Protein AF-Q4CKC6-F1 (afdb_monomer)

InterPro domains:
  IPR001656 Pseudouridine synthase, TruD [PF01142] (33-320)
  IPR001656 Pseudouridine synthase, TruD [PTHR13326] (48-335)
  IPR011760 Pseudouridine synthase, TruD, insertion domain [PS50984] (93-351)
  IPR020103 Pseudouridine synthase, catalytic domain superfamily [SSF55120] (38-335)
  IPR042214 Pseudouridine synthase, TruD, catalytic domain [G3DSA:3.30.2350.20] (13-133)
  IPR042214 Pseudouridine synthase, TruD, catalytic domain [G3DSA:3.30.2350.20] (173-341)

Organism: Trypanosoma cruzi (strain CL Brener) (NCBI:txid353153)

Radius of gyration: 29.86 Å; Cα contacts (8 Å, |Δi|>4): 352; chains: 1; bounding box: 81×103×73 Å

Foldseek 3Di:
DDDDDDDDDDDDDDDDDDDPPPDPPCDLVNVVVPDDPVVNVVVVPDPDDDDDDPDDDDPQPDPDDDDDDDDPDDPPVCVVVVVVVVVCCQVPNDFLADDPVLDDPLVVVVQALLLCLLQVVLLSSLCSLLLVVQVVQVQVVVCVVPVHRDDDPPPCPDDDDPDPDPPDDDDPGDDCVVPNDPSNVQSVVLNVVQVVVVVVVPDPDDDRSSSCCDPPPCHLVNSLSSNVSVLSSLVNQLLVVCCVVANLWDDDFQFWFQPDPPDRLPDPSLQDTDTQHPVCVVVVVDTLQRGFQFRAAPPADGGPDCSLVSSQVSCVVVVFHADPVVRHGCSLDDDDPPPDDDDDDPDPGPRRPCSCSRPVRRSPRPRSGDNDDPDDD

pLDDT: mean 76.14, std 21.15, range [28.06, 97.44]

Sequence (377 aa):
EDAEDTTARGKKSRKKKSKTKRASSVTLDEVAAKMSPEKLFEFLCVDMEVESASYDFRVGDNDGYAYRVRLRCIPQNHLPLVKPAMQSLEEKGFINYFGPQRFASYTKQNMHPGLHLLKGEFRAAANIIVQQFYMDSDIAAEKRRRGAGFVKMYHSKAMGFRIPDRIKLDAKRRSIAEHGTALQSILDSALQAATLLEEDEEKGSSIDPCEEAFLRVVGPNACLMLVHEFLAFVWNDIVNQRFQRYGTFAVLPGDLVRRNPLASPHSKEYQNVVFASKSGIDKGKYTFSDVVLPLPGVGIRLPENHTTDLYIVTLQRMGILFNPESKQWDIFRPRRSFNGESSGQRVAGISSPYHRFSSSFAKMEEELGNSTTIVEP

Mean predicted aligned error: 15.41 Å

Solvent-accessible surface area (backbone atoms only — not comparable to full-atom values): 23585 Å² total; per-residue (Å²): 136,82,85,88,85,85,90,85,84,91,85,89,84,82,92,70,86,77,74,78,73,72,73,79,78,75,46,70,66,63,52,56,76,75,41,55,72,73,56,41,51,58,66,73,37,78,96,60,91,85,81,88,71,96,64,92,82,58,95,76,76,65,96,72,81,92,81,90,82,84,88,72,88,75,54,78,89,49,56,81,51,49,63,60,50,51,52,48,33,54,78,72,23,48,73,58,60,79,52,75,90,64,51,60,78,47,50,81,70,78,46,50,44,19,52,26,38,45,68,42,37,32,62,59,21,36,48,52,58,41,49,42,53,56,51,52,51,50,53,55,51,48,29,67,73,66,78,47,72,84,78,83,83,86,78,70,98,78,69,80,82,75,77,77,73,91,84,79,78,72,101,76,69,83,51,49,86,84,73,44,52,72,68,37,35,54,38,45,53,18,51,53,52,43,53,56,52,65,74,49,76,86,62,92,80,70,78,56,39,35,46,51,37,49,68,70,66,65,25,66,71,56,53,45,51,39,34,46,36,39,37,47,52,52,39,46,51,43,52,51,51,45,29,76,74,63,42,85,69,57,79,51,56,20,34,32,23,48,70,44,83,84,42,50,83,88,42,84,50,45,77,38,63,43,66,37,43,60,72,41,52,77,68,63,72,60,56,39,53,39,29,38,52,64,42,77,38,48,90,62,74,73,42,67,41,76,64,40,54,45,53,50,54,55,39,39,77,74,73,44,62,71,38,80,91,77,73,41,44,65,69,25,45,77,78,74,80,76,89,66,97,73,89,86,77,92,70,92,71,66,74,30,85,57,19,68,57,26,54,80,52,56,76,48,56,46,36,54,18,49,79,51,79,80,76,78,131

Secondary structure (DSSP, 8-state):
---------------------------HHHHHTTS-HHHHHHHH-TT------SS---TT---------------GGGHHHHHHHHHHHHHH-EE-PPPGGGS-TTGGGT--HHHHHHHT-HHHHHHHHHHHHHHHHHHHHHHHHHSS--------TT----PPPTTS--S-SPPHHHHS-HHHHHHHHHHHHHHHHHH-TT-TTPPPHHHHIIIIII-HHHHHHHHHHHHHHHHHHHHHHHHHHH-TTPPPTT-EEES-TT--TTSTTTT-EEE--HHHHHTT---GGGEEEPPS-TTPPPPSSTHHHHHHHHHHHTT--EETTTTEEGGGSPPP-----------S----GGGGHHHHSTT--EESEE-------

Structure (mmCIF, N/CA/C/O backbone):
data_AF-Q4CKC6-F1
#
_entry.id   AF-Q4CKC6-F1
#
loop_
_atom_site.group_PDB
_atom_site.id
_atom_site.type_symbol
_atom_site.label_atom_id
_atom_site.label_alt_id
_atom_site.label_comp_id
_atom_site.label_asym_id
_atom_site.label_entity_id
_atom_site.label_seq_id
_atom_site.pdbx_PDB_ins_code
_atom_site.Cartn_x
_atom_site.Cartn_y
_atom_site.Cartn_z
_atom_site.occupancy
_atom_site.B_iso_or_equiv
_atom_site.auth_seq_id
_atom_site.auth_comp_id
_atom_site.auth_asym_id
_atom_site.auth_atom_id
_atom_site.pdbx_PDB_model_num
ATOM 1 N N . GLU A 1 1 ? -51.120 -62.360 -23.797 1.00 42.56 1 GLU A N 1
ATOM 2 C CA . GLU A 1 1 ? -51.899 -62.418 -25.042 1.00 42.56 1 GLU A CA 1
ATOM 3 C C . GLU A 1 1 ? -50.954 -62.022 -26.171 1.00 42.56 1 GLU A C 1
ATOM 5 O O . GLU A 1 1 ? -50.475 -60.895 -26.183 1.00 42.56 1 GLU A O 1
ATOM 10 N N . ASP A 1 2 ? -50.554 -63.058 -26.916 1.00 38.69 2 ASP A N 1
ATOM 11 C CA . ASP A 1 2 ? -50.003 -63.175 -28.284 1.00 38.69 2 ASP A CA 1
ATOM 12 C C . ASP A 1 2 ? -48.821 -62.263 -28.697 1.00 38.69 2 ASP A C 1
ATOM 14 O O . ASP A 1 2 ? -48.975 -61.057 -28.846 1.00 38.69 2 ASP A O 1
ATOM 18 N N . ALA A 1 3 ? -47.556 -62.718 -28.753 1.00 39.19 3 ALA A N 1
ATOM 19 C CA . ALA A 1 3 ? -46.910 -63.771 -29.574 1.00 39.19 3 ALA A CA 1
ATOM 20 C C . ALA A 1 3 ? -46.853 -63.419 -31.080 1.00 39.19 3 ALA A C 1
ATOM 22 O O . ALA A 1 3 ? -47.881 -63.329 -31.736 1.00 39.19 3 ALA A O 1
ATOM 23 N N . GLU A 1 4 ? -45.651 -63.108 -31.597 1.00 42.12 4 GLU A N 1
ATOM 24 C CA . GLU A 1 4 ? -44.926 -63.898 -32.630 1.00 42.12 4 GLU A CA 1
ATOM 25 C C . GLU A 1 4 ? -45.088 -63.266 -34.034 1.00 42.12 4 GLU A C 1
ATOM 27 O O . GLU A 1 4 ? -46.103 -62.649 -34.313 1.00 42.12 4 GLU A O 1
ATOM 32 N N . ASP A 1 5 ? -44.171 -63.290 -35.004 1.00 41.94 5 ASP A N 1
ATOM 33 C CA . ASP A 1 5 ? -42.800 -63.786 -35.186 1.00 41.94 5 ASP A CA 1
ATOM 34 C C . ASP A 1 5 ? -42.343 -63.310 -36.601 1.00 41.94 5 ASP A C 1
ATOM 36 O O . ASP A 1 5 ? -43.139 -62.770 -37.374 1.00 41.94 5 ASP A O 1
ATOM 40 N N . THR 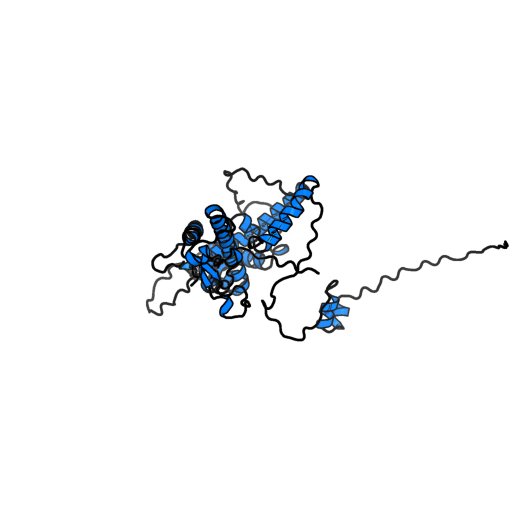A 1 6 ? -41.087 -63.592 -36.961 1.00 41.66 6 THR A N 1
ATOM 41 C CA . THR A 1 6 ? -40.485 -63.716 -38.312 1.00 41.66 6 THR A CA 1
ATOM 42 C C . THR A 1 6 ? -39.788 -62.473 -38.892 1.00 41.66 6 THR A C 1
ATOM 44 O O . THR A 1 6 ? -40.400 -61.522 -39.357 1.00 41.66 6 THR A O 1
ATOM 47 N N . THR A 1 7 ? -38.474 -62.286 -38.700 1.00 41.56 7 THR A N 1
ATOM 48 C CA . THR A 1 7 ? -37.285 -62.936 -39.317 1.00 41.56 7 THR A CA 1
ATOM 49 C C . THR A 1 7 ? -37.112 -62.719 -40.835 1.00 41.56 7 THR A C 1
ATOM 51 O O . THR A 1 7 ? -37.909 -63.179 -41.635 1.00 41.56 7 THR A O 1
ATOM 54 N N . ALA A 1 8 ? -36.003 -62.065 -41.242 1.00 44.25 8 ALA A N 1
ATOM 55 C CA . ALA A 1 8 ? -34.959 -62.627 -42.131 1.00 44.25 8 ALA A CA 1
ATOM 56 C C . ALA A 1 8 ? -34.069 -61.575 -42.856 1.00 44.25 8 ALA A C 1
ATOM 58 O O . ALA A 1 8 ? -34.469 -60.889 -43.787 1.00 44.25 8 ALA A O 1
ATOM 59 N N . ARG A 1 9 ? -32.787 -61.566 -42.454 1.00 41.59 9 ARG A N 1
ATOM 60 C CA . ARG A 1 9 ? -31.548 -61.573 -43.276 1.00 41.59 9 ARG A CA 1
AT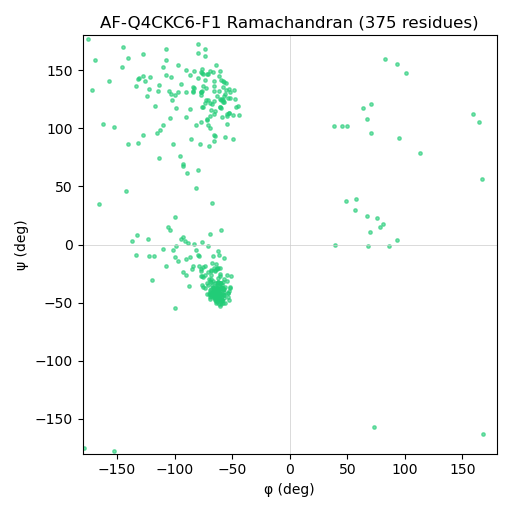OM 61 C C . ARG A 1 9 ? -31.401 -60.646 -44.512 1.00 41.59 9 ARG A C 1
ATOM 63 O O . ARG A 1 9 ? -31.684 -61.026 -45.636 1.00 41.59 9 ARG A O 1
ATOM 70 N N . GLY A 1 10 ? -30.649 -59.557 -44.312 1.00 38.91 10 GLY A N 1
ATOM 71 C CA . GLY A 1 10 ? -29.223 -59.438 -44.687 1.00 38.91 10 GLY A CA 1
ATOM 72 C C . GLY A 1 10 ? -28.790 -59.354 -46.166 1.00 38.91 10 GLY A C 1
ATOM 73 O O . GLY A 1 10 ? -28.852 -60.342 -46.885 1.00 38.91 10 GLY A O 1
ATOM 74 N N . LYS A 1 11 ? -28.098 -58.257 -46.535 1.00 40.94 11 LYS A N 1
ATOM 75 C CA . LYS A 1 11 ? -26.778 -58.271 -47.222 1.00 40.94 11 LYS A CA 1
ATOM 76 C C . LYS A 1 11 ? -26.155 -56.863 -47.317 1.00 40.94 11 LYS A C 1
ATOM 78 O O . LYS A 1 11 ? -26.801 -55.893 -47.686 1.00 40.94 11 LYS A O 1
ATOM 83 N N . LYS A 1 12 ? -24.867 -56.785 -46.956 1.00 39.34 12 LYS A N 1
ATOM 84 C CA . LYS A 1 12 ? -23.978 -55.605 -46.931 1.00 39.34 12 LYS A CA 1
ATOM 85 C C . LYS A 1 12 ? -23.589 -55.144 -48.344 1.00 39.34 12 LYS A C 1
ATOM 87 O O . LYS A 1 12 ? -23.234 -55.996 -49.152 1.00 39.34 12 LYS A O 1
ATOM 92 N N . SER A 1 13 ? -23.407 -53.836 -48.572 1.00 41.28 13 SER A N 1
ATOM 93 C CA . SER A 1 13 ? -22.268 -53.358 -49.379 1.00 41.28 13 SER A CA 1
ATOM 94 C C . SER A 1 13 ? -21.865 -51.895 -49.101 1.00 41.28 13 SER A C 1
ATOM 96 O O . SER A 1 13 ? -22.699 -51.015 -48.939 1.00 41.28 13 SER A O 1
ATOM 98 N N . ARG A 1 14 ? -20.537 -51.689 -49.091 1.00 39.41 14 ARG A N 1
ATOM 99 C CA . ARG A 1 14 ? -19.750 -50.451 -49.286 1.00 39.41 14 ARG A CA 1
ATOM 100 C C . ARG A 1 14 ? -19.745 -49.342 -48.215 1.00 39.41 14 ARG A C 1
ATOM 102 O O . ARG A 1 14 ? -20.477 -48.363 -48.267 1.00 39.41 14 ARG A O 1
ATOM 109 N N . LYS A 1 15 ? -18.702 -49.402 -47.370 1.00 41.69 15 LYS A N 1
ATOM 110 C CA . LYS A 1 15 ? -18.066 -48.237 -46.723 1.00 41.69 15 LYS A CA 1
ATOM 111 C C . LYS A 1 15 ? -17.572 -47.244 -47.788 1.00 41.69 15 LYS A C 1
ATOM 113 O O . LYS A 1 15 ? -16.704 -47.590 -48.589 1.00 41.69 15 LYS A O 1
ATOM 118 N N . LYS A 1 16 ? -18.039 -45.996 -47.732 1.00 44.50 16 LYS A N 1
ATOM 119 C CA . LYS A 1 16 ? -17.409 -44.833 -48.377 1.00 44.50 16 LYS A CA 1
ATOM 120 C C . LYS A 1 16 ? -16.991 -43.883 -47.253 1.00 44.50 16 LYS A C 1
ATOM 122 O O . LYS A 1 16 ? -17.829 -43.479 -46.456 1.00 44.50 16 LYS A O 1
ATOM 127 N N . LYS A 1 17 ? -15.688 -43.597 -47.142 1.00 39.66 17 LYS A N 1
ATOM 128 C CA . LYS A 1 17 ? -15.124 -42.638 -46.178 1.00 39.66 17 LYS A CA 1
ATOM 129 C C . LYS A 1 17 ? -15.829 -41.288 -46.353 1.00 39.66 17 LYS A C 1
ATOM 131 O O . LYS A 1 17 ? -15.613 -40.623 -47.366 1.00 39.66 17 LYS A O 1
ATOM 136 N N . SER A 1 18 ? -16.634 -40.873 -45.380 1.00 39.38 18 SER A N 1
ATOM 137 C CA . SER A 1 18 ? -17.058 -39.482 -45.267 1.00 39.38 18 SER A CA 1
ATOM 138 C C . SER A 1 18 ? -15.839 -38.677 -44.829 1.00 39.38 18 SER A C 1
ATOM 140 O O . SER A 1 18 ? -15.420 -38.744 -43.674 1.00 39.38 18 SER A O 1
ATOM 142 N N . LYS A 1 19 ? -15.224 -37.962 -45.779 1.00 44.12 19 LYS A N 1
ATOM 143 C CA . LYS A 1 19 ? -14.307 -36.865 -45.468 1.00 44.12 19 LYS A CA 1
ATOM 144 C C . LYS A 1 19 ? -15.057 -35.931 -44.525 1.00 44.12 19 LYS A C 1
ATOM 146 O O . LYS A 1 19 ? -16.039 -35.319 -44.941 1.00 44.12 19 LYS A O 1
ATOM 151 N N . THR A 1 20 ? -14.604 -35.835 -43.282 1.00 42.28 20 THR A N 1
ATOM 152 C CA . THR A 1 20 ? -14.952 -34.732 -42.395 1.00 42.28 20 THR A CA 1
ATOM 153 C C . THR A 1 20 ? -14.569 -33.469 -43.157 1.00 42.28 20 THR A C 1
ATOM 155 O O . THR A 1 20 ? -13.384 -33.194 -43.356 1.00 42.28 20 THR A O 1
ATOM 158 N N . LYS A 1 21 ? -15.562 -32.760 -43.707 1.00 44.53 21 LYS A N 1
ATOM 159 C CA . LYS A 1 21 ? -15.349 -31.407 -44.208 1.00 44.53 21 LYS A CA 1
ATOM 160 C C . LYS A 1 21 ? -14.856 -30.632 -42.993 1.00 44.53 21 LYS A C 1
ATOM 162 O O . LYS A 1 21 ? -15.617 -30.442 -42.050 1.00 44.53 21 LYS A O 1
ATOM 167 N N . ARG A 1 22 ? -13.571 -30.259 -42.993 1.00 41.69 22 ARG A N 1
ATOM 168 C CA . ARG A 1 22 ? -13.093 -29.147 -42.172 1.00 41.69 22 ARG A CA 1
ATOM 169 C C . ARG A 1 22 ? -14.101 -28.030 -42.407 1.00 41.69 22 ARG A C 1
ATOM 171 O O . ARG A 1 22 ? -14.300 -27.649 -43.562 1.00 41.69 22 ARG A O 1
ATOM 178 N N . ALA A 1 23 ? -14.785 -27.607 -41.3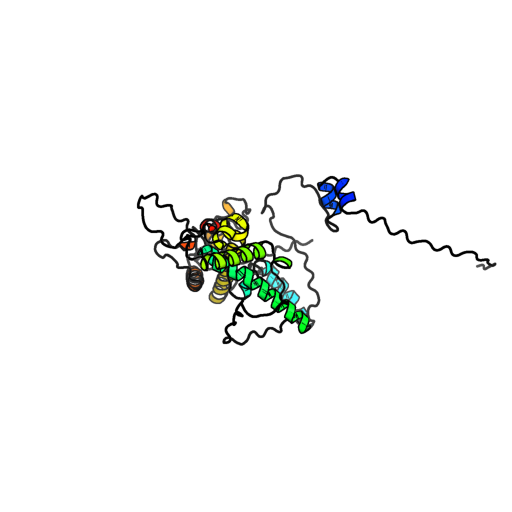47 1.00 44.22 23 ALA A N 1
ATOM 179 C CA . ALA A 1 23 ? -15.538 -26.370 -41.380 1.00 44.22 23 ALA A CA 1
ATOM 180 C C . ALA A 1 23 ? -14.595 -25.323 -41.975 1.00 44.22 23 ALA A C 1
ATOM 182 O O . ALA A 1 23 ? -13.438 -25.237 -41.553 1.00 44.22 23 ALA A O 1
ATOM 183 N N . SER A 1 24 ? -15.046 -24.655 -43.036 1.00 49.12 24 SER A N 1
ATOM 184 C CA . SER A 1 24 ? -14.339 -23.521 -43.610 1.00 49.12 24 SER A CA 1
ATOM 185 C C . SER A 1 24 ? -14.000 -22.599 -42.453 1.00 49.12 24 SER A C 1
ATOM 187 O O . SER A 1 24 ? -14.905 -22.079 -41.800 1.00 49.12 24 SER A O 1
ATOM 189 N N . SER A 1 25 ? -12.713 -22.490 -42.142 1.00 55.84 25 SER A N 1
ATOM 190 C CA . SER A 1 25 ? -12.223 -21.505 -41.199 1.00 55.84 25 SER A CA 1
ATOM 191 C C . SER A 1 25 ? -12.494 -20.158 -41.847 1.00 55.84 25 SER A C 1
ATOM 193 O O . SER A 1 25 ? -11.716 -19.728 -42.695 1.00 55.84 25 SER A O 1
ATOM 195 N N . VAL A 1 26 ? -13.641 -19.559 -41.530 1.00 62.25 26 VAL A N 1
ATOM 196 C CA . VAL A 1 26 ? -13.885 -18.156 -41.842 1.00 62.25 26 VAL A CA 1
ATOM 197 C C . VAL A 1 26 ? -12.784 -17.406 -41.108 1.00 62.25 26 VAL A C 1
ATOM 199 O O . VAL A 1 26 ? -12.632 -17.565 -39.892 1.00 62.25 26 VAL A O 1
ATOM 202 N N . THR A 1 27 ? -11.926 -16.717 -41.851 1.00 70.69 27 THR A N 1
ATOM 203 C CA . THR A 1 27 ? -10.854 -15.943 -41.231 1.00 70.69 27 THR A CA 1
ATOM 204 C C . THR A 1 27 ? -11.478 -14.754 -40.511 1.00 70.69 27 THR A C 1
ATOM 206 O O . THR A 1 27 ? -12.522 -14.246 -40.922 1.00 70.69 27 THR A O 1
ATOM 209 N N . LEU A 1 28 ? -10.849 -14.306 -39.420 1.00 69.94 28 LEU A N 1
ATOM 210 C CA . LEU A 1 28 ? -11.305 -13.119 -38.694 1.00 69.94 28 LEU A CA 1
ATOM 211 C C . LEU A 1 28 ? -11.469 -11.929 -39.652 1.00 69.94 28 LEU A C 1
ATOM 213 O O . LEU A 1 28 ? -12.445 -11.201 -39.551 1.00 69.94 28 LEU A O 1
ATOM 217 N N . ASP A 1 29 ? -10.564 -11.810 -40.629 1.00 77.94 29 ASP A N 1
ATOM 218 C CA . ASP A 1 29 ? -10.565 -10.766 -41.656 1.00 77.94 29 ASP A CA 1
ATOM 219 C C . ASP A 1 29 ? -11.796 -10.832 -42.580 1.00 77.94 29 ASP A C 1
ATOM 221 O O . ASP A 1 29 ? -12.364 -9.800 -42.936 1.00 77.94 29 ASP A O 1
ATOM 225 N N . GLU A 1 30 ? -12.262 -12.032 -42.944 1.00 78.56 30 GLU A N 1
ATOM 226 C CA . GLU A 1 30 ? -13.473 -12.206 -43.761 1.00 78.56 30 GLU A CA 1
ATOM 227 C C . GLU A 1 30 ? -14.755 -11.859 -42.994 1.00 78.56 30 GLU A C 1
ATOM 229 O O . GLU A 1 30 ? -15.706 -11.345 -43.593 1.00 78.56 30 GLU A O 1
ATOM 234 N N . VAL A 1 31 ? -14.791 -12.139 -41.686 1.00 72.19 31 VAL A N 1
ATOM 235 C CA . VAL A 1 31 ? -15.886 -11.708 -40.801 1.00 72.19 31 VAL A CA 1
ATOM 236 C C . VAL A 1 31 ? -15.834 -10.190 -40.617 1.00 72.19 31 VAL A C 1
ATOM 238 O O . VAL A 1 31 ? -16.847 -9.515 -40.813 1.00 72.19 31 VAL A O 1
ATOM 241 N N . ALA A 1 32 ? -14.638 -9.660 -40.332 1.00 77.56 32 ALA A N 1
ATOM 242 C CA . ALA A 1 32 ? -14.346 -8.243 -40.137 1.00 77.56 32 ALA A CA 1
ATOM 243 C C . ALA A 1 32 ? -14.809 -7.372 -41.306 1.00 77.56 32 ALA A C 1
ATOM 245 O O . ALA A 1 32 ? -15.396 -6.314 -41.103 1.00 77.56 32 ALA A O 1
ATOM 246 N N . ALA A 1 33 ? -14.599 -7.843 -42.534 1.00 80.94 33 ALA A N 1
ATOM 247 C CA . ALA A 1 33 ? -14.943 -7.097 -43.739 1.00 80.94 33 ALA A CA 1
ATOM 248 C C . ALA A 1 33 ? -16.453 -7.035 -44.048 1.00 80.94 33 ALA A C 1
ATOM 250 O O . ALA A 1 33 ? -16.871 -6.205 -44.855 1.00 80.94 33 ALA A O 1
ATOM 251 N N . LYS A 1 34 ? -17.275 -7.924 -43.474 1.00 81.50 34 LYS A N 1
ATOM 252 C CA . LYS A 1 34 ? -18.707 -8.057 -43.824 1.00 81.50 34 LYS A CA 1
ATOM 253 C C . LYS A 1 34 ? -19.663 -7.542 -42.759 1.00 81.50 34 LYS A C 1
ATOM 255 O O . LYS A 1 34 ? -20.847 -7.363 -43.041 1.00 81.50 34 LYS A O 1
ATOM 260 N N . MET A 1 35 ? -19.187 -7.384 -41.535 1.00 76.25 35 MET A N 1
ATOM 261 C CA . MET A 1 35 ? -20.013 -7.039 -40.387 1.00 76.25 35 MET A CA 1
ATOM 262 C C . MET A 1 35 ? -19.750 -5.590 -39.983 1.00 76.25 35 MET A C 1
ATOM 264 O O . MET A 1 35 ? -18.640 -5.086 -40.134 1.00 76.25 35 MET A O 1
ATOM 268 N N . SER A 1 36 ? -20.784 -4.899 -39.500 1.00 82.75 36 SER A N 1
ATOM 269 C CA . SER A 1 36 ? -20.585 -3.572 -38.918 1.00 82.75 36 SER A CA 1
ATOM 270 C C . SER A 1 36 ? -19.714 -3.692 -37.656 1.00 82.75 36 SER A C 1
ATOM 272 O O . SER A 1 36 ? -19.708 -4.763 -37.042 1.00 82.75 36 SER A O 1
ATOM 274 N N . PRO A 1 37 ? -18.978 -2.644 -37.248 1.00 76.81 37 PRO A N 1
ATOM 275 C CA . PRO A 1 37 ? -18.135 -2.682 -36.051 1.00 76.81 37 PRO A CA 1
ATOM 276 C C . PRO A 1 37 ? -18.873 -3.159 -34.791 1.00 76.81 37 PRO A C 1
ATOM 278 O O . PRO A 1 37 ? -18.309 -3.912 -33.999 1.00 76.81 37 PRO A O 1
ATOM 281 N N . GLU A 1 38 ? -20.150 -2.795 -34.645 1.00 74.12 38 GLU A N 1
ATOM 282 C CA . GLU A 1 38 ? -21.016 -3.199 -33.528 1.00 74.12 38 GLU A CA 1
ATOM 283 C C . GLU A 1 38 ? -21.259 -4.712 -33.548 1.00 74.12 38 GLU A C 1
ATOM 285 O O . GLU A 1 38 ? -21.078 -5.399 -32.546 1.00 74.12 38 GLU A O 1
ATOM 290 N N . LYS A 1 39 ? -21.566 -5.257 -34.729 1.00 72.75 39 LYS A N 1
ATOM 291 C CA . LYS A 1 39 ? -21.715 -6.700 -34.935 1.00 72.75 39 LYS A CA 1
ATOM 292 C C . LYS A 1 39 ? -20.390 -7.448 -34.797 1.00 72.75 39 LYS A C 1
ATOM 294 O O . LYS A 1 39 ? -20.380 -8.598 -34.365 1.00 72.75 39 LYS A O 1
ATOM 299 N N . LEU A 1 40 ? -19.268 -6.829 -35.168 1.00 75.94 40 LEU A N 1
ATOM 300 C CA . LEU A 1 40 ? -17.943 -7.419 -34.973 1.00 75.94 40 LEU A CA 1
ATOM 301 C C . LEU A 1 40 ? -17.644 -7.634 -33.502 1.00 75.94 40 LEU A C 1
ATOM 303 O O . LEU A 1 40 ? -17.117 -8.678 -33.131 1.00 75.94 40 LEU A O 1
ATOM 307 N N . PHE A 1 41 ? -17.971 -6.632 -32.689 1.00 68.50 41 PHE A N 1
ATOM 308 C CA . PHE A 1 41 ? -17.793 -6.692 -31.252 1.00 68.50 41 PHE A CA 1
ATOM 309 C C . PHE A 1 41 ? -18.579 -7.867 -30.661 1.00 68.50 41 PHE A C 1
ATOM 311 O O . PHE A 1 41 ? -17.992 -8.698 -29.972 1.00 68.50 41 PHE A O 1
ATOM 318 N N . GLU A 1 42 ? -19.851 -8.021 -31.039 1.00 66.25 42 GLU A N 1
ATOM 319 C CA . GLU A 1 42 ? -20.666 -9.185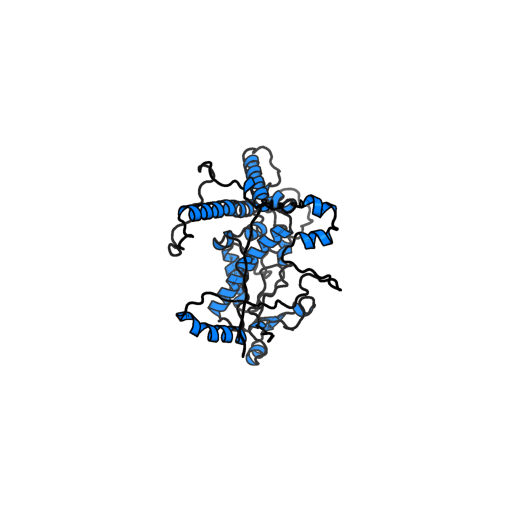 -30.655 1.00 66.25 42 GLU A CA 1
ATOM 320 C C . GLU A 1 42 ? -20.042 -10.519 -31.102 1.00 66.25 42 GLU A C 1
ATOM 322 O O 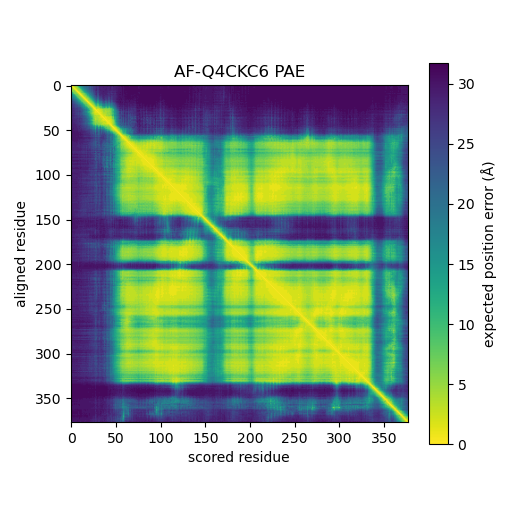. GLU A 1 42 ? -20.060 -11.497 -30.360 1.00 66.25 42 GLU A O 1
ATOM 327 N N . PHE A 1 43 ? -19.450 -10.575 -32.299 1.00 67.56 43 PHE A N 1
ATOM 328 C CA . PHE A 1 43 ? -18.858 -11.808 -32.828 1.00 67.56 43 PHE A CA 1
ATOM 329 C C . PHE A 1 43 ? -17.532 -12.192 -32.155 1.00 67.56 43 PHE A C 1
ATOM 331 O O . PHE A 1 43 ? -17.239 -13.375 -31.973 1.00 67.56 43 PHE A O 1
ATOM 338 N N . LEU A 1 44 ? -16.697 -11.206 -31.828 1.00 70.06 44 LEU A N 1
ATOM 339 C CA . LEU A 1 44 ? -15.380 -11.429 -31.224 1.00 70.06 44 LEU A CA 1
ATOM 340 C C . LEU A 1 44 ? -15.479 -11.757 -29.737 1.00 70.06 44 LEU A C 1
ATOM 342 O O . LEU A 1 44 ? -14.617 -12.448 -29.189 1.00 70.06 44 LEU A O 1
ATOM 346 N N . CYS A 1 45 ? -16.533 -11.281 -29.091 1.00 67.56 45 CYS A N 1
ATOM 347 C CA . CYS A 1 45 ? -16.776 -11.486 -27.681 1.00 67.56 45 CYS A CA 1
ATOM 348 C C . CYS A 1 45 ? -17.646 -12.724 -27.459 1.00 67.56 45 CYS A C 1
ATOM 350 O O . CYS A 1 45 ? -18.782 -12.642 -27.001 1.00 67.56 45 CYS A O 1
ATOM 352 N N . VAL A 1 46 ? -17.077 -13.893 -27.768 1.00 63.41 46 VAL A N 1
ATOM 353 C CA . VAL A 1 46 ? -17.620 -15.179 -27.313 1.00 63.41 46 VAL A CA 1
ATOM 354 C C . VAL A 1 46 ? -17.781 -15.129 -25.789 1.00 63.41 46 VAL A C 1
ATOM 356 O O . VAL A 1 46 ? -16.833 -14.796 -25.083 1.00 63.41 46 VAL A O 1
ATOM 359 N N . ASP A 1 47 ? -18.991 -15.431 -25.317 1.00 72.25 47 ASP A N 1
ATOM 360 C CA . ASP A 1 47 ? -19.458 -15.357 -23.922 1.00 72.25 47 ASP A CA 1
ATOM 361 C C . ASP A 1 47 ? -19.882 -13.963 -23.405 1.00 72.25 47 ASP A C 1
ATOM 363 O O . ASP A 1 47 ? -20.010 -13.780 -22.193 1.00 72.25 47 ASP A O 1
ATOM 367 N N . MET A 1 48 ? -20.154 -12.990 -24.287 1.00 71.88 48 MET A N 1
ATOM 3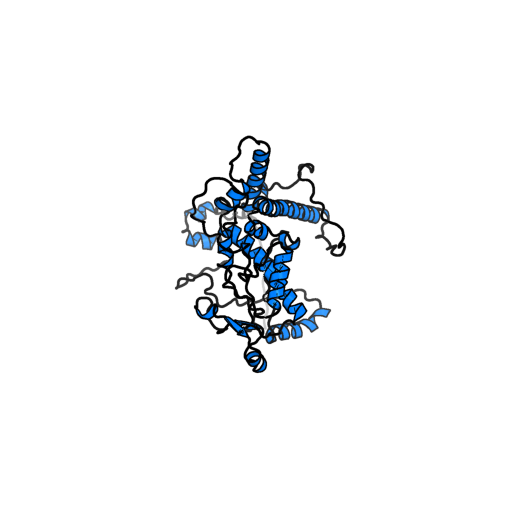68 C CA . MET A 1 48 ? -20.812 -11.733 -23.901 1.00 71.88 48 MET A CA 1
ATOM 369 C C . MET A 1 48 ? -22.196 -11.579 -24.534 1.00 71.88 48 MET A C 1
ATOM 371 O O . MET A 1 48 ? -22.367 -11.722 -25.740 1.00 71.88 48 MET A O 1
ATOM 375 N N . GLU A 1 49 ? -23.173 -11.222 -23.706 1.00 72.19 49 GLU A N 1
ATOM 376 C CA . GLU A 1 49 ? -24.467 -10.696 -24.137 1.00 72.19 49 GLU A CA 1
ATOM 377 C C . GLU A 1 49 ? -24.410 -9.171 -23.994 1.00 72.19 49 GLU A C 1
ATOM 379 O O . GLU A 1 49 ? -23.989 -8.656 -22.955 1.00 72.19 49 GLU A O 1
ATOM 384 N N . VAL A 1 50 ? -24.769 -8.444 -25.052 1.00 74.31 50 VAL A N 1
ATOM 385 C CA . VAL A 1 50 ? -24.731 -6.978 -25.081 1.00 74.31 50 VAL A CA 1
ATOM 386 C C . VAL A 1 50 ? -26.117 -6.473 -25.446 1.00 74.31 50 VAL A C 1
ATOM 388 O O . VAL A 1 50 ? -26.684 -6.875 -26.457 1.00 74.31 50 VAL A O 1
ATOM 391 N N . GLU A 1 51 ? -26.645 -5.560 -24.638 1.00 78.25 51 GLU A N 1
ATOM 392 C CA . GLU A 1 51 ? -27.887 -4.847 -24.918 1.00 78.25 51 GLU A CA 1
ATOM 393 C C . GLU A 1 51 ? -27.615 -3.343 -24.943 1.00 78.25 51 GLU A C 1
ATOM 395 O O . GLU A 1 51 ? -26.781 -2.824 -24.198 1.00 78.25 51 GLU A O 1
ATOM 400 N N . SER A 1 52 ? -28.316 -2.628 -25.824 1.00 82.44 52 SER A N 1
ATOM 401 C CA . SER A 1 52 ? -28.247 -1.167 -25.854 1.00 82.44 52 SER A CA 1
ATOM 402 C C . SER A 1 52 ? -29.079 -0.583 -24.718 1.00 82.44 52 SER A C 1
ATOM 404 O O . SER A 1 52 ? -30.248 -0.927 -24.553 1.00 82.44 52 SER A O 1
ATOM 406 N N . ALA A 1 53 ? -28.493 0.340 -23.963 1.00 84.19 53 ALA A N 1
ATOM 407 C CA . ALA A 1 53 ? -29.212 1.105 -22.957 1.00 84.19 53 ALA A CA 1
ATOM 408 C C . ALA A 1 53 ? -30.077 2.194 -23.603 1.00 84.19 53 ALA A C 1
ATOM 410 O O . ALA A 1 53 ? -29.699 2.785 -24.613 1.00 84.19 53 ALA A O 1
ATOM 411 N N . SER A 1 54 ? -31.217 2.515 -22.988 1.00 87.56 54 SER A N 1
ATOM 412 C CA . SER A 1 54 ? -32.072 3.623 -23.432 1.00 87.56 54 SER A CA 1
ATOM 413 C C . SER A 1 54 ? -31.627 4.995 -22.903 1.00 87.56 54 SER A C 1
ATOM 415 O O . SER A 1 54 ? -32.297 5.992 -23.165 1.00 87.56 54 SER A O 1
ATOM 417 N N . TYR A 1 55 ? -30.542 5.055 -22.128 1.00 85.56 55 TYR A N 1
ATOM 418 C CA . TYR A 1 55 ? -30.037 6.265 -21.483 1.00 85.56 55 TYR A CA 1
ATOM 419 C C . TYR A 1 55 ? -28.508 6.266 -21.404 1.00 85.56 55 TYR A C 1
ATOM 421 O O . TYR A 1 55 ? -27.868 5.216 -21.351 1.00 85.56 55 TYR A O 1
ATOM 429 N N . ASP A 1 56 ? -27.939 7.470 -21.372 1.00 85.81 56 ASP A N 1
ATOM 430 C CA . ASP A 1 56 ? -26.501 7.679 -21.243 1.00 85.81 56 ASP A CA 1
ATOM 431 C C . ASP A 1 56 ? -26.056 7.437 -19.797 1.00 85.81 56 ASP A C 1
ATOM 433 O O . ASP A 1 56 ? -26.457 8.158 -18.880 1.00 85.81 56 ASP A O 1
ATOM 437 N N . PHE A 1 57 ? -25.187 6.449 -19.602 1.00 82.12 57 PHE A N 1
ATOM 438 C CA . PHE A 1 57 ? -24.540 6.187 -18.319 1.00 82.12 57 PHE A CA 1
ATOM 439 C C . PHE A 1 57 ? -23.260 7.006 -18.148 1.00 82.12 57 PHE A C 1
ATOM 441 O O . PHE A 1 57 ? -22.481 7.198 -19.088 1.00 82.12 57 PHE A O 1
ATOM 448 N N . ARG A 1 58 ? -22.984 7.421 -16.913 1.00 79.38 58 ARG A N 1
ATOM 449 C CA . ARG A 1 58 ? -21.711 8.008 -16.486 1.00 79.38 58 ARG A CA 1
ATOM 450 C C . ARG A 1 58 ? -20.976 7.046 -15.562 1.00 79.38 58 ARG A C 1
ATOM 452 O O . ARG A 1 58 ? -21.567 6.243 -14.843 1.00 79.38 58 ARG A O 1
ATOM 459 N N . VAL A 1 59 ? -19.649 7.151 -15.552 1.00 74.56 59 VAL A N 1
ATOM 460 C CA . VAL A 1 59 ? -18.820 6.417 -14.588 1.00 74.56 59 VAL A CA 1
ATOM 461 C C . VAL A 1 59 ? -19.252 6.804 -13.170 1.00 74.56 59 VAL A C 1
ATOM 463 O O . VAL A 1 59 ? -19.243 7.986 -12.826 1.00 74.56 59 VAL A O 1
ATOM 466 N N . GLY A 1 60 ? -19.609 5.806 -12.359 1.00 73.75 60 GLY A N 1
ATOM 467 C CA . GLY A 1 60 ? -20.075 5.992 -10.982 1.00 73.75 60 GLY A CA 1
ATOM 468 C C . GLY A 1 60 ? -21.594 6.088 -10.811 1.00 73.75 60 GLY A C 1
ATOM 469 O O . GLY A 1 60 ? -22.038 6.299 -9.691 1.00 73.75 60 GLY A O 1
ATOM 470 N N . ASP A 1 61 ? -22.394 5.920 -11.871 1.00 78.44 61 ASP A N 1
ATOM 471 C CA . ASP A 1 61 ? -23.867 5.840 -11.774 1.00 78.44 61 ASP A CA 1
ATOM 472 C C . ASP A 1 61 ? -24.376 4.537 -11.122 1.00 78.44 61 ASP A C 1
ATOM 474 O O . ASP A 1 61 ? -25.580 4.346 -10.981 1.00 78.44 61 ASP A O 1
ATOM 478 N N . ASN A 1 62 ? -23.486 3.618 -10.737 1.00 77.00 62 ASN A N 1
ATOM 479 C CA . ASN A 1 62 ? -23.853 2.398 -10.029 1.00 77.00 62 ASN A CA 1
ATOM 480 C C . ASN A 1 62 ? -23.984 2.650 -8.516 1.00 77.00 62 ASN A C 1
ATOM 482 O O . ASN A 1 62 ? -23.078 3.208 -7.903 1.00 77.00 62 ASN A O 1
ATOM 486 N N . ASP A 1 63 ? -25.041 2.124 -7.895 1.00 72.50 63 ASP A N 1
ATOM 487 C CA . ASP A 1 63 ? -25.173 2.113 -6.426 1.00 72.50 63 ASP A CA 1
ATOM 488 C C . ASP A 1 63 ? -24.295 1.029 -5.775 1.00 72.50 63 ASP A C 1
ATOM 490 O O . ASP A 1 63 ? -23.931 1.106 -4.604 1.00 72.50 63 ASP A O 1
ATOM 494 N N . GLY A 1 64 ? -23.934 -0.003 -6.539 1.00 77.06 64 GLY A N 1
ATOM 495 C CA . GLY A 1 64 ? -23.147 -1.130 -6.060 1.00 77.06 64 GLY A CA 1
ATOM 496 C C . GLY A 1 64 ? -23.146 -2.283 -7.054 1.00 77.06 64 GLY A C 1
ATOM 497 O O . GLY A 1 64 ? -23.480 -2.113 -8.226 1.00 77.06 64 GLY A O 1
ATOM 498 N N . TYR A 1 65 ? -22.769 -3.464 -6.574 1.00 81.44 65 TYR A N 1
ATOM 499 C CA . TYR A 1 65 ? -22.755 -4.695 -7.356 1.00 81.44 65 TYR A CA 1
ATOM 500 C C . TYR A 1 65 ? -23.399 -5.821 -6.549 1.00 81.44 65 TYR A C 1
ATOM 502 O O . TYR A 1 65 ? -23.096 -6.002 -5.369 1.00 81.44 65 TYR A O 1
ATOM 510 N N . ALA A 1 66 ? -24.251 -6.613 -7.199 1.00 87.88 66 ALA A N 1
ATOM 511 C CA . ALA A 1 66 ? -24.778 -7.843 -6.625 1.00 87.88 66 ALA A CA 1
ATOM 512 C C . ALA A 1 66 ? -23.808 -8.999 -6.915 1.00 87.88 66 ALA A C 1
ATOM 514 O O . ALA A 1 66 ? -23.587 -9.370 -8.068 1.00 87.88 66 ALA A O 1
ATOM 515 N N . TYR A 1 67 ? -23.227 -9.586 -5.867 1.00 88.38 67 TYR A N 1
ATOM 516 C CA . TYR A 1 67 ? -22.263 -10.678 -6.002 1.00 88.38 67 TYR A CA 1
ATOM 517 C C . TYR A 1 67 ? -22.880 -12.028 -5.639 1.00 88.38 67 TYR A C 1
ATOM 519 O O . TYR A 1 67 ? -23.444 -12.204 -4.562 1.00 88.38 67 TYR A O 1
ATOM 527 N N . ARG A 1 68 ? -22.671 -13.033 -6.497 1.00 92.88 68 ARG A N 1
ATOM 528 C CA . ARG A 1 68 ? -22.940 -14.444 -6.185 1.00 92.88 68 ARG A CA 1
ATOM 529 C C . ARG A 1 68 ? -21.627 -15.219 -6.133 1.00 92.88 68 ARG A C 1
ATOM 531 O O . ARG A 1 68 ? -21.093 -15.632 -7.160 1.00 92.88 68 ARG A O 1
ATOM 538 N N . VAL A 1 69 ? -21.108 -15.433 -4.926 1.00 91.50 69 VAL A N 1
ATOM 539 C CA . VAL A 1 69 ? -19.809 -16.090 -4.699 1.00 91.50 69 VAL A CA 1
ATOM 540 C C . VAL A 1 69 ? -20.010 -17.537 -4.247 1.00 91.50 69 VAL A C 1
ATOM 542 O O . VAL A 1 69 ? -20.740 -17.806 -3.297 1.00 91.50 69 VAL A O 1
ATOM 545 N N . ARG A 1 70 ? -19.329 -18.490 -4.900 1.00 94.31 70 ARG A N 1
ATOM 546 C CA . ARG A 1 70 ? -19.299 -19.904 -4.483 1.00 94.31 70 ARG A CA 1
ATOM 547 C C . ARG A 1 70 ? -17.920 -20.270 -3.942 1.00 94.31 70 ARG A C 1
ATOM 549 O O . ARG A 1 70 ? -17.001 -20.532 -4.717 1.00 94.31 70 ARG A O 1
ATOM 556 N N . LEU A 1 71 ? -17.801 -20.356 -2.619 1.00 91.31 71 LEU A N 1
ATOM 557 C CA . LEU A 1 71 ? -16.601 -20.876 -1.964 1.00 91.31 71 LEU A CA 1
ATOM 558 C C . LEU A 1 71 ? -16.548 -22.402 -2.128 1.00 91.31 71 LEU A C 1
ATOM 560 O O . LEU A 1 71 ? -17.474 -23.113 -1.742 1.00 91.31 71 LEU A O 1
ATOM 564 N N . ARG A 1 72 ? -15.474 -22.914 -2.737 1.00 94.19 72 ARG A N 1
ATOM 565 C CA . ARG A 1 72 ? -15.238 -24.355 -2.926 1.00 94.19 72 ARG A CA 1
ATOM 566 C C . ARG A 1 72 ? -14.132 -24.833 -1.989 1.00 94.19 72 ARG A C 1
ATOM 568 O O . ARG A 1 72 ? -13.305 -24.038 -1.558 1.00 94.19 72 ARG A O 1
ATOM 575 N N . CYS A 1 73 ? -14.100 -26.138 -1.725 1.00 94.38 73 CYS A N 1
ATOM 576 C CA . CYS A 1 73 ? -13.029 -26.795 -0.967 1.00 94.38 73 CYS A CA 1
ATOM 577 C C . CYS A 1 73 ? -12.818 -26.226 0.451 1.00 94.38 73 CYS A C 1
ATOM 579 O O . CYS A 1 73 ? -11.680 -26.110 0.903 1.00 94.38 73 CYS A O 1
ATOM 581 N N . ILE A 1 74 ? -13.900 -25.876 1.159 1.00 94.44 74 ILE A N 1
ATOM 582 C CA . ILE A 1 74 ? -13.819 -25.483 2.572 1.00 94.44 74 ILE A CA 1
ATOM 583 C C . ILE A 1 74 ? -13.376 -26.713 3.388 1.00 94.44 74 ILE A C 1
ATOM 585 O O . ILE A 1 74 ? -14.046 -27.747 3.308 1.00 94.44 74 ILE A O 1
ATOM 589 N N . PRO A 1 75 ? -12.273 -26.636 4.158 1.00 95.69 75 PRO A N 1
ATOM 590 C CA . PRO A 1 75 ? -11.839 -27.732 5.019 1.00 95.69 75 PRO A CA 1
ATOM 591 C C . PRO A 1 75 ? -12.947 -28.162 5.988 1.00 95.69 75 PRO A C 1
ATOM 593 O O . PRO A 1 75 ? -13.639 -27.314 6.551 1.00 95.69 75 PRO A O 1
ATOM 596 N N . GLN A 1 76 ? -13.116 -29.470 6.212 1.00 94.88 76 GLN A N 1
ATOM 597 C CA . GLN A 1 76 ? -14.214 -29.994 7.042 1.00 94.88 76 GLN A CA 1
ATOM 598 C C . GLN A 1 76 ? -14.213 -29.408 8.461 1.00 94.88 76 GLN A C 1
ATOM 600 O O . GLN A 1 76 ? -15.266 -29.058 8.987 1.00 94.88 76 GLN A O 1
ATOM 605 N N . ASN A 1 77 ? -13.031 -29.220 9.049 1.00 96.38 77 ASN A N 1
ATOM 606 C CA . ASN A 1 77 ? -12.852 -28.601 10.363 1.00 96.38 77 ASN A CA 1
ATOM 607 C C . ASN A 1 77 ? -13.225 -27.104 10.401 1.00 96.38 77 ASN A C 1
ATOM 609 O O . ASN A 1 77 ? -13.396 -26.560 11.487 1.00 96.38 77 ASN A O 1
ATOM 613 N N . HIS A 1 78 ? -13.355 -26.431 9.252 1.00 96.12 78 HIS A N 1
ATOM 614 C CA . HIS A 1 78 ? -13.756 -25.022 9.162 1.00 96.12 78 HIS A CA 1
ATOM 615 C C . HIS A 1 78 ? -15.253 -24.835 8.875 1.00 96.12 78 HIS A C 1
ATOM 617 O O . HIS A 1 78 ? -15.758 -23.730 9.058 1.00 96.12 78 HIS A O 1
ATOM 623 N N . LEU A 1 79 ? -15.984 -25.878 8.459 1.00 94.88 79 LEU A N 1
ATOM 624 C CA . LEU A 1 79 ? -17.426 -25.781 8.182 1.00 94.88 79 LEU A CA 1
ATOM 625 C C . LEU A 1 79 ? -18.243 -25.187 9.350 1.00 94.88 79 LEU A C 1
ATOM 627 O O . LEU A 1 79 ? -19.091 -24.335 9.077 1.00 94.88 79 LEU A O 1
ATOM 631 N N . PRO A 1 80 ? -17.975 -25.518 10.634 1.00 96.75 80 PRO A N 1
ATOM 632 C CA . PRO A 1 80 ? -18.685 -24.906 11.761 1.00 96.75 80 PRO A CA 1
ATOM 633 C C . PRO A 1 80 ? -18.465 -23.391 11.901 1.00 96.75 80 PRO A C 1
ATOM 635 O O . PRO A 1 80 ? -19.282 -22.714 12.516 1.00 96.75 80 PRO A O 1
ATOM 638 N N . LEU A 1 81 ? -17.382 -22.851 11.328 1.00 96.19 81 LEU A N 1
ATOM 639 C CA . LEU A 1 81 ? -17.043 -21.425 11.384 1.00 96.19 81 LEU A CA 1
ATOM 640 C C . LEU A 1 81 ? -17.768 -20.603 10.309 1.00 96.19 81 LEU A C 1
ATOM 642 O O . LEU A 1 81 ? -17.869 -19.387 10.446 1.00 96.19 81 LEU A O 1
ATOM 646 N N . VAL A 1 82 ? -18.285 -21.246 9.255 1.00 95.38 82 VAL A N 1
ATOM 647 C CA . VAL A 1 82 ? -18.887 -20.552 8.104 1.00 95.38 82 VAL A CA 1
ATOM 648 C C . VAL A 1 82 ? -20.130 -19.771 8.517 1.00 95.38 82 VAL A C 1
ATOM 650 O O . VAL A 1 82 ? -20.229 -18.587 8.216 1.00 95.38 82 VAL A O 1
ATOM 653 N N . LYS A 1 83 ? -21.069 -20.408 9.228 1.00 94.62 83 LYS A N 1
ATOM 654 C CA . LYS A 1 83 ? -22.323 -19.754 9.629 1.00 94.62 83 LYS A CA 1
ATOM 655 C C . LYS A 1 83 ? -22.077 -18.554 10.567 1.00 94.62 83 LYS A C 1
ATOM 657 O O . LYS A 1 83 ? -22.567 -17.480 10.232 1.00 94.62 83 LYS A O 1
ATOM 662 N N . PRO A 1 84 ? -21.274 -18.663 11.648 1.00 96.50 84 PRO A N 1
ATOM 663 C CA . PRO A 1 84 ? -20.919 -17.506 12.476 1.00 96.50 84 PRO A CA 1
ATOM 664 C C . PRO A 1 84 ? -20.183 -16.395 11.714 1.00 96.50 84 PRO A C 1
ATOM 666 O O . PRO A 1 84 ? -20.422 -15.218 11.966 1.00 96.50 84 PRO A O 1
ATOM 669 N N . ALA A 1 85 ? -19.300 -16.747 10.771 1.00 95.00 85 ALA A N 1
ATOM 670 C CA . ALA A 1 85 ? -18.591 -15.756 9.961 1.00 95.00 85 ALA A CA 1
ATOM 671 C C . ALA A 1 85 ? -19.545 -14.982 9.040 1.00 95.00 85 ALA A C 1
ATOM 673 O O . ALA A 1 85 ? -19.440 -13.761 8.953 1.00 95.00 85 ALA A O 1
ATOM 674 N N . MET A 1 86 ? -20.496 -15.672 8.401 1.00 94.38 86 MET A N 1
ATOM 675 C CA . MET A 1 86 ? -21.512 -15.031 7.563 1.00 94.38 86 MET A CA 1
ATOM 676 C C . MET A 1 86 ? -22.458 -14.148 8.377 1.00 94.38 86 MET A C 1
ATOM 678 O O . MET A 1 86 ? -22.725 -13.031 7.955 1.00 94.38 86 MET A O 1
ATOM 682 N N . GLN A 1 87 ? -22.886 -14.598 9.561 1.00 94.69 87 GLN A N 1
ATOM 683 C CA . GLN A 1 87 ? -23.693 -13.782 10.477 1.00 94.69 87 GLN A CA 1
ATOM 684 C C . GLN A 1 87 ? -22.941 -12.523 10.919 1.00 94.69 87 GLN A C 1
ATOM 686 O O . GLN A 1 87 ? -23.485 -11.428 10.877 1.00 94.69 87 GLN A O 1
ATOM 691 N N . SER A 1 88 ? -21.658 -12.646 11.275 1.00 92.12 88 SER A N 1
ATOM 692 C CA . SER A 1 88 ? -20.856 -11.473 11.633 1.00 92.12 88 SER A CA 1
ATOM 693 C C . SER A 1 88 ? -20.675 -10.507 10.461 1.00 92.12 88 SER A C 1
ATOM 695 O O . SER A 1 88 ? -20.602 -9.306 10.701 1.00 92.12 88 SER A O 1
ATOM 697 N N . LEU A 1 89 ? -20.540 -11.016 9.233 1.00 90.44 89 LEU A N 1
ATOM 698 C CA . LEU A 1 89 ? -20.433 -10.188 8.032 1.00 90.44 89 LEU A CA 1
ATOM 699 C C . LEU A 1 89 ? -21.744 -9.441 7.765 1.00 90.44 89 LEU A C 1
ATOM 701 O O . LEU A 1 89 ? -21.706 -8.253 7.477 1.00 90.44 89 LEU A O 1
ATOM 705 N N . GLU A 1 90 ? -22.878 -10.123 7.907 1.00 89.31 90 GLU A N 1
ATOM 706 C CA . GLU A 1 90 ? -24.217 -9.554 7.739 1.00 89.31 90 GLU A CA 1
ATOM 707 C C . GLU A 1 90 ? -24.519 -8.473 8.786 1.00 89.31 90 GLU A C 1
ATOM 709 O O . GLU A 1 90 ? -24.949 -7.376 8.442 1.00 89.31 90 GLU A O 1
ATOM 714 N N . GLU A 1 91 ? -24.240 -8.751 10.060 1.00 88.44 91 GLU A N 1
ATOM 715 C CA . GLU A 1 91 ? -24.566 -7.845 11.167 1.00 88.44 91 GLU A CA 1
ATOM 716 C C . GLU A 1 91 ? -23.615 -6.648 11.276 1.00 88.44 91 GLU A C 1
ATOM 718 O O . GLU A 1 91 ? -24.022 -5.569 11.709 1.00 88.44 91 GLU A O 1
ATOM 723 N N . LYS A 1 92 ? -22.327 -6.841 10.967 1.00 86.19 92 LYS A N 1
ATOM 724 C CA . LYS A 1 92 ? -21.273 -5.851 11.255 1.00 86.19 92 LYS A CA 1
ATOM 725 C C . LYS A 1 92 ? -20.575 -5.316 10.011 1.00 86.19 92 LYS A C 1
ATOM 727 O O . LYS A 1 92 ? -19.788 -4.380 10.132 1.00 86.19 92 LYS A O 1
ATOM 732 N N . GLY A 1 93 ? -20.811 -5.910 8.846 1.00 86.12 93 GLY A N 1
ATOM 733 C CA . GLY A 1 93 ? -20.103 -5.572 7.620 1.00 86.12 93 GLY A CA 1
ATOM 734 C C . GLY A 1 93 ? -18.657 -6.069 7.592 1.00 86.12 93 GLY A C 1
ATOM 735 O O . GLY A 1 93 ? -18.260 -7.015 8.281 1.00 86.12 93 GLY A O 1
ATOM 736 N N . PHE A 1 94 ? -17.845 -5.419 6.762 1.00 87.19 94 PHE A N 1
ATOM 737 C CA . PHE A 1 94 ? -16.422 -5.713 6.588 1.00 87.19 94 PHE A CA 1
ATOM 738 C C . PHE A 1 94 ? -15.615 -4.425 6.445 1.00 87.19 94 PHE A C 1
ATOM 740 O O . PHE A 1 94 ? -16.152 -3.382 6.094 1.00 87.19 94 PHE A O 1
ATOM 747 N N . ILE A 1 95 ? -14.305 -4.510 6.679 1.00 87.94 95 ILE A N 1
ATOM 748 C CA . ILE A 1 95 ? -13.394 -3.380 6.486 1.00 87.94 95 ILE A CA 1
ATOM 749 C C . ILE A 1 95 ? -13.200 -3.123 4.991 1.00 87.94 95 ILE A C 1
ATOM 751 O O . ILE A 1 95 ? -12.725 -4.007 4.272 1.00 87.94 95 ILE A O 1
ATOM 755 N N . ASN A 1 96 ? -13.470 -1.901 4.544 1.00 87.56 96 ASN A N 1
ATOM 756 C CA . ASN A 1 96 ? -13.351 -1.499 3.143 1.00 87.56 96 ASN A CA 1
ATOM 757 C C . ASN A 1 96 ? -11.890 -1.206 2.735 1.00 87.56 96 ASN A C 1
ATOM 759 O O . ASN A 1 96 ? -11.503 -0.077 2.448 1.00 87.56 96 ASN A O 1
ATOM 763 N N . TYR A 1 97 ? -11.030 -2.225 2.765 1.00 90.31 97 TYR A N 1
ATOM 764 C CA . TYR A 1 97 ? -9.650 -2.086 2.300 1.00 90.31 97 TYR A CA 1
ATOM 765 C C . TYR A 1 97 ? -9.571 -1.956 0.778 1.00 90.31 97 TYR A C 1
ATOM 767 O O . TYR A 1 97 ? -10.247 -2.679 0.041 1.00 90.31 97 TYR A O 1
ATOM 775 N N . PHE A 1 98 ? -8.595 -1.181 0.293 1.00 90.31 98 PHE A N 1
ATOM 776 C CA . PHE A 1 98 ? -8.123 -1.358 -1.077 1.00 90.31 98 PHE A CA 1
ATOM 777 C C . PHE A 1 98 ? -7.570 -2.778 -1.227 1.00 90.31 98 PHE A C 1
ATOM 779 O O . PHE A 1 98 ? -6.633 -3.170 -0.527 1.00 90.31 98 PHE A O 1
ATOM 786 N N . GLY A 1 99 ? -8.180 -3.566 -2.112 1.00 89.69 99 GLY A N 1
ATOM 787 C CA . GLY A 1 99 ? -7.826 -4.970 -2.292 1.00 89.69 99 GLY A CA 1
ATOM 788 C C . GLY A 1 99 ? -6.492 -5.182 -3.027 1.00 89.69 99 GLY A C 1
ATOM 789 O O . GLY A 1 99 ? -5.955 -4.253 -3.635 1.00 89.69 99 GLY A O 1
ATOM 790 N N . PRO A 1 100 ? -5.956 -6.419 -3.041 1.00 90.62 100 PRO A N 1
ATOM 791 C CA . PRO A 1 100 ? -4.686 -6.751 -3.695 1.00 90.62 100 PRO A CA 1
ATOM 792 C C . PRO A 1 100 ? -4.604 -6.366 -5.176 1.00 90.62 100 PRO A C 1
ATOM 794 O O . PRO A 1 100 ? -3.512 -6.133 -5.674 1.00 90.62 100 PRO A O 1
ATOM 797 N N . GLN A 1 101 ? -5.739 -6.282 -5.872 1.00 88.25 101 GLN A N 1
ATOM 798 C CA . GLN A 1 101 ? -5.843 -5.838 -7.263 1.00 88.25 101 GLN A CA 1
ATOM 799 C C . GLN A 1 101 ? -5.465 -4.365 -7.470 1.00 88.25 101 GLN A C 1
ATOM 801 O O . GLN A 1 101 ? -5.155 -3.971 -8.591 1.00 88.25 101 GLN A O 1
ATOM 806 N N . ARG A 1 102 ? -5.495 -3.545 -6.409 1.00 90.88 102 ARG A N 1
ATOM 807 C CA . ARG A 1 102 ? -5.056 -2.145 -6.458 1.00 90.88 102 ARG A CA 1
ATOM 808 C C . ARG A 1 102 ? -3.535 -2.017 -6.455 1.00 90.88 102 ARG A C 1
ATOM 810 O O . ARG A 1 102 ? -3.035 -0.978 -6.866 1.00 90.88 102 ARG A O 1
ATOM 817 N N . PHE A 1 103 ? -2.829 -3.048 -5.995 1.00 93.69 103 PHE A N 1
ATOM 818 C CA . PHE A 1 103 ? -1.398 -3.011 -5.730 1.00 93.69 103 PHE A CA 1
ATOM 819 C C . PHE A 1 103 ? -0.619 -3.921 -6.676 1.00 93.69 103 PHE A C 1
ATOM 821 O O . PHE A 1 103 ? -0.979 -5.078 -6.907 1.00 93.69 103 PHE A O 1
ATOM 828 N N . ALA A 1 104 ? 0.509 -3.428 -7.168 1.00 91.31 104 ALA A N 1
ATOM 829 C CA . ALA A 1 104 ? 1.457 -4.216 -7.929 1.00 91.31 104 ALA A CA 1
ATOM 830 C C . ALA A 1 104 ? 2.354 -5.072 -7.016 1.00 91.31 104 ALA A C 1
ATOM 832 O O . ALA A 1 104 ? 2.374 -4.961 -5.784 1.00 91.31 104 ALA A O 1
ATOM 833 N N . SER A 1 105 ? 3.145 -5.944 -7.637 1.00 89.56 105 SER A N 1
ATOM 834 C CA . SER A 1 105 ? 4.136 -6.785 -6.961 1.00 89.56 105 SER A CA 1
ATOM 835 C C . SER A 1 105 ? 5.194 -5.971 -6.204 1.00 89.56 105 SER A C 1
ATOM 837 O O . SER A 1 105 ? 5.590 -6.395 -5.116 1.00 89.56 105 SER A O 1
ATOM 839 N N . TYR A 1 106 ? 5.572 -4.785 -6.700 1.00 92.62 106 TYR A N 1
ATOM 840 C CA . TYR A 1 106 ? 6.543 -3.901 -6.038 1.00 92.62 106 TYR A CA 1
ATOM 841 C C . TYR A 1 106 ? 6.026 -3.343 -4.705 1.00 92.62 106 TYR A C 1
ATOM 843 O O . TYR A 1 106 ? 6.793 -3.201 -3.752 1.00 92.62 106 TYR A O 1
ATOM 851 N N . THR A 1 107 ? 4.714 -3.131 -4.573 1.00 91.44 107 THR A N 1
ATOM 852 C CA . THR A 1 107 ? 4.120 -2.595 -3.340 1.00 91.44 107 THR A CA 1
ATOM 853 C C . THR A 1 107 ? 4.216 -3.607 -2.202 1.00 91.44 107 THR A C 1
ATOM 855 O O . THR A 1 107 ? 4.418 -3.234 -1.050 1.00 91.44 107 THR A O 1
ATOM 858 N N . LYS A 1 108 ? 4.208 -4.913 -2.513 1.00 86.38 108 LYS A N 1
ATOM 859 C CA . LYS A 1 108 ? 4.465 -5.980 -1.524 1.00 86.38 108 LYS A CA 1
ATOM 860 C C . LYS A 1 108 ? 5.883 -5.937 -0.948 1.00 86.38 108 LYS A C 1
ATOM 862 O O . LYS A 1 108 ? 6.136 -6.578 0.069 1.00 86.38 108 LYS A O 1
ATOM 867 N N . GLN A 1 109 ? 6.795 -5.231 -1.610 1.00 86.75 109 GLN A N 1
ATOM 868 C CA . GLN A 1 109 ? 8.182 -5.037 -1.197 1.00 86.75 109 GLN A CA 1
ATOM 869 C C . GLN A 1 109 ? 8.428 -3.616 -0.658 1.00 86.75 109 GLN A C 1
ATOM 871 O O . GLN A 1 109 ? 9.579 -3.208 -0.541 1.00 86.75 109 GLN A O 1
ATOM 876 N N . ASN A 1 110 ? 7.366 -2.863 -0.332 1.00 90.94 110 ASN A N 1
ATOM 877 C CA . ASN A 1 110 ? 7.426 -1.461 0.108 1.00 90.94 110 ASN A CA 1
ATOM 878 C C . ASN A 1 110 ? 8.133 -0.521 -0.888 1.00 90.94 110 ASN A C 1
ATOM 880 O O . ASN A 1 110 ? 8.741 0.474 -0.496 1.00 90.94 110 ASN A O 1
ATOM 884 N N . MET A 1 111 ? 8.069 -0.831 -2.184 1.00 94.56 111 MET A N 1
ATOM 885 C CA . MET A 1 111 ? 8.522 0.068 -3.241 1.00 94.56 111 MET A CA 1
ATOM 886 C C . MET A 1 111 ? 7.315 0.820 -3.801 1.00 94.56 111 MET A C 1
ATOM 888 O O . MET A 1 111 ? 6.304 0.206 -4.129 1.00 94.56 111 MET A O 1
ATOM 892 N N . HIS A 1 112 ? 7.410 2.145 -3.919 1.00 95.88 112 HIS A N 1
ATOM 893 C CA . HIS A 1 112 ? 6.265 2.993 -4.264 1.00 95.88 112 HIS A CA 1
ATOM 894 C C . HIS A 1 112 ? 6.627 3.976 -5.388 1.00 95.88 112 HIS A C 1
ATOM 896 O O . HIS A 1 112 ? 7.013 5.111 -5.105 1.00 95.88 112 HIS A O 1
ATOM 902 N N . PRO A 1 113 ? 6.489 3.605 -6.675 1.00 95.88 113 PRO A N 1
ATOM 903 C CA . PRO A 1 113 ? 6.809 4.515 -7.775 1.00 95.88 113 PRO A CA 1
ATOM 904 C C . PRO A 1 113 ? 5.938 5.780 -7.740 1.00 95.88 113 PRO A C 1
ATOM 906 O O . PRO A 1 113 ? 6.435 6.863 -8.026 1.00 95.88 113 PRO A O 1
ATOM 909 N N . GLY A 1 114 ? 4.681 5.686 -7.288 1.00 93.75 114 GLY A N 1
ATOM 910 C CA . GLY A 1 114 ? 3.812 6.848 -7.070 1.00 93.75 114 GLY A CA 1
ATOM 911 C C . GLY A 1 114 ? 4.359 7.873 -6.070 1.00 93.75 114 GLY A C 1
ATOM 912 O O . GLY A 1 114 ? 4.200 9.073 -6.281 1.00 93.75 114 GLY A O 1
ATOM 913 N N . LEU A 1 115 ? 5.057 7.426 -5.020 1.00 94.31 115 LEU A N 1
ATOM 914 C CA . LEU A 1 115 ? 5.733 8.317 -4.071 1.00 94.31 115 LEU A CA 1
ATOM 915 C C . LEU A 1 115 ? 6.875 9.079 -4.748 1.00 94.31 115 LEU A C 1
ATOM 917 O O . LEU A 1 115 ? 6.985 10.293 -4.594 1.00 94.31 115 LEU A O 1
ATOM 921 N N . HIS A 1 116 ? 7.702 8.376 -5.519 1.00 94.62 116 HIS A N 1
ATOM 922 C CA . HIS A 1 116 ? 8.794 8.990 -6.273 1.00 94.62 116 HIS A CA 1
ATOM 923 C C . HIS A 1 116 ? 8.266 9.990 -7.306 1.00 94.62 116 HIS A C 1
ATOM 925 O O . HIS A 1 116 ? 8.784 11.100 -7.410 1.00 94.62 116 HIS A O 1
ATOM 931 N N . LEU A 1 117 ? 7.167 9.660 -7.993 1.00 92.62 117 LEU A N 1
ATOM 932 C CA . LEU A 1 117 ? 6.495 10.600 -8.888 1.00 92.62 117 LEU A CA 1
ATOM 933 C C . LEU A 1 117 ? 6.012 11.850 -8.150 1.00 92.62 117 LEU A C 1
ATOM 935 O O . LEU A 1 117 ? 6.207 12.944 -8.670 1.00 92.62 117 LEU A O 1
ATOM 939 N N . LEU A 1 118 ? 5.432 11.733 -6.950 1.00 89.31 118 LEU A N 1
ATOM 940 C CA . LEU A 1 118 ? 5.047 12.896 -6.133 1.00 89.31 118 LEU A CA 1
ATOM 941 C C . LEU A 1 118 ? 6.253 13.762 -5.735 1.00 89.31 118 LEU A C 1
ATOM 943 O O . LEU A 1 118 ? 6.134 14.986 -5.690 1.00 89.31 118 LEU A O 1
ATOM 947 N N . LYS A 1 119 ? 7.412 13.147 -5.479 1.00 90.38 119 LYS A N 1
ATOM 948 C CA . LYS A 1 119 ? 8.660 13.847 -5.130 1.00 90.38 119 LYS A CA 1
ATOM 949 C C . LYS A 1 119 ? 9.397 14.455 -6.333 1.00 90.38 119 LYS A C 1
ATOM 951 O O . LYS A 1 119 ? 10.323 15.229 -6.127 1.00 90.38 119 LYS A O 1
ATOM 956 N N . GLY A 1 120 ? 8.987 14.142 -7.566 1.00 89.50 120 GLY A N 1
ATOM 957 C CA . GLY A 1 120 ? 9.712 14.535 -8.785 1.00 89.50 120 GLY A CA 1
ATOM 958 C C . GLY A 1 120 ? 10.934 13.652 -9.080 1.00 89.50 120 GLY A C 1
ATOM 959 O O . GLY A 1 120 ? 11.776 13.996 -9.899 1.00 89.50 120 GLY A O 1
ATOM 960 N N . GLU A 1 121 ? 11.039 12.494 -8.430 1.00 93.06 121 GLU A N 1
ATOM 961 C CA . GLU A 1 121 ? 12.144 11.540 -8.560 1.00 93.06 121 GLU A CA 1
ATOM 962 C C . GLU A 1 121 ? 11.856 10.542 -9.702 1.00 93.06 121 GLU A C 1
ATOM 964 O O . GLU A 1 121 ? 11.719 9.332 -9.495 1.00 93.06 121 GLU A O 1
ATOM 969 N N . PHE A 1 122 ? 11.720 11.050 -10.930 1.00 94.00 122 PHE A N 1
ATOM 970 C CA . PHE A 1 122 ? 11.266 10.277 -12.097 1.00 94.00 122 PHE A CA 1
ATOM 971 C C . PHE A 1 122 ? 12.128 9.041 -12.382 1.00 94.00 122 PHE A C 1
ATOM 973 O O . PHE A 1 122 ? 11.601 7.939 -12.540 1.00 94.00 122 PHE A O 1
ATOM 980 N N . ARG A 1 123 ? 13.458 9.181 -12.369 1.00 95.06 123 ARG A N 1
ATOM 981 C CA . ARG A 1 123 ? 14.387 8.056 -12.568 1.00 95.06 123 ARG A CA 1
ATOM 982 C C . ARG A 1 123 ? 14.213 6.949 -11.518 1.00 95.06 123 ARG A C 1
ATOM 984 O O . ARG A 1 123 ? 14.312 5.766 -11.847 1.00 95.06 123 ARG A O 1
ATOM 991 N N . ALA A 1 124 ? 13.920 7.296 -10.264 1.00 95.94 124 ALA A N 1
ATOM 992 C CA . ALA A 1 124 ? 13.666 6.309 -9.212 1.00 95.94 124 ALA A CA 1
ATOM 993 C C . ALA A 1 124 ? 12.342 5.561 -9.452 1.00 95.94 124 ALA A C 1
ATOM 995 O O . ALA A 1 124 ? 12.305 4.331 -9.372 1.00 95.94 124 ALA A O 1
ATOM 996 N N . ALA A 1 125 ? 11.284 6.282 -9.844 1.00 96.56 125 ALA A N 1
ATOM 997 C CA . ALA A 1 125 ? 10.006 5.676 -10.221 1.00 96.56 125 ALA A CA 1
ATOM 998 C C . ALA A 1 125 ? 10.154 4.702 -11.407 1.00 96.56 125 ALA A C 1
ATOM 1000 O O . ALA A 1 125 ? 9.644 3.580 -11.350 1.00 96.56 125 ALA A O 1
ATOM 1001 N N . ALA A 1 126 ? 10.893 5.101 -12.450 1.00 97.06 126 ALA A N 1
ATOM 1002 C CA . ALA A 1 126 ? 11.168 4.260 -13.615 1.00 97.06 126 ALA A CA 1
ATOM 1003 C C . ALA A 1 126 ? 11.935 2.989 -13.228 1.00 97.06 126 ALA A C 1
ATOM 1005 O O . ALA A 1 126 ? 11.543 1.883 -13.610 1.00 97.06 126 ALA A O 1
ATOM 1006 N N . ASN A 1 127 ? 12.989 3.130 -12.416 1.00 96.94 127 ASN A N 1
ATOM 1007 C CA . ASN A 1 127 ? 13.789 1.996 -11.964 1.00 96.94 127 ASN A CA 1
ATOM 1008 C C . ASN A 1 127 ? 12.959 0.953 -11.215 1.00 96.94 127 ASN A C 1
ATOM 1010 O O . ASN A 1 127 ? 13.124 -0.227 -11.504 1.00 96.94 127 ASN A O 1
ATOM 1014 N N . ILE A 1 128 ? 12.047 1.353 -10.324 1.00 96.81 128 ILE A N 1
ATOM 1015 C CA . ILE A 1 128 ? 11.181 0.404 -9.601 1.00 96.81 128 ILE A CA 1
ATOM 1016 C C . ILE A 1 128 ? 10.328 -0.415 -10.576 1.00 96.81 128 ILE A C 1
ATOM 1018 O O . ILE A 1 128 ? 10.297 -1.644 -10.493 1.00 96.81 128 ILE A O 1
ATOM 1022 N N . ILE A 1 129 ? 9.655 0.250 -11.520 1.00 95.50 129 ILE A N 1
ATOM 1023 C CA . ILE A 1 129 ? 8.741 -0.410 -12.467 1.00 95.50 129 ILE A CA 1
ATOM 1024 C C . ILE A 1 129 ? 9.503 -1.391 -13.371 1.00 95.50 129 ILE A C 1
ATOM 1026 O O . ILE A 1 129 ? 9.044 -2.513 -13.605 1.00 95.50 129 ILE A O 1
ATOM 1030 N N . VAL A 1 130 ? 10.685 -0.990 -13.841 1.00 94.69 130 VAL A N 1
ATOM 1031 C CA . VAL A 1 130 ? 11.553 -1.805 -14.703 1.00 94.69 130 VAL A CA 1
ATOM 1032 C C . VAL A 1 130 ? 12.204 -2.954 -13.926 1.00 94.69 130 VAL A C 1
ATOM 1034 O O . VAL A 1 130 ? 12.230 -4.086 -14.403 1.00 94.69 130 VAL A O 1
ATOM 1037 N N . GLN A 1 131 ? 12.697 -2.720 -12.707 1.00 91.12 131 GLN A N 1
ATOM 1038 C CA . GLN A 1 131 ? 13.263 -3.779 -11.862 1.00 91.12 131 GLN A CA 1
ATOM 1039 C C . GLN A 1 131 ? 12.219 -4.842 -11.517 1.00 91.12 131 GLN A C 1
ATOM 1041 O O . GLN A 1 131 ? 12.533 -6.034 -11.556 1.00 91.12 131 GLN A O 1
ATOM 1046 N N . GLN A 1 132 ? 10.974 -4.435 -11.256 1.00 90.44 132 GLN A N 1
ATOM 1047 C CA . GLN A 1 132 ? 9.897 -5.364 -10.933 1.00 90.44 132 GLN A CA 1
ATOM 1048 C C . GLN A 1 132 ? 9.651 -6.390 -12.050 1.00 90.44 132 GLN A C 1
ATOM 1050 O O . GLN A 1 132 ? 9.439 -7.565 -11.752 1.00 90.44 132 GLN A O 1
ATOM 1055 N N . PHE A 1 133 ? 9.762 -5.994 -13.324 1.00 90.19 133 PHE A N 1
ATOM 1056 C CA . PHE A 1 133 ? 9.686 -6.933 -14.450 1.00 90.19 133 PHE A CA 1
ATOM 1057 C C . PHE A 1 133 ? 10.718 -8.063 -14.326 1.00 90.19 133 PHE A C 1
ATOM 1059 O O . PHE A 1 133 ? 10.378 -9.245 -14.427 1.00 90.19 133 PHE A O 1
ATOM 1066 N N . TYR A 1 134 ? 11.981 -7.707 -14.078 1.00 88.19 134 TYR A N 1
ATOM 1067 C CA . TYR A 1 134 ? 13.058 -8.687 -13.960 1.00 88.19 134 TYR A CA 1
ATOM 1068 C C . TYR A 1 134 ? 12.867 -9.587 -12.736 1.00 88.19 134 TYR A C 1
ATOM 1070 O O . TYR A 1 134 ? 13.066 -10.798 -12.839 1.00 88.19 134 TYR A O 1
ATOM 1078 N N . MET A 1 135 ? 12.411 -9.028 -11.610 1.00 86.62 135 MET A N 1
ATOM 1079 C CA . MET A 1 135 ? 12.092 -9.807 -10.410 1.00 86.62 135 MET A CA 1
ATOM 1080 C C . MET A 1 135 ? 10.968 -10.816 -10.662 1.00 86.62 135 MET A C 1
ATOM 1082 O O . MET A 1 135 ? 11.102 -11.987 -10.307 1.00 86.62 135 MET A O 1
ATOM 1086 N N . ASP A 1 136 ? 9.880 -10.395 -11.310 1.00 86.75 136 ASP A N 1
ATOM 1087 C CA . ASP A 1 136 ? 8.756 -11.281 -11.627 1.00 86.75 136 ASP A CA 1
ATOM 1088 C C . ASP A 1 136 ? 9.161 -12.365 -12.636 1.00 86.75 136 ASP A C 1
ATOM 1090 O O . ASP A 1 136 ? 8.775 -13.531 -12.491 1.00 86.75 136 ASP A O 1
ATOM 1094 N N . SER A 1 137 ? 10.005 -12.020 -13.613 1.00 85.00 137 SER A N 1
ATOM 1095 C CA . SER A 1 137 ? 10.597 -12.984 -14.544 1.00 85.00 137 SER A CA 1
ATOM 1096 C C . SER A 1 137 ? 11.463 -14.025 -13.821 1.00 85.00 137 SER A C 1
ATOM 1098 O O . SER A 1 137 ? 11.341 -15.224 -14.100 1.00 85.00 137 SER A O 1
ATOM 1100 N N . ASP A 1 138 ? 12.292 -13.600 -12.864 1.00 84.88 138 ASP A N 1
ATOM 1101 C CA . ASP A 1 138 ? 13.148 -14.490 -12.072 1.00 84.88 138 ASP A CA 1
ATOM 1102 C C . ASP A 1 138 ? 12.313 -15.418 -11.169 1.00 84.88 138 ASP A C 1
ATOM 1104 O O . ASP A 1 138 ? 12.547 -16.631 -11.141 1.00 84.88 138 ASP A O 1
ATOM 1108 N N . ILE A 1 139 ? 11.270 -14.895 -10.512 1.00 84.19 139 ILE A N 1
ATOM 1109 C CA . ILE A 1 139 ? 10.317 -15.691 -9.716 1.00 84.19 139 ILE A CA 1
ATOM 1110 C C . ILE A 1 139 ? 9.600 -16.725 -10.599 1.00 84.19 139 ILE A C 1
ATOM 1112 O O . ILE A 1 139 ? 9.469 -17.895 -10.221 1.00 84.19 139 ILE A O 1
ATOM 1116 N N . ALA A 1 140 ? 9.156 -16.330 -11.795 1.00 84.00 140 ALA A N 1
ATOM 1117 C CA . ALA A 1 140 ? 8.497 -17.228 -12.740 1.00 84.00 140 ALA A CA 1
ATOM 1118 C C . ALA A 1 140 ? 9.451 -18.297 -13.304 1.00 84.00 140 ALA A C 1
ATOM 1120 O O . ALA A 1 140 ? 9.037 -19.434 -13.552 1.00 84.00 140 ALA A O 1
ATOM 1121 N N . ALA A 1 141 ? 10.727 -17.963 -13.519 1.00 83.50 141 ALA A N 1
ATOM 1122 C CA . ALA A 1 141 ? 11.758 -18.930 -13.889 1.00 83.50 141 ALA A CA 1
ATOM 1123 C C . ALA A 1 141 ? 12.013 -19.938 -12.763 1.00 83.50 141 ALA A C 1
ATOM 1125 O O . ALA A 1 141 ? 12.073 -21.141 -13.020 1.00 83.50 141 ALA A O 1
ATOM 1126 N N . GLU A 1 142 ? 12.079 -19.473 -11.518 1.00 78.75 142 GLU A N 1
ATOM 1127 C CA . GLU A 1 142 ? 12.290 -20.337 -10.360 1.00 78.75 142 GLU A CA 1
ATOM 1128 C C . GLU A 1 142 ? 11.118 -21.296 -10.122 1.00 78.75 142 GLU A C 1
ATOM 1130 O O . GLU A 1 142 ? 11.324 -22.491 -9.905 1.00 78.75 142 GLU A O 1
ATOM 1135 N N . LYS A 1 143 ? 9.878 -20.811 -10.256 1.00 81.75 143 LYS A N 1
ATOM 1136 C CA . LYS A 1 143 ? 8.676 -21.654 -10.164 1.00 81.75 143 LYS A CA 1
ATOM 1137 C C . LYS A 1 143 ? 8.689 -22.785 -11.202 1.00 81.75 143 LYS A C 1
ATOM 1139 O O . LYS A 1 143 ? 8.297 -23.905 -10.884 1.00 81.75 143 LYS A O 1
ATOM 1144 N N . ARG A 1 144 ? 9.172 -22.512 -12.423 1.00 82.62 144 ARG A N 1
ATOM 1145 C CA . ARG A 1 144 ? 9.344 -23.533 -13.475 1.00 82.62 144 ARG A CA 1
ATOM 1146 C C . ARG A 1 144 ? 10.424 -24.555 -13.124 1.00 82.62 144 ARG A C 1
ATOM 1148 O O . ARG A 1 144 ? 10.249 -25.724 -13.439 1.00 82.62 144 ARG A O 1
ATOM 1155 N N . ARG A 1 145 ? 11.514 -24.130 -12.473 1.00 81.50 145 ARG A N 1
ATOM 1156 C CA . ARG A 1 145 ? 12.604 -25.026 -12.051 1.00 81.50 145 ARG A CA 1
ATOM 1157 C C . ARG A 1 145 ? 12.188 -25.976 -10.929 1.00 81.50 145 ARG A C 1
ATOM 1159 O O . ARG A 1 145 ? 12.511 -27.155 -10.995 1.00 81.50 145 ARG A O 1
ATOM 1166 N N . ARG A 1 146 ? 11.495 -25.474 -9.903 1.00 78.50 146 ARG A N 1
ATOM 1167 C CA . ARG A 1 146 ? 11.178 -26.248 -8.686 1.00 78.50 146 ARG A CA 1
ATOM 1168 C C . ARG A 1 146 ? 9.854 -27.010 -8.735 1.00 78.50 146 ARG A C 1
ATOM 1170 O O . ARG A 1 146 ? 9.600 -27.808 -7.843 1.00 78.50 146 ARG A O 1
ATOM 1177 N N . GLY A 1 147 ? 8.981 -26.738 -9.707 1.00 73.19 147 GLY A N 1
ATOM 1178 C CA . GLY A 1 147 ? 7.648 -27.356 -9.783 1.00 73.19 147 GLY A CA 1
ATOM 1179 C C . GLY A 1 147 ? 6.677 -26.937 -8.664 1.00 73.19 147 GLY A C 1
ATOM 1180 O O . GLY A 1 147 ? 5.518 -27.336 -8.681 1.00 73.19 147 GLY A O 1
ATOM 1181 N N . ALA A 1 148 ? 7.111 -26.093 -7.724 1.00 61.25 148 ALA A N 1
ATOM 1182 C CA . ALA A 1 148 ? 6.308 -25.530 -6.647 1.00 61.25 148 ALA A CA 1
ATOM 1183 C C . ALA A 1 148 ? 6.537 -24.013 -6.562 1.00 61.25 148 ALA A C 1
ATOM 1185 O O . ALA A 1 148 ? 7.648 -23.518 -6.771 1.00 61.25 148 ALA A O 1
ATOM 1186 N N . GLY A 1 149 ? 5.471 -23.259 -6.273 1.00 55.03 149 GLY A N 1
ATOM 1187 C CA . GLY A 1 149 ? 5.587 -21.838 -5.943 1.00 55.03 149 GLY A CA 1
ATOM 1188 C C . GLY A 1 149 ? 6.446 -21.647 -4.693 1.00 55.03 149 GLY A C 1
ATOM 1189 O O . GLY A 1 149 ? 6.481 -22.520 -3.831 1.00 55.03 149 GLY A O 1
ATOM 1190 N N . PHE A 1 150 ? 7.151 -20.519 -4.609 1.00 49.75 150 PHE A N 1
ATOM 1191 C CA . PHE A 1 150 ? 8.036 -20.182 -3.493 1.00 49.75 150 PHE A CA 1
ATOM 1192 C C . PHE A 1 150 ? 7.365 -20.478 -2.138 1.00 49.75 150 PHE A C 1
ATOM 1194 O O . PHE A 1 150 ? 6.320 -19.901 -1.824 1.00 49.75 150 PHE A O 1
ATOM 1201 N N . VAL A 1 151 ? 7.956 -21.365 -1.327 1.00 47.78 151 VAL A N 1
ATOM 1202 C CA . VAL A 1 151 ? 7.558 -21.507 0.077 1.00 47.78 151 VAL A CA 1
ATOM 1203 C C . VAL A 1 151 ? 7.984 -20.221 0.771 1.00 47.78 151 VAL A C 1
ATOM 1205 O O . VAL A 1 151 ? 9.164 -19.885 0.819 1.00 47.78 151 VAL A O 1
ATOM 1208 N N . LYS A 1 152 ? 6.995 -19.471 1.252 1.00 45.59 152 LYS A N 1
ATOM 1209 C CA . LYS A 1 152 ? 7.134 -18.236 2.023 1.00 45.59 152 LYS A CA 1
ATOM 1210 C C . LYS A 1 152 ? 8.129 -18.404 3.195 1.00 45.59 152 LYS A C 1
ATOM 1212 O O . LYS A 1 152 ? 7.713 -18.721 4.302 1.00 45.59 152 LYS A O 1
ATOM 1217 N N . MET A 1 153 ? 9.422 -18.124 3.006 1.00 34.94 153 MET A N 1
ATOM 1218 C CA . MET A 1 153 ? 10.351 -17.857 4.119 1.00 34.94 153 MET A CA 1
ATOM 1219 C C . MET A 1 153 ? 10.119 -16.423 4.616 1.00 34.94 153 MET A C 1
ATOM 1221 O O . MET A 1 153 ? 10.753 -15.485 4.151 1.00 34.94 153 MET A O 1
ATOM 1225 N N . TYR A 1 154 ? 9.168 -16.234 5.534 1.00 36.56 154 TYR A N 1
ATOM 1226 C CA . TYR A 1 154 ? 8.793 -14.915 6.077 1.00 36.56 154 TYR A CA 1
ATOM 1227 C C . TYR A 1 154 ? 9.409 -14.615 7.457 1.00 36.56 154 TYR A C 1
ATOM 1229 O O . TYR A 1 154 ? 8.843 -13.827 8.210 1.00 36.56 154 TYR A O 1
ATOM 1237 N N . HIS A 1 155 ? 10.528 -15.237 7.855 1.00 35.31 155 HIS A N 1
ATOM 1238 C CA . HIS A 1 155 ? 11.032 -15.134 9.243 1.00 35.31 155 HIS A CA 1
ATOM 1239 C C . HIS A 1 155 ? 12.460 -14.602 9.431 1.00 35.31 155 HIS A C 1
ATOM 1241 O O . HIS A 1 155 ? 12.913 -14.486 10.565 1.00 35.31 155 HIS A O 1
ATOM 1247 N N . SER A 1 156 ? 13.162 -14.164 8.387 1.00 36.91 156 SER A N 1
ATOM 1248 C CA . SER A 1 156 ? 14.471 -13.520 8.557 1.00 36.91 156 SER A CA 1
ATOM 1249 C C . SER A 1 156 ? 14.358 -11.998 8.442 1.00 36.91 156 SER A C 1
ATOM 1251 O O . SER A 1 156 ? 14.599 -11.434 7.379 1.00 36.91 156 SER A O 1
ATOM 1253 N N . LYS A 1 157 ? 14.058 -11.321 9.562 1.00 42.38 157 LYS A N 1
ATOM 1254 C CA . LYS A 1 157 ? 14.125 -9.849 9.747 1.00 42.38 157 LYS A CA 1
ATOM 1255 C C . LYS A 1 157 ? 15.532 -9.235 9.526 1.00 42.38 157 LYS A C 1
ATOM 1257 O O . LYS A 1 157 ? 15.755 -8.091 9.896 1.00 42.38 157 LYS A O 1
ATOM 1262 N N . ALA A 1 158 ? 16.488 -9.973 8.958 1.00 36.91 158 ALA A N 1
ATOM 1263 C CA . ALA A 1 158 ? 17.913 -9.640 9.013 1.00 36.91 158 ALA A CA 1
ATOM 1264 C C . ALA A 1 158 ? 18.693 -9.818 7.695 1.00 36.91 158 ALA A C 1
ATOM 1266 O O . ALA A 1 158 ? 19.899 -9.601 7.688 1.00 36.91 158 ALA A O 1
ATOM 1267 N N . MET A 1 159 ? 18.059 -10.186 6.577 1.00 31.30 159 MET A N 1
ATOM 1268 C CA . MET A 1 159 ? 18.761 -10.324 5.291 1.00 31.30 159 MET A CA 1
ATOM 1269 C C . MET A 1 159 ? 18.223 -9.297 4.302 1.00 31.30 159 MET A C 1
ATOM 1271 O O . MET A 1 159 ? 17.186 -9.508 3.676 1.00 31.30 159 MET A O 1
ATOM 1275 N N . GLY A 1 160 ? 18.924 -8.165 4.200 1.00 34.66 160 GLY A N 1
ATOM 1276 C CA . GLY A 1 160 ? 18.692 -7.177 3.153 1.00 34.66 160 GLY A CA 1
ATOM 1277 C C . GLY A 1 160 ? 18.742 -7.844 1.780 1.00 34.66 160 GLY A C 1
ATOM 1278 O O . GLY A 1 160 ? 19.620 -8.663 1.498 1.00 34.66 160 GLY A O 1
ATOM 1279 N N . PHE A 1 161 ? 17.770 -7.522 0.935 1.00 40.12 161 PHE A N 1
ATOM 1280 C CA . PHE A 1 161 ? 17.721 -8.008 -0.434 1.00 40.12 161 PHE A CA 1
ATOM 1281 C C . PHE A 1 161 ? 18.920 -7.417 -1.191 1.00 40.12 161 PHE A C 1
ATOM 1283 O O . PHE A 1 161 ? 18.995 -6.205 -1.382 1.00 40.12 161 PHE A O 1
ATOM 1290 N N . ARG A 1 162 ? 19.889 -8.249 -1.596 1.00 34.12 162 ARG A N 1
ATOM 1291 C CA . ARG A 1 162 ? 20.907 -7.814 -2.560 1.00 34.12 162 ARG A CA 1
ATOM 1292 C C . ARG A 1 162 ? 20.214 -7.645 -3.907 1.00 34.12 162 ARG A C 1
ATOM 1294 O O . ARG A 1 162 ? 19.810 -8.636 -4.510 1.00 34.12 162 ARG A O 1
ATOM 1301 N N . ILE A 1 163 ? 20.087 -6.402 -4.363 1.00 43.34 163 ILE A N 1
ATOM 1302 C CA . ILE A 1 163 ? 19.783 -6.088 -5.760 1.00 43.34 163 ILE A CA 1
ATOM 1303 C C . ILE A 1 163 ? 20.937 -6.681 -6.585 1.00 43.34 163 ILE A C 1
ATOM 1305 O O . ILE A 1 163 ? 22.086 -6.314 -6.333 1.00 43.34 163 ILE A O 1
ATOM 1309 N N . PRO A 1 164 ? 20.697 -7.633 -7.503 1.00 36.78 164 PRO A N 1
ATOM 1310 C CA . PRO A 1 164 ? 21.757 -8.114 -8.375 1.00 36.78 164 PRO A CA 1
ATOM 1311 C C . PRO A 1 164 ? 22.241 -6.952 -9.245 1.00 36.78 164 PRO A C 1
ATOM 1313 O O . PRO A 1 164 ? 21.424 -6.302 -9.900 1.00 36.78 164 PRO A O 1
ATOM 1316 N N . ASP A 1 165 ? 23.551 -6.698 -9.258 1.00 40.69 165 ASP A N 1
ATOM 1317 C CA . ASP A 1 165 ? 24.164 -5.747 -10.185 1.00 40.69 165 ASP A CA 1
ATOM 1318 C C . ASP A 1 165 ? 23.742 -6.075 -11.622 1.00 40.69 165 ASP A C 1
ATOM 1320 O O . ASP A 1 165 ? 23.915 -7.201 -12.099 1.00 40.69 165 ASP A O 1
ATOM 1324 N N . ARG A 1 166 ? 23.200 -5.071 -12.323 1.00 49.56 166 ARG A N 1
ATOM 1325 C CA . ARG A 1 166 ? 22.620 -5.185 -13.676 1.00 49.56 166 ARG A CA 1
ATOM 1326 C C . ARG A 1 166 ? 23.610 -5.647 -14.757 1.00 49.56 166 ARG A C 1
ATOM 1328 O O . ARG A 1 166 ? 23.188 -5.941 -15.867 1.00 49.56 166 ARG A O 1
ATOM 1335 N N . ILE A 1 167 ? 24.905 -5.724 -14.455 1.00 49.72 167 ILE A N 1
ATOM 1336 C CA . ILE A 1 167 ? 25.963 -5.740 -15.473 1.00 49.72 167 ILE A CA 1
ATOM 1337 C C . ILE A 1 167 ? 26.510 -7.155 -15.775 1.00 49.72 167 ILE A C 1
ATOM 1339 O O . ILE A 1 167 ? 27.223 -7.320 -16.760 1.00 49.72 167 ILE A O 1
ATOM 1343 N N . LYS A 1 168 ? 26.189 -8.214 -15.006 1.00 41.44 168 LYS A N 1
ATOM 1344 C CA . LYS A 1 168 ? 26.888 -9.519 -15.162 1.00 41.44 168 LYS A CA 1
ATOM 1345 C C . LYS A 1 168 ? 26.051 -10.804 -15.009 1.00 41.44 168 LYS A C 1
ATOM 1347 O O . LYS A 1 168 ? 26.505 -11.732 -14.348 1.00 41.44 168 LYS A O 1
ATOM 1352 N N . LEU A 1 169 ? 24.863 -10.918 -15.617 1.00 45.25 169 LEU A N 1
ATOM 1353 C CA . LEU A 1 169 ? 24.149 -12.213 -15.683 1.00 45.25 169 LEU A CA 1
ATOM 1354 C C . LEU A 1 169 ? 23.445 -12.488 -17.031 1.00 45.25 169 LEU A C 1
ATOM 1356 O O . LEU A 1 169 ? 22.252 -12.235 -17.198 1.00 45.25 169 LEU A O 1
ATOM 1360 N N . ASP A 1 170 ? 24.229 -13.055 -17.952 1.00 44.38 170 ASP A N 1
ATOM 1361 C CA . ASP A 1 170 ? 23.940 -14.145 -18.900 1.00 44.38 170 ASP A CA 1
ATOM 1362 C C . ASP A 1 170 ? 22.560 -14.233 -19.587 1.00 44.38 170 ASP A C 1
ATOM 1364 O O . ASP A 1 170 ? 21.591 -14.750 -19.030 1.00 44.38 170 ASP A O 1
ATOM 1368 N N . ALA A 1 171 ? 22.541 -13.807 -20.861 1.00 48.34 171 ALA A N 1
ATOM 1369 C CA . ALA A 1 171 ? 22.041 -14.439 -22.107 1.00 48.34 171 ALA A CA 1
ATOM 1370 C C . ALA A 1 171 ? 20.734 -15.276 -22.164 1.00 48.34 171 ALA A C 1
ATOM 1372 O O . ALA A 1 171 ? 20.368 -15.749 -23.239 1.00 48.34 171 ALA A O 1
ATOM 1373 N N . LYS A 1 172 ? 19.994 -15.475 -21.071 1.00 54.12 172 LYS A N 1
ATOM 1374 C CA . LYS A 1 172 ? 18.737 -16.250 -21.040 1.00 54.12 172 LYS A CA 1
ATOM 1375 C C . LYS A 1 172 ? 17.598 -15.536 -20.305 1.00 54.12 172 LYS A C 1
ATOM 1377 O O . LYS A 1 172 ? 16.550 -16.138 -20.056 1.00 54.12 172 LYS A O 1
ATOM 1382 N N . ARG A 1 173 ? 17.798 -14.268 -19.927 1.00 60.44 173 ARG A N 1
ATOM 1383 C CA . ARG A 1 173 ? 16.757 -13.424 -19.329 1.00 60.44 173 ARG A CA 1
ATOM 1384 C C . ARG A 1 173 ? 15.779 -12.969 -20.410 1.00 60.44 173 ARG A C 1
ATOM 1386 O O . ARG A 1 173 ? 16.186 -12.584 -21.499 1.00 60.44 173 ARG A O 1
ATOM 1393 N N . ARG A 1 174 ? 14.485 -13.022 -20.085 1.00 71.12 174 ARG A N 1
ATOM 1394 C CA . ARG A 1 174 ? 13.424 -12.410 -20.893 1.00 71.12 174 ARG A CA 1
ATOM 1395 C C . ARG A 1 174 ? 13.736 -10.924 -21.056 1.00 71.12 174 ARG A C 1
ATOM 1397 O O . ARG A 1 174 ? 13.997 -10.262 -20.052 1.00 71.12 174 ARG A O 1
ATOM 1404 N N . SER A 1 175 ? 13.716 -10.422 -22.285 1.00 81.62 175 SER A N 1
ATOM 1405 C CA . SER A 1 175 ? 13.864 -8.990 -22.536 1.00 81.62 175 SER A CA 1
ATOM 1406 C C . SER A 1 175 ? 12.551 -8.268 -22.222 1.00 81.62 175 SER A C 1
ATOM 1408 O O . SER A 1 175 ? 11.463 -8.833 -22.377 1.00 81.62 175 SER A O 1
ATOM 1410 N N . ILE A 1 176 ? 12.643 -7.013 -21.778 1.00 84.06 176 ILE A N 1
ATOM 1411 C CA . ILE A 1 176 ? 11.458 -6.161 -21.611 1.00 84.06 176 ILE A CA 1
ATOM 1412 C C . ILE A 1 176 ? 10.781 -5.911 -22.961 1.00 84.06 176 ILE A C 1
ATOM 1414 O O . ILE A 1 176 ? 9.558 -5.892 -23.022 1.00 84.06 176 ILE A O 1
ATOM 1418 N N . ALA A 1 177 ? 11.550 -5.796 -24.044 1.00 81.56 177 ALA A N 1
ATOM 1419 C CA . ALA A 1 177 ? 11.007 -5.574 -25.381 1.00 81.56 177 ALA A CA 1
ATOM 1420 C C . ALA A 1 177 ? 10.057 -6.699 -25.843 1.00 81.56 177 ALA A C 1
ATOM 1422 O O . ALA A 1 177 ? 9.046 -6.423 -26.479 1.00 81.56 177 ALA A O 1
ATOM 1423 N N . GLU A 1 178 ? 10.353 -7.960 -25.512 1.00 83.38 178 GLU A N 1
ATOM 1424 C CA . GLU A 1 178 ? 9.543 -9.110 -25.952 1.00 83.38 178 GLU A CA 1
ATOM 1425 C C . GLU A 1 178 ? 8.415 -9.478 -24.982 1.00 83.38 178 GLU A C 1
ATOM 1427 O O . GLU A 1 178 ? 7.430 -10.107 -25.373 1.00 83.38 178 GLU A O 1
ATOM 1432 N N . HIS A 1 179 ? 8.574 -9.162 -23.696 1.00 87.25 179 HIS A N 1
ATOM 1433 C CA . HIS A 1 179 ? 7.719 -9.714 -22.641 1.00 87.25 179 HIS A CA 1
ATOM 1434 C C . HIS A 1 179 ? 7.192 -8.686 -21.641 1.00 87.25 179 HIS A C 1
ATOM 1436 O O . HIS A 1 179 ? 6.372 -9.040 -20.790 1.00 87.25 179 HIS A O 1
ATOM 1442 N N . GLY A 1 180 ? 7.686 -7.453 -21.692 1.00 87.19 180 GLY A N 1
ATOM 1443 C CA . GLY A 1 180 ? 7.245 -6.362 -20.839 1.00 87.19 180 GLY A CA 1
ATOM 1444 C C . GLY A 1 180 ? 5.949 -5.729 -21.333 1.00 87.19 180 GLY A C 1
ATOM 1445 O O . GLY A 1 180 ? 5.510 -5.917 -22.466 1.00 87.19 180 GLY A O 1
ATOM 1446 N N . THR A 1 181 ? 5.322 -4.949 -20.460 1.00 92.00 181 THR A N 1
ATOM 1447 C CA . THR A 1 181 ? 4.219 -4.068 -20.852 1.00 92.00 181 THR A CA 1
ATOM 1448 C C . THR A 1 181 ? 4.744 -2.869 -21.642 1.00 92.00 181 THR A C 1
ATOM 1450 O O . THR A 1 181 ? 5.917 -2.509 -21.533 1.00 92.00 181 THR A O 1
ATOM 1453 N N . ALA A 1 182 ? 3.864 -2.182 -22.379 1.00 92.00 182 ALA A N 1
ATOM 1454 C CA . ALA A 1 182 ? 4.222 -0.933 -23.057 1.00 92.00 182 ALA A CA 1
ATOM 1455 C C . ALA A 1 182 ? 4.845 0.090 -22.087 1.00 92.00 182 ALA A C 1
ATOM 1457 O O . ALA A 1 182 ? 5.867 0.692 -22.397 1.00 92.00 182 ALA A O 1
ATOM 1458 N N . LEU A 1 183 ? 4.288 0.212 -20.873 1.00 93.31 183 LEU A N 1
ATOM 1459 C CA . LEU A 1 183 ? 4.835 1.059 -19.811 1.00 93.31 183 LEU A CA 1
ATOM 1460 C C . LEU A 1 183 ? 6.270 0.658 -19.439 1.00 93.31 183 LEU A C 1
ATOM 1462 O O . LEU A 1 183 ? 7.142 1.516 -19.360 1.00 93.31 183 LEU A O 1
ATOM 1466 N N . GLN A 1 184 ? 6.526 -0.636 -19.224 1.00 94.75 184 GLN A N 1
ATOM 1467 C CA . GLN A 1 184 ? 7.865 -1.129 -18.889 1.00 94.75 184 GLN A CA 1
ATOM 1468 C C . GLN A 1 184 ? 8.856 -0.875 -20.024 1.00 94.75 184 GLN A C 1
ATOM 1470 O O . GLN A 1 184 ? 9.966 -0.436 -19.751 1.00 94.75 184 GLN A O 1
ATOM 1475 N N . SER A 1 185 ? 8.449 -1.093 -21.276 1.00 94.25 185 SER A N 1
ATOM 1476 C CA . SER A 1 185 ? 9.305 -0.844 -22.438 1.00 94.25 185 SER A CA 1
ATOM 1477 C C . SER A 1 185 ? 9.661 0.633 -22.586 1.00 94.25 185 SER A C 1
ATOM 1479 O O . SER A 1 185 ? 10.829 0.948 -22.784 1.00 94.25 185 SER A O 1
ATOM 1481 N N . ILE A 1 186 ? 8.688 1.539 -22.442 1.00 95.31 186 ILE A N 1
ATOM 1482 C CA . ILE A 1 186 ? 8.924 2.991 -22.503 1.00 95.31 186 ILE A CA 1
ATOM 1483 C C . ILE A 1 186 ? 9.925 3.415 -21.424 1.00 95.31 186 ILE A C 1
ATOM 1485 O O . ILE A 1 186 ? 10.873 4.145 -21.704 1.00 95.31 186 ILE A O 1
ATOM 1489 N N . LEU A 1 187 ? 9.724 2.950 -20.189 1.00 96.12 187 LEU A N 1
ATOM 1490 C CA . LEU A 1 187 ? 10.572 3.329 -19.061 1.00 96.12 187 LEU A CA 1
ATOM 1491 C C . LEU A 1 187 ? 11.964 2.693 -19.132 1.00 96.12 187 LEU A C 1
ATOM 1493 O O . LEU A 1 187 ? 12.931 3.326 -18.721 1.00 96.12 187 LEU A O 1
ATOM 1497 N N . ASP A 1 188 ? 12.091 1.481 -19.674 1.00 95.31 188 ASP A N 1
ATOM 1498 C CA . ASP A 1 188 ? 13.389 0.847 -19.917 1.00 95.31 188 ASP A CA 1
ATOM 1499 C C . ASP A 1 188 ? 14.187 1.621 -20.976 1.00 95.31 188 ASP A C 1
ATOM 1501 O O . ASP A 1 188 ? 15.349 1.949 -20.742 1.00 95.31 188 ASP A O 1
ATOM 1505 N N . SER A 1 189 ? 13.551 2.031 -22.081 1.00 94.56 189 SER A N 1
ATOM 1506 C CA . SER A 1 189 ? 14.181 2.907 -23.079 1.00 94.56 189 SER A CA 1
ATOM 1507 C C . SER A 1 189 ? 14.574 4.269 -22.500 1.00 94.56 189 SER A C 1
ATOM 1509 O O . SER A 1 189 ? 15.662 4.762 -22.788 1.00 94.56 189 SER A O 1
ATOM 1511 N N . ALA A 1 190 ? 13.727 4.863 -21.653 1.00 95.44 190 ALA A N 1
ATOM 1512 C CA . ALA A 1 190 ? 14.035 6.126 -20.986 1.00 95.44 190 ALA A CA 1
ATOM 1513 C C . ALA A 1 190 ? 15.243 5.998 -20.045 1.00 95.44 190 ALA A C 1
ATOM 1515 O O . ALA A 1 190 ? 16.113 6.865 -20.049 1.00 95.44 190 ALA A O 1
ATOM 1516 N N . LEU A 1 191 ? 15.338 4.905 -19.281 1.00 95.19 191 LEU A N 1
ATOM 1517 C CA . LEU A 1 191 ? 16.492 4.632 -18.421 1.00 95.19 191 LEU A CA 1
ATOM 1518 C C . LEU A 1 191 ? 17.776 4.445 -19.235 1.00 95.19 191 LEU A C 1
ATOM 1520 O O . LEU A 1 191 ? 18.795 5.027 -18.879 1.00 95.19 191 LEU A O 1
ATOM 1524 N N . GLN A 1 192 ? 17.725 3.684 -20.334 1.00 93.19 192 GLN A N 1
ATOM 1525 C CA . GLN A 1 192 ? 18.877 3.494 -21.223 1.00 93.19 192 GLN A CA 1
ATOM 1526 C C . GLN A 1 192 ? 19.347 4.825 -21.828 1.00 93.19 192 GLN A C 1
ATOM 1528 O O . GLN A 1 192 ? 20.535 5.135 -21.776 1.00 93.19 192 GLN A O 1
ATOM 1533 N N . ALA A 1 193 ? 18.420 5.644 -22.337 1.00 92.94 193 ALA A N 1
ATOM 1534 C CA . ALA A 1 193 ? 18.737 6.971 -22.865 1.00 92.94 193 ALA A CA 1
ATOM 1535 C C . ALA A 1 193 ? 19.356 7.879 -21.794 1.00 92.94 193 ALA A C 1
ATOM 1537 O O . ALA A 1 193 ? 20.305 8.608 -22.067 1.00 92.94 193 ALA A O 1
ATOM 1538 N N . ALA A 1 194 ? 18.843 7.816 -20.566 1.00 91.69 194 ALA A N 1
ATOM 1539 C CA . ALA A 1 194 ? 19.346 8.625 -19.470 1.00 91.69 194 ALA A CA 1
ATOM 1540 C C . ALA A 1 194 ? 20.760 8.191 -19.026 1.00 91.69 194 ALA A C 1
ATOM 1542 O O . ALA A 1 194 ? 21.535 9.049 -18.616 1.00 91.69 194 ALA A O 1
ATOM 1543 N N . THR A 1 195 ? 21.119 6.905 -19.134 1.00 90.06 195 THR A N 1
ATOM 1544 C CA . THR A 1 195 ? 22.499 6.426 -18.915 1.00 90.06 195 THR A CA 1
ATOM 1545 C C . THR A 1 195 ? 23.452 6.904 -20.012 1.00 90.06 195 THR A C 1
ATOM 1547 O O . THR A 1 195 ? 24.528 7.389 -19.691 1.00 90.06 195 THR A O 1
ATOM 1550 N N . LEU A 1 196 ? 23.048 6.851 -21.286 1.00 88.19 196 LEU A N 1
ATOM 1551 C CA . LEU A 1 196 ? 23.877 7.339 -22.401 1.00 88.19 196 LEU A CA 1
ATOM 1552 C C . LEU A 1 196 ? 24.173 8.846 -22.292 1.00 88.19 196 LEU A C 1
ATOM 1554 O O . LEU A 1 196 ? 25.280 9.282 -22.576 1.00 88.19 196 LEU A O 1
ATOM 1558 N N . LEU A 1 197 ? 23.201 9.645 -21.840 1.00 86.50 197 LEU A N 1
ATOM 1559 C CA . LEU A 1 197 ? 23.395 11.087 -21.644 1.00 86.50 197 LEU A CA 1
ATOM 1560 C C . LEU A 1 197 ? 24.299 11.434 -20.452 1.00 86.50 197 LEU A C 1
ATOM 1562 O O . LEU A 1 197 ? 24.855 12.526 -20.433 1.00 86.50 197 LEU A O 1
ATOM 1566 N N . GLU A 1 198 ? 24.426 10.554 -19.455 1.00 81.69 198 GLU A N 1
ATOM 1567 C CA . GLU A 1 198 ? 25.366 10.750 -18.338 1.00 81.69 198 GLU A CA 1
ATOM 1568 C C . GLU A 1 198 ? 26.820 10.508 -18.767 1.00 81.69 198 GLU A C 1
ATOM 1570 O O . GLU A 1 198 ? 27.726 11.081 -18.172 1.00 81.69 198 GLU A O 1
ATOM 1575 N N . GLU A 1 199 ? 27.045 9.692 -19.801 1.00 75.50 199 GLU A N 1
ATOM 1576 C CA . GLU A 1 199 ? 28.371 9.469 -20.393 1.00 75.50 199 GLU A CA 1
ATOM 1577 C C . GLU A 1 199 ? 28.805 10.653 -21.284 1.00 75.50 199 GLU A C 1
ATOM 1579 O O . GLU A 1 199 ? 29.996 10.944 -21.395 1.00 75.50 199 GLU A O 1
ATOM 1584 N N . ASP A 1 200 ? 27.839 11.388 -21.847 1.00 68.81 200 ASP A N 1
ATOM 1585 C CA . ASP A 1 200 ? 28.040 12.593 -22.656 1.00 68.81 200 ASP A CA 1
ATOM 1586 C C . ASP A 1 200 ? 27.969 13.876 -21.788 1.00 68.81 200 ASP A C 1
ATOM 1588 O O . ASP A 1 200 ? 27.041 14.684 -21.907 1.00 68.81 200 ASP A O 1
ATOM 1592 N N . GLU A 1 201 ? 28.962 14.103 -20.915 1.00 61.66 201 GLU A N 1
ATOM 1593 C CA . GLU A 1 201 ? 29.005 15.243 -19.965 1.00 61.66 201 GLU A CA 1
ATOM 1594 C C . GLU A 1 201 ? 28.918 16.651 -20.619 1.00 61.66 201 GLU A C 1
ATOM 1596 O O . GLU A 1 201 ? 28.697 17.654 -19.937 1.00 61.66 201 GLU A O 1
ATOM 1601 N N . GLU A 1 202 ? 29.044 16.770 -21.945 1.00 62.78 202 GLU A N 1
ATOM 1602 C CA . GLU A 1 202 ? 29.152 18.055 -22.655 1.00 62.78 202 GLU A CA 1
ATOM 1603 C C . GLU A 1 202 ? 27.815 18.783 -22.931 1.00 62.78 202 GLU A C 1
ATOM 1605 O O . GLU A 1 202 ? 27.822 19.920 -23.414 1.00 62.78 202 GLU A O 1
ATOM 1610 N N . LYS A 1 203 ? 26.644 18.206 -22.617 1.00 56.09 203 LYS A N 1
ATOM 1611 C CA . LYS A 1 203 ? 25.329 18.826 -22.921 1.00 56.09 203 LYS A CA 1
ATOM 1612 C C . LYS A 1 203 ? 24.545 19.242 -21.673 1.00 56.09 203 LYS A C 1
ATOM 1614 O O . LYS A 1 203 ? 23.511 18.676 -21.329 1.00 56.09 203 LYS A O 1
ATOM 1619 N N . GLY A 1 204 ? 24.989 20.329 -21.043 1.00 51.75 204 GLY A N 1
ATOM 1620 C CA . GLY A 1 204 ? 24.462 20.892 -19.787 1.00 51.75 204 GLY A CA 1
ATOM 1621 C C . GLY A 1 204 ? 23.043 21.505 -19.776 1.00 51.75 204 GLY A C 1
ATOM 1622 O O . GLY A 1 204 ? 22.828 22.485 -19.064 1.00 51.75 204 GLY A O 1
ATOM 1623 N N . SER A 1 205 ? 22.057 20.985 -20.522 1.00 59.28 205 SER A N 1
ATOM 1624 C CA . SER A 1 205 ? 20.639 21.396 -20.381 1.00 59.28 205 SER A CA 1
ATOM 1625 C C . SER A 1 205 ? 19.630 20.444 -21.065 1.00 59.28 205 SER A C 1
ATOM 1627 O O . SER A 1 205 ? 18.619 20.915 -21.600 1.00 59.28 205 SER A O 1
ATOM 1629 N N . SER A 1 206 ? 19.861 19.130 -21.099 1.00 73.44 206 SER A N 1
ATOM 1630 C CA . SER A 1 206 ? 18.832 18.190 -21.575 1.00 73.44 206 SER A CA 1
ATOM 1631 C C . SER A 1 206 ? 17.785 17.916 -20.483 1.00 73.44 206 SER A C 1
ATOM 1633 O O . SER A 1 206 ? 18.089 17.896 -19.292 1.00 73.44 206 SER A O 1
ATOM 1635 N N . ILE A 1 207 ? 16.522 17.771 -20.889 1.00 80.88 207 ILE A N 1
ATOM 1636 C CA . ILE A 1 207 ? 15.445 17.270 -20.022 1.00 80.88 207 ILE A CA 1
ATOM 1637 C C . ILE A 1 207 ? 15.770 15.803 -19.701 1.00 80.88 207 ILE A C 1
ATOM 1639 O O . ILE A 1 207 ? 16.168 15.075 -20.610 1.00 80.88 207 ILE A O 1
ATOM 1643 N N . ASP A 1 208 ? 15.609 15.366 -18.446 1.00 88.88 208 ASP A N 1
ATOM 1644 C CA . ASP A 1 208 ? 15.813 13.957 -18.073 1.00 88.88 208 ASP A CA 1
ATOM 1645 C C . ASP A 1 208 ? 14.868 13.073 -18.912 1.00 88.88 208 ASP A C 1
ATOM 1647 O O . ASP A 1 208 ? 13.648 13.263 -18.848 1.00 88.88 208 ASP A O 1
ATOM 1651 N N . PRO A 1 209 ? 15.374 12.094 -19.689 1.00 94.06 209 PRO A N 1
ATOM 1652 C CA . PRO A 1 209 ? 14.523 11.206 -20.478 1.00 94.06 209 PRO A CA 1
ATOM 1653 C C . PRO A 1 209 ? 13.455 10.490 -19.645 1.00 94.06 209 PRO A C 1
ATOM 1655 O O . PRO A 1 209 ? 12.359 10.231 -20.145 1.00 94.06 209 PRO A O 1
ATOM 1658 N N . CYS A 1 210 ? 13.734 10.190 -18.370 1.00 94.69 210 CYS A N 1
ATOM 1659 C CA . CYS A 1 210 ? 12.743 9.599 -17.468 1.00 94.69 210 CYS A CA 1
ATOM 1660 C C . CYS A 1 210 ? 11.616 10.584 -17.137 1.00 94.69 210 CYS A C 1
ATOM 1662 O O . CYS A 1 210 ? 10.446 10.197 -17.111 1.00 94.69 210 CYS A O 1
ATOM 1664 N N . GLU A 1 211 ? 11.952 11.852 -16.900 1.00 93.12 211 GLU A N 1
ATOM 1665 C CA . GLU A 1 211 ? 10.967 12.915 -16.717 1.00 93.12 211 GLU A CA 1
ATOM 1666 C C . GLU A 1 211 ? 10.115 13.072 -17.980 1.00 93.12 211 GLU A C 1
ATOM 1668 O O . GLU A 1 211 ? 8.888 12.986 -17.910 1.00 93.12 211 GLU A O 1
ATOM 1673 N N . GLU A 1 212 ? 10.742 13.205 -19.148 1.00 92.25 212 GLU A N 1
ATOM 1674 C CA . GLU A 1 212 ? 10.025 13.316 -20.418 1.00 92.25 212 GLU A CA 1
ATOM 1675 C C . GLU A 1 212 ? 9.094 12.119 -20.669 1.00 92.25 212 GLU A C 1
ATOM 1677 O O . GLU A 1 212 ? 7.928 12.309 -21.038 1.00 92.25 212 GLU A O 1
ATOM 1682 N N . ALA A 1 213 ? 9.559 10.899 -20.393 1.00 95.12 213 ALA A N 1
ATOM 1683 C CA . ALA A 1 213 ? 8.755 9.694 -20.530 1.00 95.12 213 ALA A CA 1
ATOM 1684 C C . ALA A 1 213 ? 7.489 9.750 -19.666 1.00 95.12 213 ALA A C 1
ATOM 1686 O O . ALA A 1 213 ? 6.390 9.545 -20.184 1.00 95.12 213 ALA A O 1
ATOM 1687 N N . PHE A 1 214 ? 7.600 10.075 -18.375 1.00 93.56 214 PHE A N 1
ATOM 1688 C CA . PHE A 1 214 ? 6.425 10.162 -17.502 1.00 93.56 214 PHE A CA 1
ATOM 1689 C C . PHE A 1 214 ? 5.493 11.316 -17.879 1.00 93.56 214 PHE A C 1
ATOM 1691 O O . PHE A 1 214 ? 4.273 11.151 -17.860 1.00 93.56 214 PHE A O 1
ATOM 1698 N N . LEU A 1 215 ? 6.051 12.480 -18.217 1.00 89.62 215 LEU A N 1
ATOM 1699 C CA . LEU A 1 215 ? 5.272 13.690 -18.470 1.00 89.62 215 LEU A CA 1
ATOM 1700 C C . LEU A 1 215 ? 4.544 13.682 -19.814 1.00 89.62 215 LEU A C 1
ATOM 1702 O O . LEU A 1 215 ? 3.442 14.226 -19.907 1.00 89.62 215 LEU A O 1
ATOM 1706 N N . ARG A 1 216 ? 5.160 13.111 -20.854 1.00 88.88 216 ARG A N 1
ATOM 1707 C CA . ARG A 1 216 ? 4.698 13.269 -22.242 1.00 88.88 216 ARG A CA 1
ATOM 1708 C C . ARG A 1 216 ? 4.327 11.963 -22.928 1.00 88.88 216 ARG A C 1
ATOM 1710 O O . ARG A 1 216 ? 3.446 11.984 -23.780 1.00 88.88 216 ARG A O 1
ATOM 1717 N N . VAL A 1 217 ? 4.970 10.849 -22.574 1.00 93.25 217 VAL A N 1
ATOM 1718 C CA . VAL A 1 217 ? 4.794 9.570 -23.286 1.00 93.25 217 VAL A CA 1
ATOM 1719 C C . VAL A 1 217 ? 3.822 8.649 -22.551 1.00 93.25 217 VAL A C 1
ATOM 1721 O O . VAL A 1 217 ? 2.823 8.221 -23.119 1.00 93.25 217 VAL A O 1
ATOM 1724 N N . VAL A 1 218 ? 4.081 8.372 -21.271 1.00 91.81 218 VAL A N 1
ATOM 1725 C CA . VAL A 1 218 ? 3.214 7.556 -20.402 1.00 91.81 218 VAL A CA 1
ATOM 1726 C C . VAL A 1 218 ? 1.867 8.245 -20.172 1.00 91.81 218 VAL A C 1
ATOM 1728 O O . VAL A 1 218 ? 0.819 7.598 -20.152 1.00 91.81 218 VAL A O 1
ATOM 1731 N N . GLY A 1 219 ? 1.899 9.570 -20.031 1.00 85.50 219 GLY A N 1
ATOM 1732 C CA . GLY A 1 219 ? 0.722 10.411 -19.891 1.00 85.50 219 GLY A CA 1
ATOM 1733 C C . GLY A 1 219 ? 0.168 10.483 -18.459 1.00 85.50 219 GLY A C 1
ATOM 1734 O O . GLY A 1 219 ? 0.402 9.610 -17.617 1.00 85.50 219 GLY A O 1
ATOM 1735 N N . PRO A 1 220 ? -0.617 11.534 -18.160 1.00 80.50 220 PRO A N 1
ATOM 1736 C CA . PRO A 1 220 ? -1.021 11.872 -16.797 1.00 80.50 220 PRO A CA 1
ATOM 1737 C C . PRO A 1 220 ? -1.913 10.818 -16.133 1.00 80.50 220 PRO A C 1
ATOM 1739 O O . PRO A 1 220 ? -1.796 10.608 -14.930 1.00 80.50 220 PRO A O 1
ATOM 1742 N N . ASN A 1 221 ? -2.770 10.126 -16.890 1.00 81.88 221 ASN A N 1
ATOM 1743 C CA . ASN A 1 221 ? -3.706 9.140 -16.338 1.00 81.88 221 ASN A CA 1
ATOM 1744 C C . ASN A 1 221 ? -2.998 7.889 -15.798 1.00 81.88 221 ASN A C 1
ATOM 1746 O O . ASN A 1 221 ? -3.384 7.361 -14.761 1.00 81.88 221 ASN A O 1
ATOM 1750 N N . ALA A 1 222 ? -1.945 7.411 -16.464 1.00 87.81 222 ALA A N 1
ATOM 1751 C CA . ALA A 1 222 ? -1.183 6.269 -15.965 1.00 87.81 222 ALA A CA 1
ATOM 1752 C C . ALA A 1 222 ? -0.381 6.652 -14.710 1.00 87.81 222 ALA A C 1
ATOM 1754 O O . ALA A 1 222 ? -0.400 5.934 -13.711 1.00 87.81 222 ALA A O 1
ATOM 1755 N N . CYS A 1 223 ? 0.239 7.832 -14.711 1.00 90.69 223 CYS A N 1
ATOM 1756 C CA . CYS A 1 223 ? 0.926 8.367 -13.535 1.00 90.69 223 CYS A CA 1
ATOM 1757 C C . CYS A 1 223 ? -0.029 8.598 -12.355 1.00 90.69 223 CYS A C 1
ATOM 1759 O O . CYS A 1 223 ? 0.320 8.311 -11.210 1.00 90.69 223 CYS A O 1
ATOM 1761 N N . LEU A 1 224 ? -1.256 9.045 -12.635 1.00 84.81 224 LEU A N 1
ATOM 1762 C CA . LEU A 1 224 ? -2.329 9.186 -11.655 1.00 84.81 224 LEU A CA 1
ATOM 1763 C C . LEU A 1 224 ? -2.625 7.863 -10.940 1.00 84.81 224 LEU A C 1
ATOM 1765 O O . LEU A 1 224 ? -2.768 7.844 -9.718 1.00 84.81 224 LEU A O 1
ATOM 1769 N N . MET A 1 225 ? -2.672 6.755 -11.679 1.00 88.81 225 MET A N 1
ATOM 1770 C CA . MET A 1 225 ? -2.904 5.429 -11.101 1.00 88.81 225 MET A CA 1
ATOM 1771 C C . MET A 1 225 ? -1.756 4.989 -10.186 1.00 88.81 225 MET A C 1
ATOM 1773 O O . MET A 1 225 ? -2.019 4.451 -9.112 1.00 88.81 225 MET A O 1
ATOM 1777 N N . LEU A 1 226 ? -0.503 5.276 -10.557 1.00 92.56 226 LEU A N 1
ATOM 1778 C CA . LEU A 1 226 ? 0.671 4.984 -9.722 1.00 92.56 226 LEU A CA 1
ATOM 1779 C C . LEU A 1 226 ? 0.654 5.794 -8.419 1.00 92.56 226 LEU A C 1
ATOM 1781 O O . LEU A 1 226 ? 0.927 5.261 -7.343 1.00 92.56 226 LEU A O 1
ATOM 1785 N N . VAL A 1 227 ? 0.307 7.082 -8.500 1.00 91.56 227 VAL A N 1
ATOM 1786 C CA . VAL A 1 227 ? 0.143 7.945 -7.321 1.00 91.56 227 VAL A CA 1
ATOM 1787 C C . VAL A 1 227 ? -1.008 7.446 -6.449 1.00 91.56 227 VAL A C 1
ATOM 1789 O O . VAL A 1 227 ? -0.843 7.336 -5.236 1.00 91.56 227 VAL A O 1
ATOM 1792 N N . HIS A 1 228 ? -2.148 7.079 -7.042 1.00 88.44 228 HIS A N 1
ATOM 1793 C CA . HIS A 1 228 ? -3.265 6.524 -6.282 1.00 88.44 228 HIS A CA 1
ATOM 1794 C C . HIS A 1 228 ? -2.879 5.230 -5.570 1.00 88.44 228 HIS A C 1
ATOM 1796 O O . HIS A 1 228 ? -3.264 5.036 -4.420 1.00 88.44 228 HIS A O 1
ATOM 1802 N N . GLU A 1 229 ? -2.159 4.324 -6.226 1.00 93.19 229 GLU A N 1
ATOM 1803 C CA . GLU A 1 229 ? -1.704 3.086 -5.594 1.00 93.19 229 GLU A CA 1
ATOM 1804 C C . GLU A 1 229 ? -0.938 3.380 -4.296 1.00 93.19 229 GLU A C 1
ATOM 1806 O O . GLU A 1 229 ? -1.219 2.777 -3.259 1.00 93.19 229 GLU A O 1
ATOM 1811 N N . PHE A 1 230 ? -0.032 4.361 -4.325 1.00 94.38 230 PHE A N 1
ATOM 1812 C CA . PHE A 1 230 ? 0.682 4.809 -3.132 1.00 94.38 230 PHE A CA 1
ATOM 1813 C C . PHE A 1 230 ? -0.262 5.375 -2.058 1.00 94.38 230 PHE A C 1
ATOM 1815 O O . PHE A 1 230 ? -0.174 4.985 -0.895 1.00 94.38 230 PHE A O 1
ATOM 1822 N N . LEU A 1 231 ? -1.194 6.257 -2.427 1.00 92.38 231 LEU A N 1
ATOM 1823 C CA . LEU A 1 231 ? -2.139 6.840 -1.467 1.00 92.38 231 LEU A CA 1
ATOM 1824 C C . LEU A 1 231 ? -3.058 5.781 -0.837 1.00 92.38 231 LEU A C 1
ATOM 1826 O O . LEU A 1 231 ? -3.304 5.822 0.366 1.00 92.38 231 LEU A O 1
ATOM 1830 N N . ALA A 1 232 ? -3.504 4.801 -1.625 1.00 92.12 232 ALA A N 1
ATOM 1831 C CA . ALA A 1 232 ? -4.286 3.657 -1.162 1.00 92.12 232 ALA A CA 1
ATOM 1832 C C . ALA A 1 232 ? -3.499 2.782 -0.177 1.00 92.12 232 ALA A C 1
ATOM 1834 O O . ALA A 1 232 ? -4.056 2.304 0.811 1.00 92.12 232 ALA A O 1
ATOM 1835 N N . PHE A 1 233 ? -2.198 2.595 -0.418 1.00 94.81 233 PHE A N 1
ATOM 1836 C CA . PHE A 1 233 ? -1.319 1.869 0.497 1.00 94.81 233 PHE A CA 1
ATOM 1837 C C . PHE A 1 233 ? -1.217 2.586 1.848 1.00 94.81 233 PHE A C 1
ATOM 1839 O O . PHE A 1 233 ? -1.414 1.961 2.890 1.00 94.81 233 PHE A O 1
ATOM 1846 N N . VAL A 1 234 ? -0.985 3.904 1.828 1.00 94.50 234 VAL A N 1
ATOM 1847 C CA . VAL A 1 234 ? -0.938 4.730 3.045 1.00 94.50 234 VAL A CA 1
ATOM 1848 C C . VAL A 1 234 ? -2.271 4.686 3.791 1.00 94.50 234 VAL A C 1
ATOM 1850 O O . VAL A 1 234 ? -2.289 4.540 5.010 1.00 94.50 234 VAL A O 1
ATOM 1853 N N . TRP A 1 235 ? -3.390 4.769 3.073 1.00 93.81 235 TRP A N 1
ATOM 1854 C CA . TRP A 1 235 ? -4.720 4.716 3.675 1.00 93.81 235 TRP A CA 1
ATOM 1855 C C . TRP A 1 235 ? -4.998 3.373 4.355 1.00 93.81 235 TRP A C 1
ATOM 1857 O O . TRP A 1 235 ? -5.394 3.359 5.519 1.00 93.81 235 TRP A O 1
ATOM 1867 N N . ASN A 1 236 ? -4.706 2.248 3.690 1.00 94.50 236 ASN A N 1
ATOM 1868 C CA . ASN A 1 236 ? -4.839 0.918 4.293 1.00 94.50 236 ASN A CA 1
ATOM 1869 C C . ASN A 1 236 ? -4.008 0.792 5.585 1.00 94.50 236 ASN A C 1
ATOM 1871 O O . ASN A 1 236 ? -4.485 0.214 6.566 1.00 94.50 236 ASN A O 1
ATOM 1875 N N . ASP A 1 237 ? -2.784 1.334 5.600 1.00 95.44 237 ASP A N 1
ATOM 1876 C CA . ASP A 1 237 ? -1.916 1.323 6.783 1.00 95.44 237 ASP A CA 1
ATOM 1877 C C . ASP A 1 237 ? -2.501 2.160 7.932 1.00 95.44 237 ASP A C 1
ATOM 1879 O O . ASP A 1 237 ? -2.587 1.685 9.065 1.00 95.44 237 ASP A O 1
ATOM 1883 N N . ILE A 1 238 ? -3.000 3.364 7.642 1.00 95.12 238 ILE A N 1
ATOM 1884 C CA . ILE A 1 238 ? -3.654 4.232 8.632 1.00 95.12 238 ILE A CA 1
ATOM 1885 C C . ILE A 1 238 ? -4.903 3.570 9.218 1.00 95.12 238 ILE A C 1
ATOM 1887 O O . ILE A 1 238 ? -5.091 3.590 10.434 1.00 95.12 238 ILE A O 1
ATOM 1891 N N . VAL A 1 239 ? -5.742 2.962 8.379 1.00 92.88 239 VAL A N 1
ATOM 1892 C CA . VAL A 1 239 ? -6.948 2.237 8.809 1.00 92.88 239 VAL A CA 1
ATOM 1893 C C . VAL A 1 239 ? -6.584 1.099 9.752 1.00 92.88 239 VAL A C 1
ATOM 1895 O O . VAL A 1 239 ? -7.153 0.980 10.838 1.00 92.88 239 VAL A O 1
ATOM 1898 N N . ASN A 1 240 ? -5.582 0.300 9.381 1.00 94.62 240 ASN A N 1
ATOM 1899 C CA . ASN A 1 240 ? -5.088 -0.775 10.229 1.00 94.62 240 ASN A CA 1
ATOM 1900 C C . ASN A 1 240 ? -4.538 -0.241 11.568 1.00 94.62 240 ASN A C 1
ATOM 1902 O O . ASN A 1 240 ? -4.889 -0.768 12.624 1.00 94.62 240 ASN A O 1
ATOM 1906 N N . GLN A 1 241 ? -3.747 0.836 11.553 1.00 96.50 241 GLN A N 1
ATOM 1907 C CA . GLN A 1 241 ? -3.242 1.473 12.776 1.00 96.50 241 GLN A CA 1
ATOM 1908 C C . GLN A 1 241 ? -4.377 2.022 13.660 1.00 96.50 241 GLN A C 1
ATOM 1910 O O . GLN A 1 241 ? -4.352 1.833 14.880 1.00 96.50 241 GLN A O 1
ATOM 1915 N N . ARG A 1 242 ? -5.402 2.654 13.070 1.00 94.88 242 ARG A N 1
ATOM 1916 C CA . ARG A 1 242 ? -6.586 3.153 13.791 1.00 94.88 242 ARG A CA 1
ATOM 1917 C C . ARG A 1 242 ? -7.305 2.002 14.491 1.00 94.88 242 ARG A C 1
ATOM 1919 O O . ARG A 1 242 ? -7.607 2.107 15.678 1.00 94.88 242 ARG A O 1
ATOM 1926 N N . PHE A 1 243 ? -7.529 0.886 13.800 1.00 91.81 243 PHE A N 1
ATOM 1927 C CA . PHE A 1 243 ? -8.199 -0.275 14.390 1.00 91.81 243 PHE A CA 1
ATOM 1928 C C . PHE A 1 243 ? -7.387 -0.948 15.486 1.00 91.81 243 PHE A C 1
ATOM 1930 O O . PHE A 1 243 ? -7.952 -1.300 16.519 1.00 91.81 243 PHE A O 1
ATOM 1937 N N . GLN A 1 244 ? -6.073 -1.080 15.310 1.00 95.19 244 GLN A N 1
ATOM 1938 C CA . GLN A 1 244 ? -5.200 -1.613 16.357 1.00 95.19 244 GLN A CA 1
ATOM 1939 C C . GLN A 1 244 ? -5.231 -0.751 17.625 1.00 95.19 244 GLN A C 1
ATOM 1941 O O . GLN A 1 244 ? -5.119 -1.284 18.727 1.00 95.19 244 GLN A O 1
ATOM 1946 N N . ARG A 1 245 ? -5.394 0.570 17.480 1.00 95.88 245 ARG A N 1
ATOM 1947 C CA . ARG A 1 245 ? -5.363 1.513 18.604 1.00 95.88 245 ARG A CA 1
ATOM 1948 C C . ARG A 1 245 ? -6.716 1.715 19.288 1.00 95.88 245 ARG A C 1
ATOM 1950 O O . ARG A 1 245 ? -6.738 1.905 20.501 1.00 95.88 245 ARG A O 1
ATOM 1957 N N . TYR A 1 246 ? -7.818 1.701 18.538 1.00 94.31 246 TYR A N 1
ATOM 1958 C CA . TYR A 1 246 ? -9.142 2.093 19.045 1.00 94.31 246 TYR A CA 1
ATOM 1959 C C . TYR A 1 246 ? -10.218 1.008 18.924 1.00 94.31 246 TYR A C 1
ATOM 1961 O O . TYR A 1 246 ? -11.295 1.159 19.495 1.00 94.31 246 TYR A O 1
ATOM 1969 N N . GLY A 1 247 ? -9.938 -0.085 18.212 1.00 92.06 247 GLY A N 1
ATOM 1970 C CA . GLY A 1 247 ? -10.906 -1.132 17.890 1.00 92.06 247 GLY A CA 1
ATOM 1971 C C . GLY A 1 247 ? -11.601 -0.919 16.541 1.00 92.06 247 GLY A C 1
ATOM 1972 O O . GLY A 1 247 ? -11.702 0.195 16.029 1.00 92.06 247 GLY A O 1
ATOM 1973 N N . THR A 1 248 ? -12.078 -2.018 15.952 1.00 86.00 248 THR A N 1
ATOM 1974 C CA . THR A 1 248 ? -12.624 -2.058 14.583 1.00 86.00 248 THR A CA 1
ATOM 1975 C C . THR A 1 248 ? -13.904 -1.238 14.412 1.00 86.00 248 THR A C 1
ATOM 1977 O O . THR A 1 248 ? -14.029 -0.498 13.446 1.00 86.00 248 THR A O 1
ATOM 1980 N N . PHE A 1 249 ? -14.832 -1.327 15.367 1.00 86.38 249 PHE A N 1
ATOM 1981 C CA . PHE A 1 249 ? -16.171 -0.724 15.265 1.00 86.38 249 PHE A CA 1
ATOM 1982 C C . PHE A 1 249 ? -16.330 0.554 16.100 1.00 86.38 249 PHE A C 1
ATOM 1984 O O . PHE A 1 249 ? -17.444 1.014 16.337 1.00 86.38 249 PHE A O 1
ATOM 1991 N N . ALA A 1 250 ? -15.224 1.114 16.597 1.00 91.69 250 ALA A N 1
ATOM 1992 C CA . ALA A 1 250 ? -15.261 2.301 17.437 1.00 91.69 250 ALA A CA 1
ATOM 1993 C C . ALA A 1 250 ? -15.507 3.568 16.605 1.00 91.69 250 ALA A C 1
ATOM 1995 O O . ALA A 1 250 ? -14.804 3.814 15.619 1.00 91.69 250 ALA A O 1
ATOM 1996 N N . VAL A 1 251 ? -16.449 4.395 17.063 1.00 93.75 251 VAL A N 1
ATOM 1997 C CA . VAL A 1 251 ? -16.630 5.786 16.627 1.00 93.75 251 VAL A CA 1
ATOM 1998 C C . VAL A 1 251 ? -16.041 6.692 17.702 1.00 93.75 251 VAL A C 1
ATOM 2000 O O . VAL A 1 251 ? -16.404 6.600 18.876 1.00 93.75 251 VAL A O 1
ATOM 2003 N N . LEU A 1 252 ? -15.110 7.555 17.315 1.00 96.00 252 LEU A N 1
ATOM 2004 C CA . LEU A 1 252 ? -14.394 8.449 18.214 1.00 96.00 252 LEU A CA 1
ATOM 2005 C C . LEU A 1 252 ? -14.950 9.871 18.098 1.00 96.00 252 LEU A C 1
ATOM 2007 O O . LEU A 1 252 ? -15.261 10.320 16.992 1.00 96.00 252 LEU A O 1
ATOM 2011 N N . PRO A 1 253 ? -15.016 10.637 19.203 1.00 97.44 253 PRO A N 1
ATOM 2012 C CA . PRO A 1 253 ? -15.207 12.076 19.106 1.00 97.44 253 PRO A CA 1
ATOM 2013 C C . PRO A 1 253 ? -14.172 12.678 18.144 1.00 97.44 253 PRO A C 1
ATOM 2015 O O . PRO A 1 253 ? -12.990 12.349 18.231 1.00 97.44 253 PRO A O 1
ATOM 2018 N N . GLY A 1 254 ? -14.620 13.510 17.206 1.00 96.88 254 GLY A N 1
ATOM 2019 C CA . GLY A 1 254 ? -13.776 14.104 16.167 1.00 96.88 254 GLY A CA 1
ATOM 2020 C C . GLY A 1 254 ? -13.590 13.254 14.907 1.00 96.88 254 GLY A C 1
ATOM 2021 O O . GLY A 1 254 ? -12.943 13.719 13.973 1.00 96.88 254 GLY A O 1
ATOM 2022 N N . ASP A 1 255 ? -14.154 12.045 14.825 1.00 95.44 255 ASP A N 1
ATOM 2023 C CA . ASP A 1 255 ? -14.169 11.304 13.557 1.00 95.44 255 ASP A CA 1
ATOM 2024 C C . ASP A 1 255 ? -14.942 12.072 12.483 1.00 95.44 255 ASP A C 1
ATOM 2026 O O . ASP A 1 255 ? -15.934 12.741 12.774 1.00 95.44 255 ASP A O 1
ATOM 2030 N N . LEU A 1 256 ? -14.498 11.967 11.232 1.00 93.31 256 LEU A N 1
ATOM 2031 C CA . LEU A 1 256 ? -15.272 12.451 10.096 1.00 93.31 256 LEU A CA 1
ATOM 2032 C C . LEU A 1 256 ? -16.383 11.445 9.811 1.00 93.31 256 LEU A C 1
ATOM 2034 O O . LEU A 1 256 ? -16.117 10.251 9.687 1.00 93.31 256 LEU A O 1
ATOM 2038 N N . VAL A 1 257 ? -17.617 11.934 9.718 1.00 91.19 257 VAL A N 1
ATOM 2039 C CA . VAL A 1 257 ? -18.794 11.124 9.395 1.00 91.19 257 VAL A CA 1
ATOM 2040 C C . VAL A 1 257 ? -19.618 11.774 8.293 1.00 91.19 257 VAL A C 1
ATOM 2042 O O . VAL A 1 257 ? -19.755 13.007 8.263 1.00 91.19 257 VAL A O 1
ATOM 2045 N N . ARG A 1 258 ? -20.190 10.964 7.394 1.00 84.12 258 ARG A N 1
ATOM 2046 C CA . ARG A 1 258 ? -21.097 11.468 6.350 1.00 84.12 258 ARG A CA 1
ATOM 2047 C C . ARG A 1 258 ? -22.320 12.122 6.995 1.00 84.12 258 ARG A C 1
ATOM 2049 O O . ARG A 1 258 ? -22.960 11.547 7.873 1.00 84.12 258 ARG A O 1
ATOM 2056 N N . ARG A 1 259 ? -22.687 13.330 6.554 1.00 86.06 259 ARG A N 1
ATOM 2057 C CA . ARG A 1 259 ? -23.920 13.990 7.025 1.00 86.06 259 ARG A CA 1
ATOM 2058 C C . ARG A 1 259 ? -25.170 13.274 6.519 1.00 86.06 259 ARG A C 1
ATOM 2060 O O . ARG A 1 259 ? -26.148 13.195 7.256 1.00 86.06 259 ARG A O 1
ATOM 2067 N N . ASN A 1 260 ? -25.135 12.820 5.269 1.00 83.81 260 ASN A N 1
ATOM 2068 C CA . ASN A 1 260 ? -26.189 12.034 4.646 1.00 83.81 260 ASN A CA 1
ATOM 2069 C C . ASN A 1 260 ? -25.559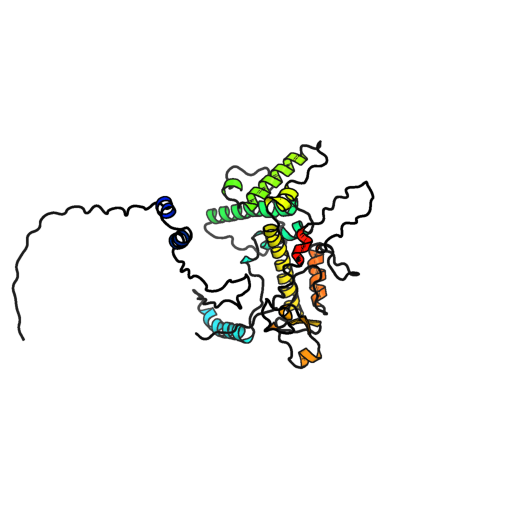 10.760 4.054 1.00 83.81 260 ASN A C 1
ATOM 2071 O O . ASN A 1 260 ? -25.049 10.814 2.935 1.00 83.81 260 ASN A O 1
ATOM 2075 N N . PRO A 1 261 ? -25.562 9.637 4.794 1.00 76.44 261 PRO A N 1
ATOM 2076 C CA . PRO A 1 261 ? -25.039 8.359 4.305 1.00 76.44 261 PRO A CA 1
ATOM 2077 C C . PRO A 1 261 ? -25.770 7.825 3.064 1.00 76.44 261 PRO A C 1
ATOM 2079 O O . PRO A 1 261 ? -25.215 7.024 2.327 1.00 76.44 261 PRO A O 1
ATOM 2082 N N . LEU A 1 262 ? -26.999 8.291 2.805 1.00 79.06 262 LEU A N 1
ATOM 2083 C CA . LEU A 1 262 ? -27.824 7.886 1.660 1.00 79.06 262 LEU A CA 1
ATOM 2084 C C . LEU A 1 262 ? -27.681 8.825 0.453 1.00 79.06 262 LEU A C 1
ATOM 2086 O O . LEU A 1 262 ? -28.416 8.705 -0.527 1.00 79.06 262 LEU A O 1
ATOM 2090 N N . ALA A 1 263 ? -26.786 9.811 0.525 1.00 76.19 263 ALA A N 1
ATOM 2091 C CA . ALA A 1 263 ? -26.557 10.726 -0.580 1.00 76.19 263 ALA A CA 1
ATOM 2092 C C . ALA A 1 263 ? -25.965 9.977 -1.784 1.00 76.19 263 ALA A C 1
ATOM 2094 O O . ALA A 1 263 ? -24.983 9.256 -1.651 1.00 76.19 263 ALA A O 1
ATOM 2095 N N . SER A 1 264 ? -26.514 10.200 -2.981 1.00 74.69 264 SER A N 1
ATOM 2096 C CA . SER A 1 264 ? -25.920 9.674 -4.218 1.00 74.69 264 SER A CA 1
ATOM 2097 C C . SER A 1 264 ? -24.496 10.225 -4.404 1.00 74.69 264 SER A C 1
ATOM 2099 O O . SER A 1 264 ? -24.313 11.428 -4.173 1.00 74.69 264 SER A O 1
ATOM 2101 N N . PRO A 1 265 ? -23.522 9.434 -4.901 1.00 69.62 265 PRO A N 1
ATOM 2102 C CA . PRO A 1 265 ? -22.154 9.887 -5.191 1.00 69.62 265 PRO A CA 1
ATOM 2103 C C . PRO A 1 26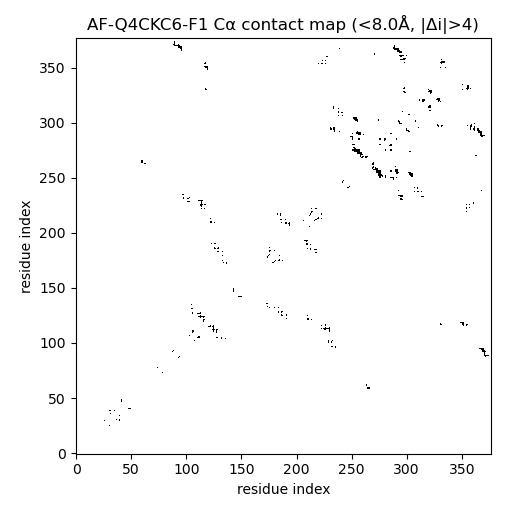5 ? -22.058 11.152 -6.060 1.00 69.62 265 PRO A C 1
ATOM 2105 O O . PRO A 1 265 ? -21.109 11.934 -5.942 1.00 69.62 265 PRO A O 1
ATOM 2108 N N . HIS A 1 266 ? -23.066 11.389 -6.906 1.00 71.38 266 HIS A N 1
ATOM 2109 C CA . HIS A 1 266 ? -23.149 12.555 -7.796 1.00 71.38 266 HIS A CA 1
ATOM 2110 C C . HIS A 1 266 ? -23.774 13.789 -7.148 1.00 71.38 266 HIS A C 1
ATOM 2112 O O . HIS A 1 266 ? -23.727 14.890 -7.705 1.00 71.38 266 HIS A O 1
ATOM 2118 N N . SER A 1 267 ? -24.367 13.634 -5.967 1.00 78.38 267 SER A N 1
ATOM 2119 C CA . SER A 1 267 ? -24.964 14.739 -5.231 1.00 78.38 267 SER A CA 1
ATOM 2120 C C . SER A 1 267 ? -23.889 15.598 -4.558 1.00 78.38 267 SER A C 1
ATOM 2122 O O . SER A 1 267 ? -22.833 15.128 -4.130 1.00 78.38 267 SER A O 1
ATOM 2124 N N . LYS A 1 268 ? -24.185 16.891 -4.385 1.00 78.75 268 LYS A N 1
ATOM 2125 C CA . LYS A 1 268 ? -23.345 17.779 -3.560 1.00 78.75 268 LYS A CA 1
ATOM 2126 C C . LYS A 1 268 ? -23.312 17.346 -2.090 1.00 78.75 268 LYS A C 1
ATOM 2128 O O . LYS A 1 268 ? -22.405 17.741 -1.366 1.00 78.75 268 LYS A O 1
ATOM 2133 N N . GLU A 1 269 ? -24.292 16.559 -1.650 1.00 78.94 269 GLU A N 1
ATOM 2134 C CA . GLU A 1 269 ? -24.401 16.088 -0.273 1.00 78.94 269 GLU A CA 1
ATOM 2135 C C . GLU A 1 269 ? -23.410 14.979 0.066 1.00 78.94 269 GLU A C 1
ATOM 2137 O O . GLU A 1 269 ? -22.977 14.908 1.213 1.00 78.94 269 GLU A O 1
ATOM 2142 N N . TYR A 1 270 ? -22.988 14.184 -0.918 1.00 72.38 270 TYR A N 1
ATOM 2143 C CA . TYR A 1 270 ? -22.071 13.061 -0.704 1.00 72.38 270 TYR A CA 1
ATOM 2144 C C . TYR A 1 270 ? -20.733 13.469 -0.072 1.00 72.38 270 TYR A C 1
ATOM 2146 O O . TYR A 1 270 ? -20.156 12.725 0.710 1.00 72.38 270 TYR A O 1
ATOM 2154 N N . GLN A 1 271 ? -20.256 14.683 -0.369 1.00 71.69 271 GLN A N 1
ATOM 2155 C CA . GLN A 1 271 ? -18.999 15.236 0.163 1.00 71.69 271 GLN A CA 1
ATOM 2156 C C . GLN A 1 271 ? -19.184 16.030 1.465 1.00 71.69 271 GLN A C 1
ATOM 2158 O O . GLN A 1 271 ? -18.238 16.642 1.968 1.00 71.69 271 GLN A O 1
ATOM 2163 N N . ASN A 1 272 ? -20.402 16.086 2.007 1.00 83.75 272 ASN A N 1
ATOM 2164 C CA . ASN A 1 272 ? -20.669 16.824 3.231 1.00 83.75 272 ASN A CA 1
ATOM 2165 C C . ASN A 1 272 ? -20.382 15.955 4.455 1.00 83.75 272 ASN A C 1
ATOM 2167 O O . ASN A 1 272 ? -21.282 15.318 5.002 1.00 83.75 272 ASN A O 1
ATOM 2171 N N . VAL A 1 273 ? -19.146 16.018 4.942 1.00 87.81 273 VAL A N 1
ATOM 2172 C CA . VAL A 1 273 ? -18.770 15.472 6.252 1.00 87.81 273 VAL A CA 1
ATOM 2173 C C . VAL A 1 273 ? -18.903 16.460 7.392 1.00 87.81 273 VAL A C 1
ATOM 2175 O O . VAL A 1 273 ? -18.719 17.676 7.240 1.00 87.81 273 VAL A O 1
ATOM 2178 N N . VAL A 1 274 ? -19.182 15.899 8.564 1.00 92.31 274 VAL A N 1
ATOM 2179 C CA . VAL A 1 274 ? -19.178 16.575 9.861 1.00 92.31 274 VAL A CA 1
ATOM 2180 C C . VAL A 1 274 ? -18.304 15.806 10.846 1.00 92.31 274 VAL A C 1
ATOM 2182 O O . VAL A 1 274 ? -17.996 14.641 10.626 1.00 92.31 274 VAL A O 1
ATOM 2185 N N . PHE A 1 275 ? -17.925 16.449 11.947 1.00 95.56 275 PHE A N 1
ATOM 2186 C CA . PHE A 1 275 ? -17.231 15.775 13.039 1.00 95.56 275 PHE A CA 1
ATOM 2187 C C . PHE A 1 275 ? -18.227 15.091 13.980 1.00 95.56 275 PHE A C 1
ATOM 2189 O O . PHE A 1 275 ? -19.215 15.698 14.415 1.00 95.56 275 PHE A O 1
ATOM 2196 N N . ALA A 1 276 ? -17.964 13.832 14.323 1.00 95.69 276 ALA A N 1
ATOM 2197 C CA . ALA A 1 276 ? -18.725 13.090 15.311 1.00 95.69 276 ALA A CA 1
ATOM 2198 C C . ALA A 1 276 ? -18.540 13.736 16.692 1.00 95.69 276 ALA A C 1
ATOM 2200 O O . ALA A 1 276 ? -17.445 13.766 17.252 1.00 95.69 276 ALA A O 1
ATOM 2201 N N . SER A 1 277 ? -19.614 14.282 17.259 1.00 96.94 277 SER A N 1
ATOM 2202 C CA . SER A 1 277 ? -19.585 14.844 18.609 1.00 96.94 277 SER A CA 1
ATOM 2203 C C . SER A 1 277 ? -19.775 13.749 19.654 1.00 96.94 277 SER A C 1
ATOM 2205 O O . SER A 1 277 ? -20.519 12.796 19.425 1.00 96.94 277 SER A O 1
ATOM 2207 N N . LYS A 1 278 ? -19.187 13.928 20.843 1.00 96.75 278 LYS A N 1
ATOM 2208 C CA . LYS A 1 278 ? -19.371 12.999 21.970 1.00 96.75 278 LYS A CA 1
ATOM 2209 C C . LYS A 1 278 ? -20.856 12.752 22.275 1.00 96.75 278 LYS A C 1
ATOM 2211 O O . LYS A 1 278 ? -21.289 11.612 22.301 1.00 96.75 278 LYS A O 1
ATOM 2216 N N . SER A 1 279 ? -21.662 13.817 22.363 1.00 96.88 279 SER A N 1
ATOM 2217 C CA . SER A 1 279 ? -23.113 13.685 22.576 1.00 96.88 279 SER A CA 1
ATOM 2218 C C . SER A 1 279 ? -23.834 12.954 21.436 1.00 96.88 279 SER A C 1
ATOM 2220 O O . SER A 1 279 ? -24.838 12.298 21.694 1.00 96.88 279 SER A O 1
ATOM 2222 N N . GLY A 1 280 ? -23.371 13.079 20.187 1.00 95.75 280 GLY A N 1
ATOM 2223 C CA . GLY A 1 280 ? -23.942 12.339 19.061 1.00 95.75 280 GLY A CA 1
ATOM 2224 C C . GLY A 1 280 ? -23.634 10.846 19.147 1.00 95.75 280 GLY A C 1
ATOM 2225 O O . GLY A 1 280 ? -24.528 10.034 18.929 1.00 95.75 280 GLY A O 1
ATOM 2226 N N . ILE A 1 281 ? -22.406 10.500 19.533 1.00 95.44 281 ILE A N 1
ATOM 2227 C CA . ILE A 1 281 ? -21.975 9.113 19.749 1.00 95.44 281 ILE A CA 1
ATOM 2228 C C . ILE A 1 281 ? -22.762 8.485 20.904 1.00 95.44 281 ILE A C 1
ATOM 2230 O O . ILE A 1 281 ? -23.362 7.432 20.718 1.00 95.44 281 ILE A O 1
ATOM 2234 N N . ASP A 1 282 ? -22.860 9.168 22.050 1.00 95.50 282 ASP A N 1
ATOM 2235 C CA . ASP A 1 282 ? -23.588 8.676 23.233 1.00 95.50 282 ASP A CA 1
ATOM 2236 C C . ASP A 1 282 ? -25.088 8.439 22.950 1.00 95.50 282 ASP A C 1
ATOM 2238 O O . ASP A 1 282 ? -25.726 7.603 23.584 1.00 95.50 282 ASP A O 1
ATOM 2242 N N . LYS A 1 283 ? -25.658 9.166 21.978 1.00 95.94 283 LYS A N 1
ATOM 2243 C CA . LYS A 1 283 ? -27.050 9.016 21.516 1.00 95.94 283 LYS A CA 1
ATOM 2244 C C . LYS A 1 283 ? -27.223 7.978 20.398 1.00 95.94 283 LYS A C 1
ATOM 2246 O O . LYS A 1 283 ? -28.334 7.839 19.895 1.00 95.94 283 LYS A O 1
ATOM 2251 N N . GLY A 1 284 ? -26.155 7.303 19.965 1.00 93.00 284 GLY A N 1
ATOM 2252 C CA . GLY A 1 284 ? -26.198 6.341 18.859 1.00 93.00 284 GLY A CA 1
ATOM 2253 C C . GLY A 1 284 ? -26.481 6.976 17.494 1.00 93.00 284 GLY A C 1
ATOM 2254 O O . GLY A 1 284 ? -27.010 6.314 16.610 1.00 93.00 284 GLY A O 1
ATOM 2255 N N . LYS A 1 285 ? -26.164 8.267 17.312 1.00 93.44 285 LYS A N 1
ATOM 2256 C CA . LYS A 1 285 ? -26.422 8.991 16.055 1.00 93.44 285 LYS A CA 1
ATOM 2257 C C . LYS A 1 285 ? -25.552 8.499 14.891 1.00 93.44 285 LYS A C 1
ATOM 2259 O O . LYS A 1 285 ? -25.928 8.691 13.742 1.00 93.44 285 LYS A O 1
ATOM 2264 N N . TYR A 1 286 ? -24.382 7.946 15.197 1.00 90.31 286 TYR A N 1
ATOM 2265 C CA . TYR A 1 286 ? -23.399 7.512 14.212 1.00 90.31 286 TYR A CA 1
ATOM 2266 C C . TYR A 1 286 ? -23.046 6.052 14.457 1.00 90.31 286 TYR A C 1
ATOM 2268 O O . TYR A 1 286 ? -22.872 5.626 15.602 1.00 90.31 286 TYR A O 1
ATOM 2276 N N . THR A 1 287 ? -22.891 5.319 13.371 1.00 88.38 287 THR A N 1
ATOM 2277 C CA . THR A 1 287 ? -22.370 3.959 13.325 1.00 88.38 287 THR A CA 1
ATOM 2278 C C . THR A 1 287 ? -20.967 3.971 12.730 1.00 88.38 287 THR A C 1
ATOM 2280 O O . THR A 1 287 ? -20.512 4.971 12.173 1.00 88.38 287 THR A O 1
ATOM 2283 N N . PHE A 1 288 ? -20.251 2.854 12.838 1.00 86.62 288 PHE A N 1
ATOM 2284 C CA . PHE A 1 288 ? -18.919 2.744 12.240 1.00 86.62 288 PHE A CA 1
ATOM 2285 C C . PHE A 1 288 ? -18.949 2.886 10.706 1.00 86.62 288 PHE A C 1
ATOM 2287 O O . PHE A 1 288 ? -17.984 3.389 10.137 1.00 86.62 288 PHE A O 1
ATOM 2294 N N . SER A 1 289 ? -20.056 2.501 10.060 1.00 84.06 289 SER A N 1
ATOM 2295 C CA . SER A 1 289 ? -20.249 2.633 8.612 1.00 84.06 289 SER A CA 1
ATOM 2296 C C . SER A 1 289 ? -20.368 4.087 8.161 1.00 84.06 289 SER A C 1
ATOM 2298 O O . SER A 1 289 ? -20.060 4.400 7.019 1.00 84.06 289 SER A O 1
ATOM 2300 N N . ASP A 1 290 ? -20.736 4.998 9.067 1.00 86.31 290 ASP A N 1
ATOM 2301 C CA . ASP A 1 290 ? -20.776 6.431 8.765 1.00 86.31 290 ASP A CA 1
ATOM 2302 C C . ASP A 1 290 ? -19.384 7.072 8.805 1.00 86.31 290 ASP A C 1
ATOM 2304 O O . ASP A 1 290 ? -19.212 8.180 8.291 1.00 86.31 290 ASP A O 1
ATOM 2308 N N . VAL A 1 291 ? -18.406 6.415 9.449 1.00 90.38 291 VAL A N 1
ATOM 2309 C CA . VAL A 1 291 ? -17.051 6.944 9.637 1.00 90.38 291 VAL A CA 1
ATOM 2310 C C . VAL A 1 291 ? -16.253 6.817 8.353 1.00 90.38 291 VAL A C 1
ATOM 2312 O O . VAL A 1 291 ? -16.138 5.744 7.760 1.00 90.38 291 VAL A O 1
ATOM 2315 N N . VAL A 1 292 ? -15.619 7.921 7.982 1.00 89.44 292 VAL A N 1
ATOM 2316 C CA . VAL A 1 292 ? -14.830 8.037 6.765 1.00 89.44 292 VAL A CA 1
ATOM 2317 C C . VAL A 1 292 ? -13.435 8.556 7.070 1.00 89.44 292 VAL A C 1
ATOM 2319 O O . VAL A 1 292 ? -13.234 9.386 7.960 1.00 89.44 292 VAL A O 1
ATOM 2322 N N . LEU A 1 293 ? -12.452 8.074 6.315 1.00 91.50 293 LEU A N 1
ATOM 2323 C CA . LEU A 1 293 ? -11.077 8.558 6.387 1.00 91.50 293 LEU A CA 1
ATOM 2324 C C . LEU A 1 293 ? -10.623 9.069 5.015 1.00 91.50 293 LEU A C 1
ATOM 2326 O O . LEU A 1 293 ? -10.816 8.374 4.017 1.00 91.50 293 LEU A O 1
ATOM 2330 N N . PRO A 1 294 ? -9.988 10.250 4.934 1.00 89.69 294 PRO A N 1
ATOM 2331 C CA . PRO A 1 294 ? -9.540 10.804 3.661 1.00 89.69 294 PRO A CA 1
ATOM 2332 C C . PRO A 1 294 ? -8.287 10.088 3.139 1.00 89.69 294 PRO A C 1
ATOM 2334 O O . PRO A 1 294 ? -7.384 9.740 3.903 1.00 89.69 294 PRO A O 1
ATOM 2337 N N . LEU A 1 295 ? -8.152 9.955 1.821 1.00 89.00 295 LEU A N 1
ATOM 2338 C CA . LEU A 1 295 ? -6.836 9.738 1.211 1.00 89.00 295 LEU A CA 1
ATOM 2339 C C . LEU A 1 295 ? -5.956 10.987 1.426 1.00 89.00 295 LEU A C 1
ATOM 2341 O O . LEU A 1 295 ? -6.471 12.101 1.308 1.00 89.00 295 LEU A O 1
ATOM 2345 N N . PRO A 1 296 ? -4.647 10.857 1.720 1.00 88.75 296 PRO A N 1
ATOM 2346 C CA . PRO A 1 296 ? -3.766 12.017 1.856 1.00 88.75 296 PRO A CA 1
ATOM 2347 C C . PRO A 1 296 ? -3.775 12.909 0.607 1.00 88.75 296 PRO A C 1
ATOM 2349 O O . PRO A 1 296 ? -3.638 12.416 -0.513 1.00 88.75 296 PRO A O 1
ATOM 2352 N N . GLY A 1 297 ? -3.905 14.227 0.790 1.00 83.75 297 GLY A N 1
ATOM 2353 C CA . GLY A 1 297 ? -3.982 15.142 -0.342 1.00 83.75 297 GLY A CA 1
ATOM 2354 C C . GLY A 1 297 ? -4.099 16.629 -0.012 1.00 83.75 297 GLY A C 1
ATOM 2355 O O . GLY A 1 297 ? -4.035 17.028 1.151 1.00 83.75 297 GLY A O 1
ATOM 2356 N N . VAL A 1 298 ? -4.268 17.471 -1.042 1.00 79.56 298 VAL A N 1
ATOM 2357 C CA . VAL A 1 298 ? -4.509 18.914 -0.851 1.00 79.56 298 VAL A CA 1
ATOM 2358 C C . VAL A 1 298 ? -5.909 19.162 -0.332 1.00 79.56 298 VAL A C 1
ATOM 2360 O O . VAL A 1 298 ? -6.882 18.672 -0.896 1.00 79.56 298 VAL A O 1
ATOM 2363 N N . GLY A 1 299 ? -6.014 20.023 0.681 1.00 78.81 299 GLY A N 1
ATOM 2364 C CA . GLY A 1 299 ? -7.302 20.559 1.118 1.00 78.81 299 GLY A CA 1
ATOM 2365 C C . GLY A 1 299 ? -8.209 19.538 1.799 1.00 78.81 299 GLY A C 1
ATOM 2366 O O . GLY A 1 299 ? -9.375 19.844 2.036 1.00 78.81 299 GLY A O 1
ATOM 2367 N N . ILE A 1 300 ? -7.692 18.351 2.124 1.00 83.75 300 ILE A N 1
ATOM 2368 C CA . ILE A 1 300 ? -8.446 17.350 2.871 1.00 83.75 300 ILE A CA 1
ATOM 2369 C C . ILE A 1 300 ? -8.721 17.842 4.293 1.00 83.75 300 ILE A C 1
ATOM 2371 O O . ILE A 1 300 ? -7.919 18.570 4.886 1.00 83.75 300 ILE A O 1
ATOM 2375 N N . ARG A 1 301 ? -9.853 17.419 4.852 1.00 87.19 301 ARG A N 1
ATOM 2376 C CA . ARG A 1 301 ? -10.122 17.547 6.286 1.00 87.19 301 ARG A CA 1
ATOM 2377 C C . ARG A 1 301 ? -9.608 16.291 6.963 1.00 87.19 301 ARG A C 1
ATOM 2379 O O . ARG A 1 301 ? -9.906 15.203 6.495 1.00 87.19 301 ARG A O 1
ATOM 2386 N N . LEU A 1 302 ? -8.843 16.442 8.036 1.00 90.94 302 LEU A N 1
ATOM 2387 C CA . LEU A 1 302 ? -8.402 15.324 8.867 1.00 90.94 302 LEU A CA 1
ATOM 2388 C C . LEU A 1 302 ? -9.338 15.178 10.079 1.00 90.94 302 LEU A C 1
ATOM 2390 O O . LEU A 1 302 ? -9.940 16.177 10.481 1.00 90.94 302 LEU A O 1
ATOM 2394 N N . PRO A 1 303 ? -9.469 13.976 10.671 1.00 93.81 303 PRO A N 1
ATOM 2395 C CA . PRO A 1 303 ? -10.230 13.790 11.905 1.00 93.81 303 PRO A CA 1
ATOM 2396 C C . PRO A 1 303 ? -9.725 14.682 13.050 1.00 93.81 303 PRO A C 1
ATOM 2398 O O . PRO A 1 303 ? -8.522 14.808 13.276 1.00 93.81 303 PRO A O 1
ATOM 2401 N N . GLU A 1 304 ? -10.630 15.244 13.844 1.00 95.19 304 GLU A N 1
ATOM 2402 C CA . GLU A 1 304 ? -10.315 16.037 15.042 1.00 95.19 304 GLU A CA 1
ATOM 2403 C C . GLU A 1 304 ? -10.030 15.141 16.261 1.00 95.19 304 GLU A C 1
ATOM 2405 O O . GLU A 1 304 ? -10.570 15.317 17.353 1.00 95.19 304 GLU A O 1
ATOM 2410 N N . ASN A 1 305 ? -9.174 14.138 16.067 1.00 95.56 305 ASN A N 1
ATOM 2411 C CA . ASN A 1 305 ? -8.687 13.245 17.110 1.00 95.56 305 ASN A CA 1
ATOM 2412 C C . ASN A 1 305 ? -7.296 12.687 16.760 1.00 95.56 305 ASN A C 1
ATOM 2414 O O . ASN A 1 305 ? -6.709 13.004 15.726 1.00 95.56 305 ASN A O 1
ATOM 2418 N N . HIS A 1 306 ? -6.775 11.819 17.626 1.00 95.69 306 HIS A N 1
ATOM 2419 C CA . HIS A 1 306 ? -5.449 11.202 17.508 1.00 95.69 306 HIS A CA 1
ATOM 2420 C C . HIS A 1 306 ? -5.257 10.311 16.257 1.00 95.69 306 HIS A C 1
ATOM 2422 O O . HIS A 1 306 ? -4.143 9.856 15.999 1.00 95.69 306 HIS A O 1
ATOM 2428 N N . THR A 1 307 ? -6.299 10.072 15.449 1.00 95.44 307 THR A N 1
ATOM 2429 C CA . THR A 1 307 ? -6.147 9.478 14.108 1.00 95.44 307 THR A CA 1
ATOM 2430 C C . THR A 1 307 ? -5.316 10.386 13.198 1.00 95.44 307 THR A C 1
ATOM 2432 O O . THR A 1 307 ? -4.547 9.882 12.384 1.00 95.44 307 THR A O 1
ATOM 2435 N N . THR A 1 308 ? -5.383 11.711 13.370 1.00 95.50 308 THR A N 1
ATOM 2436 C CA . THR A 1 308 ? -4.532 12.664 12.634 1.00 95.50 308 THR A CA 1
ATOM 2437 C C . THR A 1 308 ? -3.042 12.406 12.856 1.00 95.50 308 THR A C 1
ATOM 2439 O O . THR A 1 308 ? -2.261 12.458 11.905 1.00 95.50 308 THR A O 1
ATOM 2442 N N . ASP A 1 309 ? -2.641 12.031 14.071 1.00 96.31 309 ASP A N 1
ATOM 2443 C CA . ASP A 1 309 ? -1.242 11.704 14.363 1.00 96.31 309 ASP A CA 1
ATOM 2444 C C . ASP A 1 309 ? -0.773 1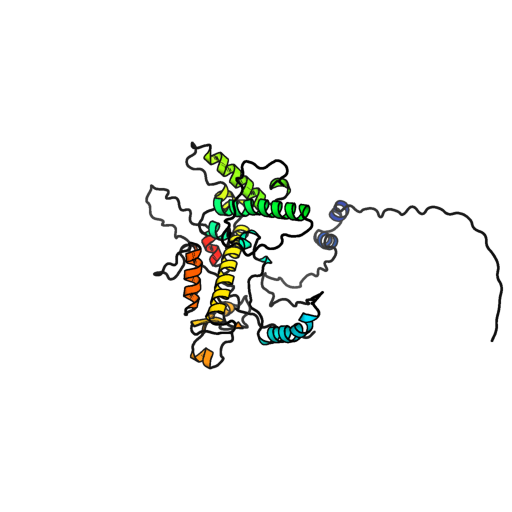0.484 13.560 1.00 96.31 309 ASP A C 1
ATOM 2446 O O . ASP A 1 309 ? 0.379 10.431 13.130 1.00 96.31 309 ASP A O 1
ATOM 2450 N N . LEU A 1 310 ? -1.671 9.524 13.295 1.00 96.94 310 LEU A N 1
ATOM 2451 C CA . LEU A 1 310 ? -1.365 8.351 12.471 1.00 96.94 310 LEU A CA 1
ATOM 2452 C C . LEU A 1 310 ? -1.029 8.759 11.033 1.00 96.94 310 LEU A C 1
ATOM 2454 O O . LEU A 1 310 ? -0.064 8.239 10.472 1.00 96.94 310 LEU A O 1
ATOM 2458 N N . TYR A 1 311 ? -1.756 9.724 10.456 1.00 95.81 311 TYR A N 1
ATOM 2459 C CA . TYR A 1 311 ? -1.425 10.285 9.139 1.00 95.81 311 TYR A CA 1
ATOM 2460 C C . TYR A 1 311 ? -0.039 10.929 9.145 1.00 95.81 311 TYR A C 1
ATOM 2462 O O . TYR A 1 311 ? 0.799 10.606 8.300 1.00 95.81 311 TYR A O 1
ATOM 2470 N N . ILE A 1 312 ? 0.201 11.833 10.100 1.00 96.25 312 ILE A N 1
ATOM 2471 C CA . ILE A 1 312 ? 1.438 12.620 10.183 1.00 96.25 312 ILE A CA 1
ATOM 2472 C C . ILE A 1 312 ? 2.646 11.692 10.324 1.00 96.25 312 ILE A C 1
ATOM 2474 O O . ILE A 1 312 ? 3.584 11.784 9.533 1.00 96.25 312 ILE A O 1
ATOM 2478 N N . VAL A 1 313 ? 2.599 10.756 11.274 1.00 96.81 313 VAL A N 1
ATOM 2479 C CA . VAL A 1 313 ? 3.701 9.825 11.546 1.00 96.81 313 VAL A CA 1
ATOM 2480 C C . VAL A 1 313 ? 3.942 8.882 10.365 1.00 96.81 313 VAL A C 1
ATOM 2482 O O . VAL A 1 313 ? 5.095 8.643 10.000 1.00 96.81 313 VAL A O 1
ATOM 2485 N N . THR A 1 314 ? 2.885 8.354 9.741 1.00 96.81 314 THR A N 1
ATOM 2486 C CA . THR A 1 314 ? 3.012 7.417 8.610 1.00 96.81 314 THR A CA 1
ATOM 2487 C C . THR A 1 314 ? 3.648 8.091 7.399 1.00 96.81 314 THR A C 1
ATOM 2489 O O . THR A 1 314 ? 4.618 7.576 6.843 1.00 96.81 314 THR A O 1
ATOM 2492 N N . LEU A 1 315 ? 3.172 9.281 7.031 1.00 95.50 315 LEU A N 1
ATOM 2493 C CA . LEU A 1 315 ? 3.728 10.042 5.911 1.00 95.50 315 LEU A CA 1
ATOM 2494 C C . LEU A 1 315 ? 5.157 10.523 6.202 1.00 95.50 315 LEU A C 1
ATOM 2496 O O . LEU A 1 315 ? 6.018 10.441 5.323 1.00 95.50 315 LEU A O 1
ATOM 2500 N N . GLN A 1 316 ? 5.455 10.913 7.445 1.00 96.25 316 GLN A N 1
ATOM 2501 C CA . GLN A 1 316 ? 6.810 11.289 7.854 1.00 96.25 316 GLN A CA 1
ATOM 2502 C C . GLN A 1 316 ? 7.802 10.125 7.710 1.00 96.25 316 GLN A C 1
ATOM 2504 O O . GLN A 1 316 ? 8.906 10.335 7.207 1.00 96.25 316 GLN A O 1
ATOM 2509 N N . ARG A 1 317 ? 7.412 8.889 8.065 1.00 95.50 317 ARG A N 1
ATOM 2510 C CA . ARG A 1 317 ? 8.240 7.679 7.850 1.00 95.50 317 ARG A CA 1
ATOM 2511 C C . ARG A 1 317 ? 8.561 7.431 6.372 1.00 95.50 317 ARG A C 1
ATOM 2513 O O . ARG A 1 317 ? 9.578 6.818 6.069 1.00 95.50 317 ARG A O 1
ATOM 2520 N N . MET A 1 318 ? 7.724 7.928 5.462 1.00 93.88 318 MET A N 1
ATOM 2521 C CA . MET A 1 318 ? 7.914 7.849 4.006 1.00 93.88 318 MET A CA 1
ATOM 2522 C C . MET A 1 318 ? 8.639 9.081 3.426 1.00 93.88 318 MET A C 1
ATOM 2524 O O . MET A 1 318 ? 8.778 9.235 2.206 1.00 93.88 318 MET A O 1
ATOM 2528 N N . GLY A 1 319 ? 9.121 9.977 4.293 1.00 93.50 319 GLY A N 1
ATOM 2529 C CA . GLY A 1 319 ? 9.823 11.201 3.915 1.00 93.50 319 GLY A CA 1
ATOM 2530 C C . GLY A 1 319 ? 8.905 12.309 3.397 1.00 93.50 319 GLY A C 1
ATOM 2531 O O . GLY A 1 319 ? 9.363 13.161 2.641 1.00 93.50 319 GLY A O 1
ATOM 2532 N N . ILE A 1 320 ? 7.617 12.293 3.754 1.00 93.25 320 ILE A N 1
ATOM 2533 C CA . ILE A 1 320 ? 6.666 13.369 3.453 1.00 93.25 320 ILE A CA 1
ATOM 2534 C C . ILE A 1 320 ? 6.425 14.175 4.735 1.00 93.25 320 ILE A C 1
ATOM 2536 O O . ILE A 1 320 ? 5.785 13.705 5.675 1.00 93.25 320 ILE A O 1
ATOM 2540 N N . LEU A 1 321 ? 6.946 15.401 4.775 1.00 92.81 321 LEU A N 1
ATOM 2541 C CA . LEU A 1 321 ? 6.892 16.258 5.960 1.00 92.81 321 LEU A CA 1
ATOM 2542 C C . LEU A 1 321 ? 5.556 17.001 6.062 1.00 92.81 321 LEU A C 1
ATOM 2544 O O . LEU A 1 321 ? 5.056 17.555 5.082 1.00 92.81 321 LEU A O 1
ATOM 2548 N N . PHE A 1 322 ? 4.989 17.010 7.267 1.00 93.50 322 PHE A N 1
ATOM 2549 C CA . PHE A 1 322 ? 3.792 17.778 7.589 1.00 93.50 322 PHE A CA 1
ATOM 2550 C C . PHE A 1 322 ? 4.171 19.218 7.931 1.00 93.50 322 PHE A C 1
ATOM 2552 O O . PHE A 1 322 ? 5.067 19.447 8.743 1.00 93.50 322 PHE A O 1
ATOM 2559 N N . ASN A 1 323 ? 3.479 20.184 7.333 1.00 91.19 323 ASN A N 1
ATOM 2560 C CA . ASN A 1 323 ? 3.649 21.596 7.637 1.00 91.19 323 ASN A CA 1
ATOM 2561 C C . ASN A 1 323 ? 2.678 21.987 8.770 1.00 91.19 323 ASN A C 1
ATOM 2563 O O . ASN A 1 323 ? 1.466 22.039 8.529 1.00 91.19 323 ASN A O 1
ATOM 2567 N N . PRO A 1 324 ? 3.172 22.271 9.991 1.00 89.88 324 PRO A N 1
ATOM 2568 C CA . PRO A 1 324 ? 2.317 22.560 11.140 1.00 89.88 324 PRO A CA 1
ATOM 2569 C C . PRO A 1 324 ? 1.593 23.907 11.030 1.00 89.88 324 PRO A C 1
ATOM 2571 O O . PRO A 1 324 ? 0.478 24.029 11.533 1.00 89.88 324 PRO A O 1
ATOM 2574 N N . GLU A 1 325 ? 2.178 24.897 10.347 1.00 88.38 325 GLU A N 1
ATOM 2575 C CA . GLU A 1 325 ? 1.572 26.224 10.170 1.00 88.38 325 GLU A CA 1
ATOM 2576 C C . GLU A 1 325 ? 0.337 26.140 9.279 1.00 88.38 325 GLU A C 1
ATOM 2578 O O . GLU A 1 325 ? -0.715 26.707 9.571 1.00 88.38 325 GLU A O 1
ATOM 2583 N N . SER A 1 326 ? 0.458 25.384 8.189 1.00 86.12 326 SER A N 1
ATOM 2584 C CA . SER A 1 326 ? -0.592 25.285 7.183 1.00 86.12 326 SER A CA 1
ATOM 2585 C C . SER A 1 326 ? -1.476 24.039 7.326 1.00 86.12 326 SER A C 1
ATOM 2587 O O . SER A 1 326 ? -2.411 23.866 6.541 1.00 86.12 326 SER A O 1
ATOM 2589 N N . LYS A 1 327 ? -1.178 23.189 8.321 1.00 86.50 327 LYS A N 1
ATOM 2590 C CA . LYS A 1 327 ? -1.831 21.907 8.639 1.00 86.50 327 LYS A CA 1
ATOM 2591 C C . LYS A 1 327 ? -2.012 20.982 7.430 1.00 86.50 327 LYS A C 1
ATOM 2593 O O . LYS A 1 327 ? -3.044 20.328 7.286 1.00 86.50 327 LYS A O 1
ATOM 2598 N N . GLN A 1 328 ? -1.032 20.955 6.531 1.00 85.31 328 GLN A N 1
ATOM 2599 C CA . GLN A 1 328 ? -1.077 20.191 5.280 1.00 85.31 328 GLN A CA 1
ATOM 2600 C C . GLN A 1 328 ? 0.309 19.651 4.911 1.00 85.31 328 GLN A C 1
ATOM 2602 O O . GLN A 1 328 ? 1.315 20.043 5.493 1.00 85.31 328 GLN A O 1
ATOM 2607 N N . TRP A 1 329 ? 0.371 18.764 3.916 1.00 89.75 329 TRP A N 1
ATOM 2608 C CA . TRP A 1 329 ? 1.629 18.317 3.316 1.00 89.75 329 TRP A CA 1
ATOM 2609 C C . TRP A 1 329 ? 1.893 19.089 2.024 1.00 89.75 329 TRP A C 1
ATOM 2611 O O . TRP A 1 329 ? 1.131 18.987 1.058 1.00 89.75 329 TRP A O 1
ATOM 2621 N N . ASP A 1 330 ? 2.988 19.849 1.995 1.00 85.69 330 ASP A N 1
ATOM 2622 C CA . ASP A 1 330 ? 3.304 20.748 0.878 1.00 85.69 330 ASP A CA 1
ATOM 2623 C C . ASP A 1 330 ? 3.577 20.004 -0.437 1.00 85.69 330 ASP A C 1
ATOM 2625 O O . ASP A 1 330 ? 3.350 20.568 -1.504 1.00 85.69 330 ASP A O 1
ATOM 2629 N N . ILE A 1 331 ? 3.965 18.722 -0.379 1.00 86.62 331 ILE A N 1
ATOM 2630 C CA . ILE A 1 331 ? 4.163 17.873 -1.568 1.00 86.62 331 ILE A CA 1
ATOM 2631 C C . ILE A 1 331 ? 2.909 17.777 -2.444 1.00 86.62 331 ILE A C 1
ATOM 2633 O O . ILE A 1 331 ? 3.008 17.607 -3.656 1.00 86.62 331 ILE A O 1
ATOM 2637 N N . PHE A 1 332 ? 1.720 17.891 -1.847 1.00 84.62 332 PHE A N 1
ATOM 2638 C CA . PHE A 1 332 ? 0.478 17.814 -2.602 1.00 84.62 332 PHE A CA 1
ATOM 2639 C C . PHE A 1 332 ? 0.094 19.164 -3.212 1.00 84.62 332 PHE A C 1
ATOM 2641 O O . PHE A 1 332 ? -0.682 19.188 -4.162 1.00 84.62 332 PHE A O 1
ATOM 2648 N N . ARG A 1 333 ? 0.601 20.294 -2.698 1.00 72.44 333 ARG A N 1
ATOM 2649 C CA . ARG A 1 333 ? 0.156 21.624 -3.132 1.00 72.44 333 ARG A CA 1
ATOM 2650 C C . ARG A 1 333 ? 0.679 21.981 -4.526 1.00 72.44 333 ARG A C 1
ATOM 2652 O O . ARG A 1 333 ? 1.851 21.758 -4.818 1.00 72.44 333 ARG A O 1
ATOM 2659 N N . PRO A 1 334 ? -0.141 22.646 -5.362 1.00 62.88 334 PRO A N 1
ATOM 2660 C CA . PRO A 1 334 ? 0.385 23.384 -6.501 1.00 62.88 334 PRO A CA 1
ATOM 2661 C C . PRO A 1 334 ? 1.370 24.448 -6.006 1.00 62.88 334 PRO A C 1
ATOM 2663 O O . PRO A 1 334 ? 0.992 25.299 -5.195 1.00 62.88 334 PRO A O 1
ATOM 2666 N N . ARG A 1 335 ? 2.610 24.468 -6.509 1.00 52.97 335 ARG A N 1
ATOM 2667 C CA . ARG A 1 335 ? 3.441 25.669 -6.363 1.00 52.97 335 ARG A CA 1
ATOM 2668 C C . ARG A 1 335 ? 2.812 26.781 -7.202 1.00 52.97 335 ARG A C 1
ATOM 2670 O O . ARG A 1 335 ? 2.649 26.631 -8.410 1.00 52.97 335 ARG A O 1
ATOM 2677 N N . ARG A 1 336 ? 2.438 27.895 -6.563 1.00 44.78 336 ARG A N 1
ATOM 2678 C CA . ARG A 1 336 ? 2.112 29.135 -7.281 1.00 44.78 336 ARG A CA 1
ATOM 2679 C C . ARG A 1 336 ? 3.367 29.541 -8.054 1.00 44.78 336 ARG A C 1
ATOM 2681 O O . ARG A 1 336 ? 4.421 29.669 -7.433 1.00 44.78 336 ARG A O 1
ATOM 2688 N N . SER A 1 337 ? 3.271 29.733 -9.370 1.00 30.77 337 SER A N 1
ATOM 2689 C CA . SER A 1 337 ? 4.320 30.433 -10.112 1.00 30.77 337 SER A CA 1
ATOM 2690 C C . SER A 1 337 ? 4.535 31.781 -9.433 1.00 30.77 337 SER A C 1
ATOM 2692 O O . SER A 1 337 ? 3.637 32.623 -9.428 1.00 30.77 337 SER A O 1
ATOM 2694 N N . PHE A 1 338 ? 5.699 31.971 -8.816 1.00 30.72 338 PHE A N 1
ATOM 2695 C CA . PHE A 1 338 ? 6.177 33.305 -8.498 1.00 30.72 338 PHE A CA 1
ATOM 2696 C C . PHE A 1 338 ? 6.448 33.983 -9.845 1.00 30.72 338 PHE A C 1
ATOM 2698 O O . PHE A 1 338 ? 7.506 33.804 -10.440 1.00 30.72 338 PHE A O 1
ATOM 2705 N N . ASN A 1 339 ? 5.463 34.722 -10.358 1.00 29.02 339 ASN A N 1
ATOM 2706 C CA . ASN A 1 339 ? 5.721 35.788 -11.318 1.00 29.02 339 ASN A CA 1
ATOM 2707 C C . ASN A 1 339 ? 6.429 36.900 -10.536 1.00 29.02 339 ASN A C 1
ATOM 2709 O O . ASN A 1 339 ? 5.786 37.781 -9.972 1.00 29.02 339 ASN A O 1
ATOM 2713 N N . GLY A 1 340 ? 7.745 36.777 -10.416 1.00 30.45 340 GLY A N 1
ATOM 2714 C CA . GLY A 1 340 ? 8.622 37.735 -9.762 1.00 30.45 340 GLY A CA 1
ATOM 2715 C C . GLY A 1 340 ? 9.996 37.616 -10.394 1.00 30.45 340 GLY A C 1
ATOM 2716 O O . GLY A 1 340 ? 10.726 36.665 -10.132 1.00 30.45 340 GLY A O 1
ATOM 2717 N N . GLU A 1 341 ? 10.284 38.552 -11.287 1.00 28.27 341 GLU A N 1
ATOM 2718 C CA . GLU A 1 341 ? 11.536 38.732 -12.008 1.00 28.27 341 GLU A CA 1
ATOM 2719 C C . GLU A 1 341 ? 12.750 38.567 -11.081 1.00 28.27 341 GLU A C 1
ATOM 2721 O O . GLU A 1 341 ? 12.995 39.370 -10.189 1.00 28.27 341 GLU A O 1
ATOM 2726 N N . SER A 1 342 ? 13.520 37.501 -11.276 1.00 31.12 342 SER A N 1
ATOM 2727 C CA . SER A 1 342 ? 14.938 37.458 -10.914 1.00 31.12 342 SER A CA 1
ATOM 2728 C C . SER A 1 342 ? 15.601 36.303 -11.656 1.00 31.12 342 SER A C 1
ATOM 2730 O O . SER A 1 342 ? 15.421 35.119 -11.382 1.00 31.12 342 SER A O 1
ATOM 2732 N N . SER A 1 343 ? 16.339 36.691 -12.685 1.00 28.45 343 SER A N 1
ATOM 2733 C CA . SER A 1 343 ? 17.295 35.879 -13.417 1.00 28.45 343 SER A CA 1
ATOM 2734 C C . SER A 1 343 ? 18.362 35.309 -12.477 1.00 28.45 343 SER A C 1
ATOM 2736 O O . SER A 1 343 ? 19.039 36.075 -11.797 1.00 28.45 343 SER A O 1
ATOM 2738 N N . GLY A 1 344 ? 18.579 33.992 -12.523 1.00 28.06 344 GLY A N 1
ATOM 2739 C CA . GLY A 1 344 ? 19.832 33.381 -12.069 1.00 28.06 344 GLY A CA 1
ATOM 2740 C C . GLY A 1 344 ? 19.731 32.490 -10.835 1.00 28.06 344 GLY A C 1
ATOM 2741 O O . GLY A 1 344 ? 20.124 32.898 -9.757 1.00 28.06 344 GLY A O 1
ATOM 2742 N N . GLN A 1 345 ? 19.259 31.254 -11.027 1.00 30.88 345 GLN A N 1
ATOM 2743 C CA . GLN A 1 345 ? 19.799 29.998 -10.470 1.00 30.88 345 GLN A CA 1
ATOM 2744 C C . GLN A 1 345 ? 18.728 28.913 -10.630 1.00 30.88 345 GLN A C 1
ATOM 2746 O O . GLN A 1 345 ? 17.721 28.891 -9.925 1.00 30.88 345 GLN A O 1
ATOM 2751 N N . ARG A 1 346 ? 18.934 27.999 -11.588 1.00 31.78 346 ARG A N 1
ATOM 2752 C CA . ARG A 1 346 ? 18.173 26.746 -11.677 1.00 31.78 346 ARG A CA 1
ATOM 2753 C C . ARG A 1 346 ? 18.533 25.898 -10.454 1.00 31.78 346 ARG A C 1
ATOM 2755 O O . ARG A 1 346 ? 19.489 25.132 -10.491 1.00 31.78 346 ARG A O 1
ATOM 2762 N N . VAL A 1 347 ? 17.802 26.069 -9.358 1.00 34.19 347 VAL A N 1
ATOM 2763 C CA . VAL A 1 347 ? 17.882 25.162 -8.210 1.00 34.19 347 VAL A CA 1
ATOM 2764 C C . VAL A 1 347 ? 17.146 23.880 -8.593 1.00 34.19 347 VAL A C 1
ATOM 2766 O O . VAL A 1 347 ? 15.955 23.911 -8.902 1.00 34.19 347 VAL A O 1
ATOM 2769 N N . ALA A 1 348 ? 17.876 22.766 -8.617 1.00 33.75 348 ALA A N 1
ATOM 2770 C CA . ALA A 1 348 ? 17.351 21.427 -8.847 1.00 33.75 348 ALA A CA 1
ATOM 2771 C C . ALA A 1 348 ? 16.191 21.135 -7.879 1.00 33.75 348 ALA A C 1
ATOM 2773 O O . ALA A 1 348 ? 16.373 21.090 -6.664 1.00 33.75 348 ALA A O 1
ATOM 2774 N N . GLY A 1 349 ? 14.981 20.994 -8.416 1.00 37.56 349 GLY A N 1
ATOM 2775 C CA . GLY A 1 349 ? 13.771 20.824 -7.615 1.00 37.56 349 GLY A CA 1
ATOM 2776 C C . GLY A 1 349 ? 12.511 21.008 -8.449 1.00 37.56 349 GLY A C 1
ATOM 2777 O O . GLY A 1 349 ? 11.692 21.880 -8.155 1.00 37.56 349 GLY A O 1
ATOM 2778 N N . ILE A 1 350 ? 12.374 20.226 -9.525 1.00 47.22 350 ILE A N 1
ATOM 2779 C CA . ILE A 1 350 ? 11.159 20.208 -10.343 1.00 47.22 350 ILE A CA 1
ATOM 2780 C C . ILE A 1 350 ? 10.052 19.575 -9.495 1.00 47.22 350 ILE A C 1
ATOM 2782 O O . ILE A 1 350 ? 9.987 18.363 -9.308 1.00 47.22 350 ILE A O 1
ATOM 2786 N N . SER A 1 351 ? 9.202 20.422 -8.913 1.00 48.25 351 SER A N 1
ATOM 2787 C CA . SER A 1 351 ? 8.004 19.977 -8.206 1.00 48.25 351 SER A CA 1
ATOM 2788 C C . SER A 1 351 ? 7.118 19.218 -9.188 1.00 48.25 351 SER A C 1
ATOM 2790 O O . SER A 1 351 ? 6.761 19.727 -10.250 1.00 48.25 351 SER A O 1
ATOM 2792 N N . SER A 1 352 ? 6.785 17.988 -8.817 1.00 52.62 352 SER A N 1
ATOM 2793 C CA . SER A 1 352 ? 5.963 17.087 -9.604 1.00 52.62 352 SER A CA 1
ATOM 2794 C C . SER A 1 352 ? 4.676 17.754 -10.125 1.00 52.62 352 SER A C 1
ATOM 2796 O O . SER A 1 352 ? 3.924 18.358 -9.344 1.00 52.62 352 SER A O 1
ATOM 2798 N N . PRO A 1 353 ? 4.321 17.606 -11.418 1.00 57.25 353 PRO A N 1
ATOM 2799 C CA . PRO A 1 353 ? 3.021 18.076 -11.908 1.00 57.25 353 PRO A CA 1
ATOM 2800 C C . PRO A 1 353 ? 1.866 17.278 -11.295 1.00 57.25 353 PRO A C 1
ATOM 2802 O O . PRO A 1 353 ? 0.703 17.659 -11.443 1.00 57.25 353 PRO A O 1
ATOM 2805 N N . TYR A 1 354 ? 2.183 16.181 -10.596 1.00 59.84 354 TYR A N 1
ATOM 2806 C CA . TYR A 1 354 ? 1.211 15.261 -10.044 1.00 59.84 354 TYR A CA 1
ATOM 2807 C C . TYR A 1 354 ? 0.506 15.778 -8.777 1.00 59.84 354 TYR A C 1
ATOM 2809 O O . TYR A 1 354 ? -0.378 15.119 -8.239 1.00 59.84 354 TYR A O 1
ATOM 2817 N N . HIS A 1 355 ? 0.805 17.001 -8.338 1.00 54.69 355 HIS A N 1
ATOM 2818 C CA . HIS A 1 355 ? 0.172 17.656 -7.191 1.00 54.69 355 HIS A CA 1
ATOM 2819 C C . HIS A 1 355 ? -1.371 17.749 -7.303 1.00 54.69 355 HIS A C 1
ATOM 2821 O O . HIS A 1 355 ? -2.093 17.539 -6.322 1.00 54.69 355 HIS A O 1
ATOM 2827 N N . ARG A 1 356 ? -1.913 17.977 -8.515 1.00 50.06 356 ARG A N 1
ATOM 2828 C CA . ARG A 1 356 ? -3.373 18.093 -8.756 1.00 50.06 356 ARG A CA 1
ATOM 2829 C C . ARG A 1 356 ? -4.133 16.796 -8.482 1.00 50.06 356 ARG A C 1
ATOM 2831 O O . ARG A 1 356 ? -5.331 16.825 -8.203 1.00 50.06 356 ARG A O 1
ATOM 2838 N N . PHE A 1 357 ? -3.437 15.668 -8.518 1.00 52.25 357 PHE A N 1
ATOM 2839 C CA . PHE A 1 357 ? -4.032 14.339 -8.446 1.00 52.25 357 PHE A CA 1
ATOM 2840 C C . PHE A 1 357 ? -4.407 13.888 -7.045 1.00 52.25 357 PHE A C 1
ATOM 2842 O O . PHE A 1 357 ? -5.140 12.918 -6.873 1.00 52.25 357 PHE A O 1
ATOM 2849 N N . SER A 1 358 ? -3.985 14.651 -6.046 1.00 48.06 358 SER A N 1
ATOM 2850 C CA . SER A 1 358 ? -4.489 14.493 -4.693 1.00 48.06 358 SER A CA 1
ATOM 2851 C C . SER A 1 358 ? -5.963 14.907 -4.552 1.00 48.06 358 SER A C 1
ATOM 2853 O O . SER A 1 358 ? -6.645 14.426 -3.656 1.00 48.06 358 SER A O 1
ATOM 2855 N N . SER A 1 359 ? -6.481 15.754 -5.454 1.00 39.28 359 SER A N 1
ATOM 2856 C CA . SER A 1 359 ? -7.852 16.283 -5.375 1.00 39.28 359 SER A CA 1
ATOM 2857 C C . SER A 1 359 ? -8.894 15.473 -6.155 1.00 39.28 359 SER A C 1
ATOM 2859 O O . SER A 1 359 ? -10.068 15.491 -5.791 1.00 39.28 359 SER A O 1
ATOM 2861 N N . SER A 1 360 ? -8.495 14.712 -7.184 1.00 36.44 360 SER A N 1
ATOM 2862 C CA . SER A 1 360 ? -9.435 13.909 -7.986 1.00 36.44 360 SER A CA 1
ATOM 2863 C C . SER A 1 360 ? -9.920 12.648 -7.266 1.00 36.44 360 SER A C 1
ATOM 2865 O O . SER A 1 360 ? -10.974 12.124 -7.611 1.00 36.44 360 SER A O 1
ATOM 2867 N N . PHE A 1 361 ? -9.197 12.197 -6.237 1.00 38.94 361 PHE A N 1
ATOM 2868 C CA . PHE A 1 361 ? -9.573 11.042 -5.413 1.00 38.94 361 PHE A CA 1
ATOM 2869 C C . PHE A 1 361 ? -10.000 11.403 -3.988 1.00 38.94 361 PHE A C 1
ATOM 2871 O O . PHE A 1 361 ? -10.509 10.551 -3.268 1.00 38.94 361 PHE A O 1
ATOM 2878 N N . ALA A 1 362 ? -9.917 12.683 -3.614 1.00 35.50 362 ALA A N 1
ATOM 2879 C CA . ALA A 1 362 ? -10.377 13.212 -2.326 1.00 35.50 362 ALA A CA 1
ATOM 2880 C C . ALA A 1 362 ? -11.915 13.217 -2.153 1.00 35.50 362 ALA A C 1
ATOM 2882 O O . ALA A 1 362 ? -12.426 13.786 -1.195 1.00 35.50 362 ALA A O 1
ATOM 2883 N N . LYS A 1 363 ? -12.657 12.591 -3.077 1.00 36.78 363 LYS A N 1
ATOM 2884 C CA . LYS A 1 363 ? -14.100 12.321 -2.968 1.00 36.78 363 LYS A CA 1
ATOM 2885 C C . LYS A 1 363 ? -14.414 10.875 -2.578 1.00 36.78 363 LYS A C 1
ATOM 2887 O O . LYS A 1 363 ? -15.577 10.568 -2.344 1.00 36.78 363 LYS A O 1
ATOM 2892 N N . MET A 1 364 ? -13.404 10.011 -2.469 1.00 39.44 364 MET A N 1
ATOM 2893 C CA . MET A 1 364 ? -13.533 8.723 -1.792 1.00 39.44 364 MET A CA 1
ATOM 2894 C C . MET A 1 364 ? -13.050 8.903 -0.361 1.00 39.44 364 MET A C 1
ATOM 2896 O O . MET A 1 364 ? -11.940 8.564 0.035 1.00 39.44 364 MET A O 1
ATOM 2900 N N . GLU A 1 365 ? -13.921 9.526 0.414 1.00 46.88 365 GLU A N 1
ATOM 2901 C CA . GLU A 1 365 ? -14.152 9.046 1.760 1.00 46.88 365 GLU A CA 1
ATOM 2902 C C . GLU A 1 365 ? -14.564 7.583 1.630 1.00 46.88 365 GLU A C 1
ATOM 2904 O O . GLU A 1 365 ? -15.717 7.280 1.334 1.00 46.88 365 GLU A O 1
ATOM 2909 N N . GLU A 1 366 ? -13.583 6.692 1.707 1.00 51.81 366 GLU A N 1
ATOM 2910 C CA . GLU A 1 366 ? -13.855 5.269 1.810 1.00 51.81 366 GLU A CA 1
ATOM 2911 C C . GLU A 1 366 ? -14.451 5.057 3.200 1.00 51.81 366 GLU A C 1
ATOM 2913 O O . GLU A 1 366 ? -13.863 5.447 4.220 1.00 51.81 366 GLU A O 1
ATOM 2918 N N . GLU A 1 367 ? -15.660 4.511 3.227 1.00 51.66 367 GLU A N 1
ATOM 2919 C CA . GLU A 1 367 ? -16.325 4.117 4.465 1.00 51.66 367 GLU A CA 1
ATOM 2920 C C . GLU A 1 367 ? -15.427 3.119 5.180 1.00 51.66 367 GLU A C 1
ATOM 2922 O O . GLU A 1 367 ? -14.876 2.225 4.544 1.00 51.66 367 GLU A O 1
ATOM 2927 N N . LEU A 1 368 ? -15.236 3.256 6.492 1.00 51.62 368 LEU A N 1
ATOM 2928 C CA . LEU A 1 368 ? -14.391 2.310 7.227 1.00 51.62 368 LEU A CA 1
ATOM 2929 C C . LEU A 1 368 ? -14.946 0.882 7.188 1.00 51.62 368 LEU A C 1
ATOM 2931 O O . LEU A 1 368 ? -14.183 -0.077 7.348 1.00 51.62 368 LEU A O 1
ATOM 2935 N N . GLY A 1 369 ? -16.236 0.737 6.895 1.00 48.66 369 GLY A N 1
ATOM 2936 C CA . GLY A 1 369 ? -16.763 -0.493 6.349 1.00 48.66 369 GLY A CA 1
ATOM 2937 C C . GLY A 1 369 ? -18.184 -0.387 5.837 1.00 48.66 369 GLY A C 1
ATOM 2938 O O . GLY A 1 369 ? -18.950 0.488 6.234 1.00 48.66 369 GLY A O 1
ATOM 2939 N N . ASN A 1 370 ? -18.525 -1.325 4.965 1.00 50.34 370 ASN A N 1
ATOM 2940 C CA . ASN A 1 370 ? -19.796 -1.320 4.262 1.00 50.34 370 ASN A CA 1
ATOM 2941 C C . ASN A 1 370 ? -20.800 -2.183 5.024 1.00 50.34 370 ASN A C 1
ATOM 2943 O O . ASN A 1 370 ? -20.472 -3.294 5.452 1.00 50.34 370 ASN A O 1
ATOM 2947 N N . SER A 1 371 ? -22.037 -1.702 5.126 1.00 47.47 371 SER A N 1
ATOM 2948 C CA . SER A 1 371 ? -23.171 -2.561 5.458 1.00 47.47 371 SER A CA 1
ATOM 2949 C C . SER A 1 371 ? -23.450 -3.459 4.255 1.00 47.47 371 SER A C 1
ATOM 2951 O O . SER A 1 371 ? -23.611 -2.976 3.133 1.00 47.47 371 SER A O 1
ATOM 2953 N N . THR A 1 372 ? -23.464 -4.775 4.453 1.00 49.88 372 THR A N 1
ATOM 2954 C CA . THR A 1 372 ? -23.936 -5.696 3.418 1.00 49.88 372 THR A CA 1
ATOM 2955 C C . THR A 1 372 ? -25.454 -5.737 3.465 1.00 49.88 372 THR A C 1
ATOM 2957 O O . THR A 1 372 ? -26.028 -6.420 4.310 1.00 49.88 372 THR A O 1
ATOM 2960 N N . THR A 1 373 ? -26.123 -5.061 2.537 1.00 49.78 373 THR A N 1
ATOM 2961 C CA . THR A 1 373 ? -27.537 -5.334 2.276 1.00 49.78 373 THR A CA 1
ATOM 2962 C C . THR A 1 373 ? -27.620 -6.688 1.579 1.00 49.78 373 THR A C 1
ATOM 2964 O O . THR A 1 373 ? -27.221 -6.824 0.421 1.00 49.78 373 THR A O 1
ATOM 2967 N N . ILE A 1 374 ? -28.090 -7.720 2.281 1.00 47.84 374 ILE A N 1
ATOM 2968 C CA . ILE A 1 374 ? -28.447 -8.978 1.627 1.00 47.84 374 ILE A CA 1
ATOM 2969 C C . ILE A 1 374 ? -29.735 -8.712 0.855 1.00 47.84 374 ILE A C 1
ATOM 2971 O O . ILE A 1 374 ? -30.799 -8.525 1.438 1.00 47.84 374 ILE A O 1
ATOM 2975 N N . VAL A 1 375 ? -29.626 -8.662 -0.468 1.00 42.16 375 VAL A N 1
ATOM 2976 C CA . VAL A 1 375 ? -30.796 -8.733 -1.338 1.00 42.16 375 VAL A CA 1
ATOM 2977 C C . VAL A 1 375 ? -31.203 -10.205 -1.367 1.00 42.16 375 VAL A C 1
ATOM 2979 O O . VAL A 1 375 ? -30.490 -11.030 -1.946 1.00 42.16 375 VAL A O 1
ATOM 2982 N N . GLU A 1 376 ? -32.285 -10.558 -0.669 1.00 39.12 376 GLU A N 1
ATOM 2983 C CA . GLU A 1 376 ? -32.941 -11.849 -0.897 1.00 39.12 376 GLU A CA 1
ATOM 2984 C C . GLU A 1 376 ? -33.371 -11.930 -2.375 1.00 39.12 376 GLU A C 1
ATOM 2986 O O . GLU A 1 376 ? -33.736 -10.903 -2.951 1.00 39.12 376 GLU A O 1
ATOM 2991 N N . PRO A 1 377 ? -33.235 -13.103 -3.020 1.00 37.00 377 PRO A N 1
ATOM 2992 C CA . PRO A 1 377 ? -33.478 -13.262 -4.452 1.00 37.00 377 PRO A CA 1
ATOM 2993 C C . PRO A 1 377 ? -34.906 -12.940 -4.897 1.00 37.00 377 PRO A C 1
ATOM 2995 O O . PRO A 1 377 ? -35.847 -13.147 -4.097 1.00 37.00 377 PRO A O 1
#